Protein AF-A0A8J5LEZ7-F1 (afdb_monomer)

pLDDT: mean 74.83, std 26.8, range [28.66, 98.94]

InterPro domains:
  IPR000668 Peptidase C1A, papain C-terminal [PF00112] (141-366)
  IPR000668 Peptidase C1A, papain C-terminal [PR00705] (170-185)
  IPR000668 Peptidase C1A, papain C-terminal [PR00705] (311-321)
  IPR000668 Peptidase C1A, papain C-terminal [PR00705] (326-332)
  IPR000668 Peptidase C1A, papain C-terminal [SM00645] (141-366)
  IPR013128 Peptidase C1A [PTHR12411] (45-360)
  IPR013201 Cathepsin propeptide inhibitor domain (I29) [PF08246] (51-110)
  IPR013201 Cathepsin propeptide inhibitor domain (I29) [SM00848] (50-110)
  IPR025660 Cysteine peptidase, histidine active site [PS00639] (309-319)
  IPR025661 Cysteine peptidase, asparagine active site [PS00640] (326-345)
  IPR038765 Papain-like cysteine peptidase superfamily [SSF54001] (43-366)
  IPR039417 Papain-like cysteine endopeptidase [cd02248] (142-365)

Organism: Zingiber officinale (NCBI:txid94328)

Solvent-accessible surface area (backbone atoms only — not comparable to full-atom values): 29372 Å² total; per-residue (Å²): 138,91,80,87,88,88,87,85,91,85,88,89,80,88,83,90,84,89,83,88,81,88,77,82,84,76,87,79,84,79,79,80,83,68,89,82,71,74,86,72,80,51,72,69,59,51,49,52,53,48,54,56,49,40,66,74,67,43,84,80,68,87,62,85,72,73,58,61,67,40,49,53,35,27,54,53,45,50,52,53,31,51,55,52,38,55,40,23,76,74,64,76,39,65,36,40,51,41,86,35,83,55,32,54,45,49,60,68,55,45,40,52,33,58,33,46,65,46,88,78,53,82,83,88,72,82,87,53,61,47,75,86,42,53,72,54,92,88,70,84,72,76,82,54,46,54,33,62,84,70,56,28,48,76,83,61,46,60,47,70,67,6,30,72,92,52,81,90,62,89,60,30,16,25,41,35,23,34,50,12,32,45,52,17,48,31,11,44,41,15,73,64,59,73,50,69,57,63,56,29,42,31,54,46,35,30,55,33,80,94,32,55,23,20,76,30,56,52,37,68,59,50,50,50,41,30,44,75,66,65,16,39,40,33,27,86,76,36,58,7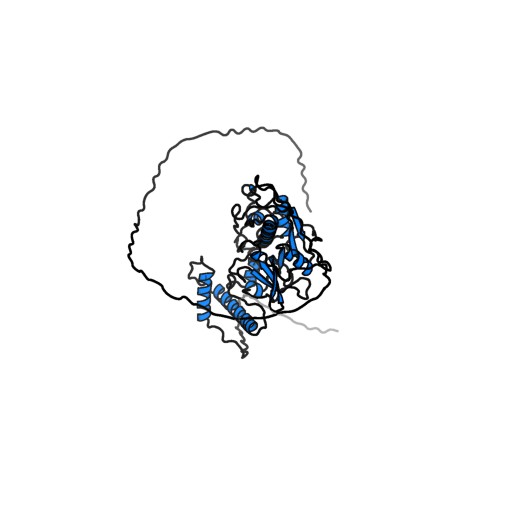4,77,44,54,70,57,75,57,55,74,85,61,56,76,66,34,74,47,65,46,78,50,66,37,26,46,56,61,39,31,59,59,27,43,48,50,39,42,75,74,36,34,28,21,25,25,26,27,60,72,35,61,61,59,67,26,33,29,44,53,45,43,77,68,78,57,59,59,66,39,24,41,38,27,23,38,38,26,35,35,69,57,96,93,40,40,28,35,34,29,44,44,48,70,19,49,69,33,31,58,63,13,27,47,34,36,41,42,90,52,94,53,48,35,34,57,25,16,39,22,47,51,29,34,34,66,37,67,91,64,64,78,80,86,81,60,101,78,74,79,84,79,77,83,79,80,84,81,77,86,82,82,88,77,85,80,86,87,84,88,84,87,78,88,87,82,90,87,84,90,81,84,89,83,89,87,80,88,84,88,84,89,88,88,85,90,87,89,87,84,90,85,88,87,81,91,84,89,85,83,87,85,91,82,92,87,83,83,91,88,86,88,82,87,87,82,87,81,89,81,88,78,91,86,85,89,81,87,79,88,83,89,132

Foldseek 3Di:
DDDDDDDDDDDDDDDDDDDDDDDDPDDDPPPPPDPDDDPDDDLVVLVVVVVVLCVVQVVPPPDPPPPVLLSVQLSVLVVVQVVVVVCVVVVNDQFGFACFNCSSPDLVRCCLQEWAQCVPQDDPDDAQADPPLDDDPPDDFDQKDFLVVVVLFDAAAALGRFEDPDPPDSRGATLLLLVLLQRQQQNQCCVFPVDRFAFDSLLLLAPLPSAPRRNGDHSQSSLVCCAVLVATHGCVLPPRPRYHDHNDPVSSPCRVGGFNHKHWYPALALSSVSSVLSRTKKKWFFFQSDSCSVRTAEGADPDDADQRTIGIWIFRMWHDDPNWTWTWIAGNRALRHYPGRIHTYTADDPGSCTGRSRRGTMMHTHHDHDDPPDDPPDDDDDDDDDDDDDDDDDDDDDDDDDDDDDDDDDDDDDDDDDDDDDDDDDDDDDDDDDDDDDDDDDDDDDDDDDDDDDDDDDDDDDDDDDDDDDDD

Sequence (472 aa):
MASAVAISILLLSSSALAAVSAVPYLNVLTLSRQSGAVPGRSDEEVRILYLEWRAKHRHSQKSLDLDEYRFEVFKENLRFVDEHNTAANRGEHTFRLGMNQFADLTNEEYRARFLRDFSRIRRSTPQNISSRYRLREGDDLPDSIDWRQKGAVAVVKNQGNCGMLIMPLMVSIGSCWAFSAIAAVEGINQIVTGNLISLSEEELVDCTIDNHGCSGGWMNVAFQFIINNGGINSEENYPYTGQNGICNTTKENAHVVSIDSYQNVPSNDEKSLQKTVANQPVSVTVDAVGRDFQLYDSGIFTGSCNISSNHAMTIVGYGTENGKDYWIVKNSWGVTWGESGYIRMERNIANSTGKCGIARFASYPVKIGASLHNNPAAVPLLPLPLRLPSSSLLPLAITTAPAPAAPHAAASTSRTIAASFGSSVRSRVPPAATTTSAAVPKTTHKNSPLRVKALTHCCHSQLGFNWLRWSQ

Mean predicted aligned error: 16.57 Å

Radius of gyration: 35.8 Å; Cα contacts (8 Å, |Δi|>4): 736; chains: 1; bounding box: 143×114×84 Å

Nearest PDB structures (foldseek):
  8r76-assembly1_A  TM=9.717E-01  e=5.753E-31  Ficus carica
  4yys-assembly1_A  TM=9.742E-01  e=5.950E-30  Ficus carica
  4yyr-assembly1_A  TM=9.605E-01  e=1.465E-30  Ficus carica
  8r78-assembly1_A  TM=9.710E-01  e=1.348E-29  Ficus carica
  4yyq-assembly2_B  TM=9.709E-01  e=1.131E-29  Ficus carica

Secondary structure (DSSP, 8-state):
---------------------PPP----------TT---PPPHHHHHHHHHHHHHHH-TT-------HHHHHHHHHHHHHHHHHHHHHHTTS-SEEE---TTTTS-HHHHHHHH---GGGS---S---B-STT---TT----S-EETTTTT--PPP-B--S-S---TTS------HHHHHHHHHHHHHHHHHHS----B-HHHHHHH-TTS-GGG---HHHHHHHHHHTT-B-BTTTS---SS-----TTTGGG--B--SEEEEPPTT-HHHHHHHHHHS-EEEEE---SHHHHTEEEEEE-----S---EEEEEEEEEEETTEEEEEEE-SB-TTSTTTSEEEEE-S-SSTT-GGGTTTSEEEEE--S--GGG-TT-PPPPPPPPPPPPPPPP------------------------------------------------------------------------------

Structure (mmCIF, N/CA/C/O backbone):
data_AF-A0A8J5LEZ7-F1
#
_entry.id   AF-A0A8J5LEZ7-F1
#
loop_
_atom_site.group_PDB
_atom_site.id
_atom_site.type_symbol
_atom_site.label_atom_id
_atom_site.label_alt_id
_atom_site.label_comp_id
_atom_site.label_asym_id
_atom_site.label_entity_id
_atom_site.label_seq_id
_atom_site.pdbx_PDB_ins_code
_atom_site.Cartn_x
_atom_site.Cartn_y
_atom_site.Cartn_z
_atom_site.occupancy
_atom_site.B_iso_or_equiv
_atom_site.auth_seq_id
_atom_site.auth_comp_id
_atom_site.auth_asym_id
_atom_site.auth_atom_id
_atom_site.pdbx_PDB_model_num
ATOM 1 N N . MET A 1 1 ? 95.442 8.016 16.929 1.00 38.50 1 MET A N 1
ATOM 2 C CA . MET A 1 1 ? 95.860 7.827 15.523 1.00 38.50 1 MET A CA 1
ATOM 3 C C . MET A 1 1 ? 94.579 7.844 14.688 1.00 38.50 1 MET A C 1
ATOM 5 O O . MET A 1 1 ? 93.865 6.861 14.716 1.00 38.50 1 MET A O 1
ATOM 9 N N . ALA A 1 2 ? 94.012 8.991 14.308 1.00 34.16 2 ALA A N 1
ATOM 10 C CA . ALA A 1 2 ? 94.458 10.024 13.359 1.00 34.16 2 ALA A CA 1
ATOM 11 C C . ALA A 1 2 ? 94.387 9.580 11.882 1.00 34.16 2 ALA A C 1
ATOM 13 O O . ALA A 1 2 ? 95.265 8.848 11.434 1.00 34.16 2 ALA A O 1
ATOM 14 N N . SER A 1 3 ? 93.340 10.053 11.182 1.00 39.81 3 SER A N 1
ATOM 15 C CA . SER A 1 3 ? 93.251 10.549 9.778 1.00 39.81 3 SER A CA 1
ATOM 16 C C . SER A 1 3 ? 91.761 10.474 9.367 1.00 39.81 3 SER A C 1
ATOM 18 O O . SER A 1 3 ? 91.252 9.371 9.228 1.00 39.81 3 SER A O 1
ATOM 20 N N . ALA A 1 4 ? 90.907 11.515 9.369 1.00 38.91 4 ALA A N 1
ATOM 21 C CA . ALA A 1 4 ? 90.928 12.822 8.675 1.00 38.91 4 ALA A CA 1
ATOM 22 C C . ALA A 1 4 ? 91.278 12.651 7.182 1.00 38.91 4 ALA A C 1
ATOM 24 O O . ALA A 1 4 ? 92.327 12.102 6.882 1.00 38.91 4 ALA A O 1
ATOM 25 N N . VAL A 1 5 ? 90.433 13.015 6.207 1.00 41.44 5 VAL A N 1
ATOM 26 C CA . VAL A 1 5 ? 90.036 14.393 5.862 1.00 41.44 5 VAL A CA 1
ATOM 27 C C . VAL A 1 5 ? 88.670 14.425 5.146 1.00 41.44 5 VAL A C 1
ATOM 29 O O . VAL A 1 5 ? 88.400 13.628 4.253 1.00 41.44 5 VAL A O 1
ATOM 32 N N . ALA A 1 6 ? 87.848 15.404 5.527 1.00 38.78 6 ALA A N 1
ATOM 33 C CA . ALA A 1 6 ? 86.681 15.921 4.809 1.00 38.78 6 ALA A CA 1
ATOM 34 C C . ALA A 1 6 ? 87.041 17.259 4.133 1.00 38.78 6 ALA A C 1
ATOM 36 O O . ALA A 1 6 ? 87.940 17.920 4.636 1.00 38.78 6 ALA A O 1
ATOM 37 N N . ILE A 1 7 ? 86.323 17.663 3.073 1.00 37.12 7 ILE A N 1
ATOM 38 C CA . ILE A 1 7 ? 85.973 19.045 2.635 1.00 37.12 7 ILE A CA 1
ATOM 39 C C . ILE A 1 7 ? 85.020 18.849 1.423 1.00 37.12 7 ILE A C 1
ATOM 41 O O . ILE A 1 7 ? 85.394 18.132 0.504 1.00 37.12 7 ILE A O 1
ATOM 45 N N . SER A 1 8 ? 83.743 19.246 1.344 1.00 36.06 8 SER A N 1
ATOM 46 C CA . SER A 1 8 ? 82.961 20.435 1.740 1.00 36.06 8 SER A CA 1
ATOM 47 C C . SER A 1 8 ? 82.824 21.521 0.651 1.00 36.06 8 SER A C 1
ATOM 49 O O . SER A 1 8 ? 83.771 22.245 0.384 1.00 36.06 8 SER A O 1
ATOM 51 N N . ILE A 1 9 ? 81.565 21.694 0.198 1.00 36.69 9 ILE A N 1
ATOM 52 C CA . ILE A 1 9 ? 80.818 22.968 0.011 1.00 36.69 9 ILE A CA 1
ATOM 53 C C . ILE A 1 9 ? 80.943 23.738 -1.329 1.00 36.69 9 ILE A C 1
ATOM 55 O O . ILE A 1 9 ? 82.004 24.254 -1.648 1.00 36.69 9 ILE A O 1
ATOM 59 N N . LEU A 1 10 ? 79.805 23.909 -2.036 1.00 35.22 10 LEU A N 1
ATOM 60 C CA . LEU A 1 10 ? 79.081 25.182 -2.336 1.00 35.22 10 LEU A CA 1
ATOM 61 C C . LEU A 1 10 ? 77.933 24.884 -3.346 1.00 35.22 10 LEU A C 1
ATOM 63 O O . LEU A 1 10 ? 78.212 24.363 -4.416 1.00 35.22 10 LEU A O 1
ATOM 67 N N . LEU A 1 11 ? 76.627 24.930 -3.036 1.00 33.06 11 LEU A N 1
ATOM 68 C CA . LEU A 1 11 ? 75.690 26.008 -2.634 1.00 33.06 11 LEU A CA 1
ATOM 69 C C . LEU A 1 11 ? 75.227 26.970 -3.756 1.00 33.06 11 LEU A C 1
ATOM 71 O O . LEU A 1 11 ? 76.056 27.562 -4.436 1.00 33.06 11 LEU A O 1
ATOM 75 N N . LEU A 1 12 ? 73.892 27.200 -3.753 1.00 35.19 12 LEU A N 1
ATOM 76 C CA . LEU A 1 12 ? 73.060 28.282 -4.346 1.00 35.19 12 LEU A CA 1
ATOM 77 C C . LEU A 1 12 ? 72.409 27.976 -5.718 1.00 35.19 12 LEU A C 1
ATOM 79 O O . LEU A 1 12 ? 73.087 27.528 -6.628 1.00 35.19 12 LEU A O 1
ATOM 83 N N . SER A 1 13 ? 71.119 28.224 -5.995 1.00 36.31 13 SER A N 1
ATOM 84 C CA . SER A 1 13 ? 69.977 28.755 -5.221 1.00 36.31 13 SER A CA 1
ATOM 85 C C . SER A 1 13 ? 68.709 28.792 -6.112 1.00 36.31 13 SER A C 1
ATOM 87 O O . SER A 1 13 ? 68.830 29.147 -7.279 1.00 36.31 13 SER A O 1
ATOM 89 N N . SER A 1 14 ? 67.528 28.514 -5.522 1.00 36.59 14 SER A N 1
ATOM 90 C CA . SER A 1 14 ? 66.173 29.091 -5.784 1.00 36.59 14 SER A CA 1
ATOM 91 C C . SER A 1 14 ? 65.631 29.167 -7.233 1.00 36.59 14 SER A C 1
ATOM 93 O O . SER A 1 14 ? 66.212 29.815 -8.090 1.00 36.59 14 SER A O 1
ATOM 95 N N . SER A 1 15 ? 64.424 28.687 -7.565 1.00 37.19 15 SER A N 1
ATOM 96 C CA . SER A 1 15 ? 63.126 29.243 -7.123 1.00 37.19 15 SER A CA 1
ATOM 97 C C . SER A 1 15 ? 61.956 28.357 -7.593 1.00 37.19 15 SER A C 1
ATOM 99 O O . SER A 1 15 ? 62.027 27.746 -8.654 1.00 37.19 15 SER A O 1
ATOM 101 N N . ALA A 1 16 ? 60.869 28.329 -6.822 1.00 41.47 16 ALA A N 1
ATOM 102 C CA . ALA A 1 16 ? 59.611 27.638 -7.108 1.00 41.47 16 ALA A CA 1
ATOM 103 C C . ALA A 1 16 ? 58.777 28.287 -8.236 1.00 41.47 16 ALA A C 1
ATOM 105 O O . ALA A 1 16 ? 58.802 29.508 -8.355 1.00 41.47 16 ALA A O 1
ATOM 106 N N . LEU A 1 17 ? 57.959 27.499 -8.956 1.00 38.72 17 LEU A N 1
ATOM 107 C CA . LEU A 1 17 ? 56.532 27.787 -9.213 1.00 38.72 17 LEU A CA 1
ATOM 108 C C . LEU A 1 17 ? 55.806 26.587 -9.861 1.00 38.72 17 LEU A C 1
ATOM 110 O O . LEU A 1 17 ? 56.371 25.851 -10.663 1.00 38.72 17 LEU A O 1
ATOM 114 N N . ALA A 1 18 ? 54.545 26.404 -9.474 1.00 41.53 18 ALA A N 1
ATOM 115 C CA . ALA A 1 18 ? 53.644 25.311 -9.829 1.00 41.53 18 ALA A CA 1
ATOM 116 C C . ALA A 1 18 ? 53.048 25.410 -11.248 1.00 41.53 18 ALA A C 1
ATOM 118 O O . ALA A 1 18 ? 52.765 26.514 -11.704 1.00 41.53 18 ALA A O 1
ATOM 119 N N . ALA A 1 19 ? 52.728 24.266 -11.874 1.00 37.69 19 ALA A N 1
ATOM 120 C CA . ALA A 1 19 ? 51.614 24.146 -12.824 1.00 37.69 19 ALA A CA 1
ATOM 121 C C . ALA A 1 19 ? 51.187 22.679 -13.050 1.00 37.69 19 ALA A C 1
ATOM 123 O O . ALA A 1 19 ? 51.994 21.794 -13.316 1.00 37.69 19 ALA A O 1
ATOM 124 N N . VAL A 1 20 ? 49.878 22.488 -12.924 1.00 39.81 20 VAL A N 1
ATOM 125 C CA . VAL A 1 20 ? 49.007 21.320 -13.118 1.00 39.81 20 VAL A CA 1
ATOM 126 C C . VAL A 1 20 ? 49.318 20.500 -14.382 1.00 39.81 20 VAL A C 1
ATOM 128 O O . VAL A 1 20 ? 49.307 21.048 -15.481 1.00 39.81 20 VAL A O 1
ATOM 131 N N . SER A 1 21 ? 49.478 19.175 -14.259 1.00 38.91 21 SER A N 1
ATOM 132 C CA . SER A 1 21 ? 49.361 18.250 -15.396 1.00 38.91 21 SER A CA 1
ATOM 133 C C . SER A 1 21 ? 47.970 17.608 -15.412 1.00 38.91 21 SER A C 1
ATOM 135 O O . SER A 1 21 ? 47.568 16.884 -14.503 1.00 38.91 21 SER A O 1
ATOM 137 N N . ALA A 1 22 ? 47.208 17.915 -16.459 1.00 39.00 22 ALA A N 1
ATOM 138 C CA . ALA A 1 22 ? 45.959 17.245 -16.782 1.00 39.00 22 ALA A CA 1
ATOM 139 C C . ALA A 1 22 ? 46.255 15.809 -17.245 1.00 39.00 22 ALA A C 1
ATOM 141 O O . ALA A 1 22 ? 46.974 15.611 -18.224 1.00 39.00 22 ALA A O 1
ATOM 142 N N . VAL A 1 23 ? 45.689 14.813 -16.563 1.00 39.56 23 VAL A N 1
ATOM 143 C CA . VAL A 1 23 ? 45.650 13.427 -17.047 1.00 39.56 23 VAL A CA 1
ATOM 144 C C . VAL A 1 23 ? 44.247 13.180 -17.607 1.00 39.56 23 VAL A C 1
ATOM 146 O O . VAL A 1 23 ? 43.277 13.326 -16.860 1.00 39.56 23 VAL A O 1
ATOM 149 N N . PRO A 1 24 ? 44.091 12.844 -18.899 1.00 37.66 24 PRO A N 1
ATOM 150 C CA . PRO A 1 24 ? 42.787 12.515 -19.448 1.00 37.66 24 PRO A CA 1
ATOM 151 C C . PRO A 1 24 ? 42.367 11.128 -18.948 1.00 37.66 24 PRO A C 1
ATOM 153 O O . PRO A 1 24 ? 43.106 10.152 -19.086 1.00 37.66 24 PRO A O 1
ATOM 156 N N . TYR A 1 25 ? 41.167 11.042 -18.373 1.00 34.91 25 TYR A N 1
ATOM 157 C CA . TYR A 1 25 ? 40.481 9.779 -18.120 1.00 34.91 25 TYR A CA 1
ATOM 158 C C . TYR A 1 25 ? 40.235 9.081 -19.464 1.00 34.91 25 TYR A C 1
ATOM 160 O O . TYR A 1 25 ? 39.391 9.507 -20.251 1.00 34.91 25 TYR A O 1
ATOM 168 N N . LEU A 1 26 ? 40.991 8.018 -19.743 1.00 41.69 26 LEU A N 1
ATOM 169 C CA . LEU A 1 26 ? 40.690 7.114 -20.845 1.00 41.69 26 LEU A CA 1
ATOM 170 C C . LEU A 1 26 ? 39.491 6.240 -20.462 1.00 41.69 26 LEU A C 1
ATOM 172 O O . LEU A 1 26 ? 39.542 5.466 -19.508 1.00 41.69 26 LEU A O 1
ATOM 176 N N . ASN A 1 27 ? 38.426 6.370 -21.252 1.00 48.25 27 ASN A N 1
ATOM 177 C CA . ASN A 1 27 ? 37.297 5.452 -21.313 1.00 48.25 27 ASN A CA 1
ATOM 178 C C . ASN A 1 27 ? 37.776 4.011 -21.526 1.00 48.25 27 ASN A C 1
ATOM 180 O O . ASN A 1 27 ? 38.381 3.702 -22.552 1.00 48.25 27 ASN A O 1
ATOM 184 N N . VAL A 1 28 ? 37.406 3.117 -20.612 1.00 39.12 28 VAL A N 1
ATOM 185 C CA . VAL A 1 28 ? 37.432 1.670 -20.842 1.00 39.12 28 VAL A CA 1
ATOM 186 C C . VAL A 1 28 ? 36.035 1.124 -20.557 1.00 39.12 28 VAL A C 1
ATOM 188 O O . VAL A 1 28 ? 35.762 0.555 -19.505 1.00 39.12 28 VAL A O 1
ATOM 191 N N . LEU A 1 29 ? 35.130 1.308 -21.520 1.00 38.75 29 LEU A N 1
ATOM 192 C CA . LEU A 1 29 ? 33.963 0.442 -21.670 1.00 38.75 29 LEU A CA 1
ATOM 193 C C . LEU A 1 29 ? 34.438 -0.828 -22.377 1.00 38.75 29 LEU A C 1
ATOM 195 O O . LEU A 1 29 ? 34.504 -0.892 -23.602 1.00 38.75 29 LEU A O 1
ATOM 199 N N . THR A 1 30 ? 34.800 -1.844 -21.602 1.00 38.22 30 THR A N 1
ATOM 200 C CA . THR A 1 30 ? 34.937 -3.203 -22.128 1.00 38.22 30 THR A CA 1
ATOM 201 C C . THR A 1 30 ? 33.550 -3.841 -22.159 1.00 38.22 30 THR A C 1
ATOM 203 O O . THR A 1 30 ? 33.089 -4.425 -21.183 1.00 38.22 30 THR A O 1
ATOM 206 N N . LEU A 1 31 ? 32.854 -3.717 -23.297 1.00 41.56 31 LEU A N 1
ATOM 207 C CA . LEU A 1 31 ? 31.703 -4.570 -23.596 1.00 41.56 31 LEU A CA 1
ATOM 208 C C . LEU A 1 31 ? 32.210 -6.003 -23.801 1.00 41.56 31 LEU A C 1
ATOM 210 O O . LEU A 1 31 ? 32.747 -6.343 -24.857 1.00 41.56 31 LEU A O 1
ATOM 214 N N . SER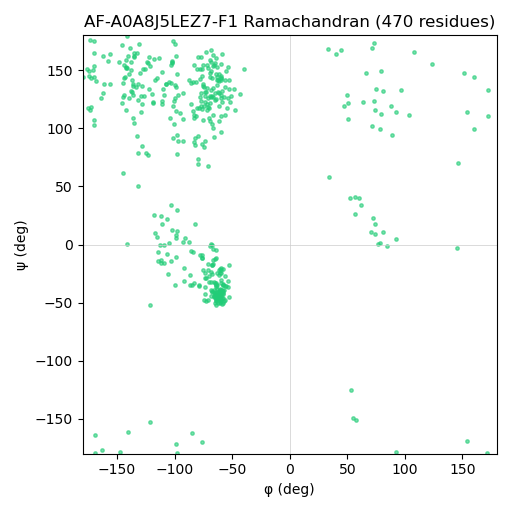 A 1 32 ? 32.009 -6.859 -22.802 1.00 41.22 32 SER A N 1
ATOM 215 C CA . SER A 1 32 ? 32.004 -8.301 -23.027 1.00 41.22 32 SER A CA 1
ATOM 216 C C . SER A 1 32 ? 30.748 -8.647 -23.826 1.00 41.22 32 SER A C 1
ATOM 218 O O . SER A 1 32 ? 29.625 -8.587 -23.328 1.00 41.22 32 SER A O 1
ATOM 220 N N . ARG A 1 33 ? 30.940 -8.960 -25.107 1.00 43.28 33 ARG A N 1
ATOM 221 C CA . ARG A 1 33 ? 29.901 -9.456 -26.006 1.00 43.28 33 ARG A CA 1
ATOM 222 C C . ARG A 1 33 ? 29.651 -10.929 -25.677 1.00 43.28 33 ARG A C 1
ATOM 224 O O . ARG A 1 33 ? 30.250 -11.805 -26.292 1.00 43.28 33 ARG A O 1
ATOM 231 N N . GLN A 1 34 ? 28.779 -11.205 -24.709 1.00 37.03 34 GLN A N 1
ATOM 232 C CA . GLN A 1 34 ? 28.213 -12.543 -24.546 1.00 37.03 34 GLN A CA 1
ATOM 233 C C . GLN A 1 34 ? 27.026 -12.716 -25.501 1.00 37.03 34 GLN A C 1
ATOM 235 O O . GLN A 1 34 ? 25.970 -12.101 -25.380 1.00 37.03 34 GLN A O 1
ATOM 240 N N . SER A 1 35 ? 27.267 -13.548 -26.507 1.00 41.78 35 SER A N 1
ATOM 241 C CA . SER A 1 35 ? 26.303 -14.138 -27.428 1.00 41.78 35 SER A CA 1
ATOM 242 C C . SER A 1 35 ? 25.195 -14.868 -26.662 1.00 41.78 35 SER A C 1
ATOM 244 O O . SER A 1 35 ? 25.469 -15.830 -25.948 1.00 41.78 35 SER A O 1
ATOM 246 N N . GLY A 1 36 ? 23.961 -14.383 -26.826 1.00 36.47 36 GLY A N 1
ATOM 247 C CA . GLY A 1 36 ? 22.750 -14.852 -26.140 1.00 36.47 36 GLY A CA 1
ATOM 248 C C . GLY A 1 36 ? 21.726 -13.747 -25.828 1.00 36.47 36 GLY A C 1
ATOM 249 O O . GLY A 1 36 ? 20.658 -14.047 -25.307 1.00 36.47 36 GLY A O 1
ATOM 250 N N . ALA A 1 37 ? 22.032 -12.479 -26.133 1.00 39.28 37 ALA A N 1
ATOM 251 C CA . ALA A 1 37 ? 21.150 -11.346 -25.859 1.00 39.28 37 ALA A CA 1
ATOM 252 C C . ALA A 1 37 ? 19.856 -11.393 -26.693 1.00 39.28 37 ALA A C 1
ATOM 254 O O . ALA A 1 37 ? 19.897 -11.476 -27.922 1.00 39.28 37 ALA A O 1
ATOM 255 N N . VAL A 1 38 ? 18.714 -11.293 -26.009 1.00 49.91 38 VAL A N 1
ATOM 256 C CA . VAL A 1 38 ? 17.421 -10.925 -26.604 1.00 49.91 38 VAL A CA 1
ATOM 257 C C . VAL A 1 38 ? 17.637 -9.667 -27.464 1.00 49.91 38 VAL A C 1
ATOM 259 O O . VAL A 1 38 ? 18.315 -8.752 -26.989 1.00 49.91 38 VAL A O 1
ATOM 262 N N . PRO A 1 39 ? 17.122 -9.585 -28.707 1.00 58.09 39 PRO A N 1
ATOM 263 C CA . PRO A 1 39 ? 17.225 -8.361 -29.496 1.00 58.09 39 PRO A CA 1
ATOM 264 C C . PRO A 1 39 ? 16.601 -7.203 -28.709 1.00 58.09 39 PRO A C 1
ATOM 266 O O . PRO A 1 39 ? 15.398 -7.199 -28.454 1.00 58.09 39 PRO A O 1
ATOM 269 N N . GLY A 1 40 ? 17.431 -6.263 -28.255 1.00 73.31 40 GLY A N 1
ATOM 270 C CA . GLY A 1 40 ? 16.964 -5.077 -27.543 1.00 73.31 40 GLY A CA 1
ATOM 271 C C . GLY A 1 40 ? 16.210 -4.144 -28.487 1.00 73.31 40 GLY A C 1
ATOM 272 O O . GLY A 1 40 ? 16.540 -4.069 -29.672 1.00 73.31 40 GLY A O 1
ATOM 273 N N . ARG A 1 41 ? 15.209 -3.428 -27.960 1.00 86.50 41 ARG A N 1
ATOM 274 C CA . ARG A 1 41 ? 14.523 -2.355 -28.697 1.00 86.50 41 ARG A CA 1
ATOM 275 C C . ARG A 1 41 ? 15.526 -1.271 -29.092 1.00 86.50 41 ARG A C 1
ATOM 277 O O . ARG A 1 41 ? 16.436 -0.958 -28.322 1.00 86.50 41 ARG A O 1
ATOM 284 N N . SER A 1 42 ? 15.348 -0.697 -30.274 1.00 91.44 42 SER A N 1
ATOM 285 C CA . SER A 1 42 ? 16.098 0.482 -30.706 1.00 91.44 42 SER A CA 1
ATOM 286 C C . SER A 1 42 ? 15.743 1.703 -29.852 1.00 91.44 42 SER A C 1
ATOM 288 O O . SER A 1 42 ? 14.644 1.798 -29.305 1.00 91.44 42 SER A O 1
ATOM 290 N N . ASP A 1 43 ? 16.658 2.668 -29.762 1.00 88.88 43 ASP A N 1
ATOM 291 C CA . ASP A 1 43 ? 16.430 3.914 -29.020 1.00 88.88 43 ASP A CA 1
ATOM 292 C C . ASP A 1 43 ? 15.183 4.669 -29.497 1.00 88.88 43 ASP A C 1
ATOM 294 O O . ASP A 1 43 ? 14.457 5.225 -28.675 1.00 88.88 43 ASP A O 1
ATOM 298 N N . GLU A 1 44 ? 14.891 4.630 -30.800 1.00 90.88 44 GLU A N 1
ATOM 299 C CA . GLU A 1 44 ? 13.698 5.254 -31.378 1.00 90.88 44 GLU A CA 1
ATOM 300 C C . GLU A 1 44 ? 12.408 4.591 -30.871 1.00 90.88 44 GLU A C 1
ATOM 302 O O . GLU A 1 44 ? 11.485 5.273 -30.427 1.00 90.88 44 GLU A O 1
ATOM 307 N N . GLU A 1 45 ? 12.361 3.255 -30.843 1.00 94.00 45 GLU A N 1
ATOM 308 C CA . GLU A 1 45 ? 11.217 2.517 -30.296 1.00 94.00 45 GLU A CA 1
ATOM 309 C C . GLU A 1 45 ? 11.024 2.807 -28.803 1.00 94.00 45 GLU A C 1
ATOM 311 O O . GLU A 1 45 ? 9.900 3.036 -28.352 1.00 94.00 45 GLU A O 1
ATOM 316 N N . VAL A 1 46 ? 12.111 2.843 -28.024 1.00 94.94 46 VAL A N 1
ATOM 317 C CA . VAL A 1 46 ? 12.038 3.177 -26.592 1.00 94.94 46 VAL A CA 1
ATOM 318 C C . VAL A 1 46 ? 11.562 4.615 -26.388 1.00 94.94 46 VAL A C 1
ATOM 320 O O . VAL A 1 46 ? 10.794 4.881 -25.462 1.00 94.94 46 VAL A O 1
ATOM 323 N N . ARG A 1 47 ? 11.963 5.545 -27.260 1.00 93.19 47 ARG A N 1
ATOM 324 C CA . ARG A 1 47 ? 11.539 6.946 -27.190 1.00 93.19 47 ARG A CA 1
ATOM 325 C C . ARG A 1 47 ? 10.054 7.116 -27.480 1.00 93.19 47 ARG A C 1
ATOM 327 O O . ARG A 1 47 ? 9.394 7.859 -26.756 1.00 93.19 47 ARG A O 1
ATOM 334 N N . ILE A 1 48 ? 9.504 6.381 -28.444 1.00 93.19 48 ILE A N 1
ATOM 335 C CA . ILE A 1 48 ? 8.054 6.349 -28.693 1.00 93.19 48 ILE A CA 1
ATOM 336 C C . ILE A 1 48 ? 7.311 5.840 -27.449 1.00 93.19 48 ILE A C 1
ATOM 338 O O . ILE A 1 48 ? 6.409 6.520 -26.955 1.00 93.19 48 ILE A O 1
ATOM 342 N N . LEU A 1 49 ? 7.746 4.710 -26.875 1.00 94.81 49 LEU A N 1
ATOM 343 C CA . LEU A 1 49 ? 7.151 4.155 -25.651 1.00 94.81 49 LEU A CA 1
ATOM 344 C C . LEU A 1 49 ? 7.213 5.140 -24.476 1.00 94.81 49 LEU A C 1
ATOM 346 O O . LEU A 1 49 ? 6.259 5.257 -23.706 1.00 94.81 49 LEU A O 1
ATOM 350 N N . TYR A 1 50 ? 8.319 5.873 -24.338 1.00 93.25 50 TYR A N 1
ATOM 351 C CA . TYR A 1 50 ? 8.470 6.884 -23.297 1.00 93.25 50 TYR A CA 1
ATOM 352 C C . TYR A 1 50 ? 7.493 8.050 -23.476 1.00 93.25 50 TYR A C 1
ATOM 354 O O . TYR A 1 50 ? 6.880 8.495 -22.504 1.00 93.25 50 TYR A O 1
ATOM 362 N N . LEU A 1 51 ? 7.303 8.537 -24.705 1.00 91.56 51 LEU A N 1
ATOM 363 C CA . LEU A 1 51 ? 6.357 9.615 -25.001 1.00 91.56 51 LEU A CA 1
ATOM 364 C C . LEU A 1 51 ? 4.907 9.199 -24.713 1.00 91.56 51 LEU A C 1
ATOM 366 O O . LEU A 1 51 ? 4.171 9.957 -24.076 1.00 91.56 51 LEU A O 1
ATOM 370 N N . GLU A 1 52 ? 4.515 7.984 -25.102 1.00 91.88 52 GLU A N 1
ATOM 371 C CA . GLU A 1 52 ? 3.202 7.412 -24.773 1.00 91.88 52 GLU A CA 1
ATOM 372 C C . GLU A 1 52 ? 3.014 7.274 -23.258 1.00 91.88 52 GLU A C 1
ATOM 374 O O . GLU A 1 52 ? 1.995 7.690 -22.692 1.00 91.88 52 GLU A O 1
ATOM 379 N N . TRP A 1 53 ? 4.030 6.748 -22.571 1.00 93.56 53 TRP A N 1
ATOM 380 C CA . TRP A 1 53 ? 4.023 6.613 -21.122 1.00 93.56 53 TRP A CA 1
ATOM 381 C C . TRP A 1 53 ? 3.900 7.971 -20.418 1.00 93.56 53 TRP A C 1
ATOM 383 O O . TRP A 1 53 ? 3.105 8.101 -19.481 1.00 93.56 53 TRP A O 1
ATOM 393 N N . ARG A 1 54 ? 4.620 9.005 -20.877 1.00 89.62 54 ARG A N 1
ATOM 394 C CA . ARG A 1 54 ? 4.532 10.369 -20.327 1.00 89.62 54 ARG A CA 1
ATOM 395 C C . ARG A 1 54 ? 3.142 10.957 -20.513 1.00 89.62 54 ARG A C 1
ATOM 397 O O . ARG A 1 54 ? 2.604 11.524 -19.564 1.00 89.62 54 ARG A O 1
ATOM 404 N N . ALA A 1 55 ? 2.543 10.796 -21.693 1.00 88.12 55 ALA A N 1
ATOM 405 C CA . ALA A 1 55 ? 1.192 11.285 -21.960 1.00 88.12 55 ALA A CA 1
ATOM 406 C C . ALA A 1 55 ? 0.162 10.691 -20.981 1.00 88.12 55 ALA A C 1
ATOM 408 O O . ALA A 1 55 ? -0.762 11.386 -20.553 1.00 88.12 55 ALA A O 1
ATOM 409 N N . LYS A 1 56 ? 0.365 9.430 -20.574 1.00 88.88 56 LYS A N 1
ATOM 410 C CA . LYS A 1 56 ? -0.476 8.729 -19.598 1.00 88.88 56 LYS A CA 1
ATOM 411 C C . LYS A 1 56 ? -0.193 9.101 -18.135 1.00 88.88 56 LYS A C 1
ATOM 413 O O . LYS A 1 56 ? -1.127 9.125 -17.347 1.00 88.88 56 LYS A O 1
ATOM 418 N N . HIS A 1 57 ? 1.057 9.368 -17.747 1.00 87.50 57 HIS A N 1
ATOM 419 C CA . HIS A 1 57 ? 1.441 9.491 -16.325 1.00 87.50 57 HIS A CA 1
ATOM 420 C C . HIS A 1 57 ? 1.912 10.888 -15.890 1.00 87.50 57 HIS A C 1
ATOM 422 O O . HIS A 1 57 ? 2.168 11.110 -14.703 1.00 87.50 57 HIS A O 1
ATOM 428 N N . ARG A 1 58 ? 2.075 11.838 -16.819 1.00 82.38 58 ARG A N 1
ATOM 429 C CA . ARG A 1 58 ? 2.610 13.190 -16.570 1.00 82.38 58 ARG A CA 1
ATOM 430 C C . ARG A 1 58 ? 1.721 14.266 -17.211 1.00 82.38 58 ARG A C 1
ATOM 432 O O . ARG A 1 58 ? 2.213 15.165 -17.885 1.00 82.38 58 ARG A O 1
ATOM 439 N N . HIS A 1 59 ? 0.410 14.200 -16.957 1.00 64.31 59 HIS A N 1
ATOM 440 C CA . HIS A 1 59 ? -0.625 15.073 -17.543 1.00 64.31 59 HIS A CA 1
ATOM 441 C C . HIS A 1 59 ? -0.383 16.596 -17.418 1.00 64.31 59 HIS A C 1
ATOM 443 O O . HIS A 1 59 ? -1.010 17.372 -18.136 1.00 64.31 59 HIS A O 1
ATOM 449 N N . SER A 1 60 ? 0.504 17.046 -16.521 1.00 56.00 60 SER A N 1
ATOM 450 C CA . SER A 1 60 ? 0.769 18.463 -16.235 1.00 56.00 60 SER A CA 1
ATOM 451 C C . SER A 1 60 ? 2.096 19.009 -16.783 1.00 56.00 60 SER A C 1
ATOM 453 O O . SER A 1 60 ? 2.300 20.224 -16.749 1.00 56.00 60 SER A O 1
ATOM 455 N N . GLN A 1 61 ? 2.992 18.173 -17.325 1.00 57.50 61 GLN A N 1
ATOM 456 C CA . GLN A 1 61 ? 4.235 18.662 -17.931 1.00 57.50 61 GLN A CA 1
ATOM 457 C C . GLN A 1 61 ? 3.980 19.110 -19.374 1.00 57.50 61 GLN A C 1
ATOM 459 O O . GLN A 1 61 ? 4.132 18.351 -20.323 1.00 57.50 61 GLN A O 1
ATOM 464 N N . LYS A 1 62 ? 3.604 20.383 -19.536 1.00 50.59 62 LYS A N 1
ATOM 465 C CA . LYS A 1 62 ? 3.485 21.058 -20.841 1.00 50.59 62 LYS A CA 1
ATOM 466 C C . LYS A 1 62 ? 4.830 21.276 -21.559 1.00 50.59 62 LYS A C 1
ATOM 468 O O . LYS A 1 62 ? 4.831 21.857 -22.641 1.00 50.59 62 LYS A O 1
ATOM 473 N N . SER A 1 63 ? 5.968 20.872 -20.986 1.00 52.53 63 SER A N 1
ATOM 474 C CA . SER A 1 63 ? 7.267 21.074 -21.628 1.00 52.53 63 SER A CA 1
ATOM 475 C C . SER A 1 63 ? 7.592 19.936 -22.600 1.00 52.53 63 SER A C 1
ATOM 477 O O . SER A 1 63 ? 7.729 18.771 -22.222 1.00 52.53 63 SER A O 1
ATOM 479 N N . LEU A 1 64 ? 7.787 20.323 -23.864 1.00 54.53 64 LEU A N 1
ATOM 480 C CA . LEU A 1 64 ? 8.513 19.550 -24.880 1.00 54.53 64 LEU A CA 1
ATOM 481 C C . LEU A 1 64 ? 9.997 19.367 -24.528 1.00 54.53 64 LEU A C 1
ATOM 483 O O . LEU A 1 64 ? 10.706 18.675 -25.251 1.00 54.53 64 LEU A O 1
ATOM 487 N N . ASP A 1 65 ? 10.456 19.982 -23.436 1.00 59.94 65 ASP A N 1
ATOM 488 C CA . ASP A 1 65 ? 11.780 19.743 -22.888 1.00 59.94 65 ASP A CA 1
ATOM 489 C C . ASP A 1 65 ? 11.820 18.301 -22.376 1.00 59.94 65 ASP A C 1
ATOM 491 O O . ASP A 1 65 ? 11.204 17.946 -21.362 1.00 59.94 65 ASP A O 1
ATOM 495 N N . LEU A 1 66 ? 12.421 17.439 -23.192 1.00 65.69 66 LEU A N 1
ATOM 496 C CA . LEU A 1 66 ? 12.701 16.063 -22.843 1.00 65.69 66 LEU A CA 1
ATOM 497 C C . LEU A 1 66 ? 13.806 16.103 -21.798 1.00 65.69 66 LEU A C 1
ATOM 499 O O . LEU A 1 66 ? 14.950 16.432 -22.097 1.00 65.69 66 LEU A O 1
ATOM 503 N N . ASP A 1 67 ? 13.439 15.776 -20.565 1.00 80.69 67 ASP A N 1
ATOM 504 C CA . ASP A 1 67 ? 14.409 15.457 -19.532 1.00 80.69 67 ASP A CA 1
ATOM 505 C C . ASP A 1 67 ? 15.120 14.160 -19.957 1.00 80.69 67 ASP A C 1
ATOM 507 O O . ASP A 1 67 ? 14.622 13.054 -19.740 1.00 80.69 67 ASP A O 1
ATOM 511 N N . GLU A 1 68 ? 16.251 14.309 -20.653 1.00 89.38 68 GLU A N 1
ATOM 512 C CA . GLU A 1 68 ? 17.025 13.191 -21.203 1.00 89.38 68 GLU A CA 1
ATOM 513 C C . GLU A 1 68 ? 17.484 12.234 -20.096 1.00 89.38 68 GLU A C 1
ATOM 515 O O . GLU A 1 68 ? 17.537 11.024 -20.295 1.00 89.38 68 GLU A O 1
ATOM 520 N N . TYR A 1 69 ? 17.713 12.752 -18.884 1.00 91.69 69 TYR A N 1
ATOM 521 C CA . TYR A 1 69 ? 17.997 11.917 -17.724 1.00 91.69 69 TYR A CA 1
ATOM 522 C C . TYR A 1 69 ? 16.805 11.010 -17.384 1.00 91.69 69 TYR A C 1
ATOM 524 O O . TYR A 1 69 ? 16.982 9.807 -17.195 1.00 91.69 69 TYR A O 1
ATOM 532 N N . ARG A 1 70 ? 15.574 11.538 -17.370 1.00 92.69 70 ARG A N 1
ATOM 533 C CA . ARG A 1 70 ? 14.364 10.722 -17.141 1.00 92.69 70 ARG A CA 1
ATOM 534 C C . ARG A 1 70 ? 14.134 9.695 -18.241 1.00 92.69 70 ARG A C 1
ATOM 536 O O . ARG A 1 70 ? 13.656 8.602 -17.941 1.00 92.69 70 ARG A O 1
ATOM 543 N N . PHE A 1 71 ? 14.468 10.031 -19.485 1.00 93.81 71 PHE A N 1
ATOM 544 C CA . PHE A 1 71 ? 14.412 9.084 -20.594 1.00 93.81 71 PHE A CA 1
ATOM 545 C C . PHE A 1 71 ? 15.395 7.920 -20.401 1.00 93.81 71 PHE A C 1
ATOM 547 O O . PHE A 1 71 ? 14.986 6.765 -20.512 1.00 93.81 71 PHE A O 1
ATOM 554 N N . GLU A 1 72 ? 16.649 8.194 -20.034 1.00 95.50 72 GLU A N 1
ATOM 555 C CA . GLU A 1 72 ? 17.646 7.146 -19.775 1.00 95.50 72 GLU A CA 1
ATOM 556 C C . GLU A 1 72 ? 17.251 6.244 -18.596 1.00 95.50 72 GLU A C 1
ATOM 558 O O . GLU A 1 72 ? 17.337 5.017 -18.684 1.00 95.50 72 GLU A O 1
ATOM 563 N N . VAL A 1 73 ? 16.713 6.820 -17.517 1.00 96.62 73 VAL A N 1
ATOM 564 C CA . VAL A 1 73 ? 16.179 6.042 -16.386 1.00 96.62 73 VAL A CA 1
ATOM 565 C C . VAL A 1 73 ? 14.998 5.165 -16.818 1.00 96.62 73 VAL A C 1
ATOM 567 O O . VAL A 1 73 ? 14.930 3.987 -16.458 1.00 96.62 73 VAL A O 1
ATOM 570 N N . PHE A 1 74 ? 14.082 5.710 -17.624 1.00 97.00 74 PHE A N 1
ATOM 571 C CA . PHE A 1 74 ? 12.966 4.950 -18.186 1.00 97.00 74 PHE A CA 1
ATOM 572 C C . PHE A 1 74 ? 13.444 3.791 -19.060 1.00 97.00 74 PHE A C 1
ATOM 574 O O . PHE A 1 74 ? 12.955 2.672 -18.913 1.00 97.00 74 PHE A O 1
ATOM 581 N N . LYS A 1 75 ? 14.424 4.033 -19.932 1.00 96.50 75 LYS A N 1
ATOM 582 C CA . LYS A 1 75 ? 15.043 3.020 -20.793 1.00 96.50 75 LYS A CA 1
ATOM 583 C C . LYS A 1 75 ? 15.675 1.898 -19.973 1.00 96.50 75 LYS A C 1
ATOM 585 O O . LYS A 1 75 ? 15.496 0.723 -20.297 1.00 96.50 75 LYS A O 1
ATOM 590 N N . GLU A 1 76 ? 16.363 2.235 -18.886 1.00 97.19 76 GLU A N 1
ATOM 591 C CA . GLU A 1 76 ? 16.953 1.239 -17.996 1.00 97.19 76 GLU A CA 1
ATOM 592 C C . GLU A 1 76 ? 15.886 0.399 -17.274 1.00 97.19 76 GLU A C 1
ATOM 594 O O . GLU A 1 76 ? 15.996 -0.828 -17.218 1.00 97.19 76 GLU A O 1
ATOM 599 N N . ASN A 1 77 ? 14.831 1.040 -16.759 1.00 98.31 77 ASN A N 1
ATOM 600 C CA . ASN A 1 77 ? 13.697 0.344 -16.147 1.00 98.31 77 ASN A CA 1
ATOM 601 C C . ASN A 1 77 ? 12.963 -0.542 -17.158 1.00 98.31 77 ASN A C 1
ATOM 603 O O . ASN A 1 77 ? 12.595 -1.661 -16.812 1.00 98.31 77 ASN A O 1
ATOM 607 N N . LEU A 1 78 ? 12.811 -0.097 -18.408 1.00 98.00 78 LEU A N 1
ATOM 608 C CA . LEU A 1 78 ? 12.196 -0.891 -19.468 1.00 98.00 78 LEU A CA 1
ATOM 609 C C . LEU A 1 78 ? 12.981 -2.176 -19.722 1.00 98.00 78 LEU A C 1
ATOM 611 O O . LEU A 1 78 ? 12.391 -3.254 -19.732 1.00 98.00 78 LEU A O 1
ATOM 615 N N . ARG A 1 79 ? 14.311 -2.071 -19.844 1.00 97.31 79 ARG A N 1
ATOM 616 C CA . ARG A 1 79 ? 15.184 -3.239 -20.005 1.00 97.31 79 ARG A CA 1
ATOM 617 C C . ARG A 1 79 ? 15.024 -4.216 -18.838 1.00 97.31 79 ARG A C 1
ATOM 619 O O . ARG A 1 79 ? 14.862 -5.409 -19.066 1.00 97.31 79 ARG A O 1
ATOM 626 N N . PHE A 1 80 ? 15.015 -3.709 -17.605 1.00 97.75 80 PHE A N 1
ATOM 627 C CA . PHE A 1 80 ? 14.805 -4.530 -16.411 1.00 97.75 80 PHE A CA 1
ATOM 628 C C . PHE A 1 80 ? 13.448 -5.256 -16.433 1.00 97.75 80 PHE A C 1
ATOM 630 O O . PHE A 1 80 ? 13.375 -6.455 -16.161 1.00 97.75 80 PHE A O 1
ATOM 637 N N . VAL A 1 81 ? 12.377 -4.549 -16.809 1.00 98.38 81 VAL A N 1
ATOM 638 C CA . VAL A 1 81 ? 11.036 -5.130 -16.958 1.00 98.38 81 VAL A CA 1
ATOM 639 C C . VAL A 1 81 ? 11.007 -6.209 -18.041 1.00 98.38 81 VAL A C 1
ATOM 641 O O . VAL A 1 81 ? 10.427 -7.270 -17.812 1.00 98.38 81 VAL A O 1
ATOM 644 N N . ASP A 1 82 ? 11.626 -5.983 -19.202 1.00 97.12 82 ASP A N 1
ATOM 645 C CA . ASP A 1 82 ? 11.663 -6.975 -20.282 1.00 97.12 82 ASP A CA 1
ATOM 646 C C . ASP A 1 82 ? 12.431 -8.235 -19.880 1.00 97.12 82 ASP A C 1
ATOM 648 O O . ASP A 1 82 ? 11.960 -9.345 -20.137 1.00 97.12 82 ASP A O 1
ATOM 652 N N . GLU A 1 83 ? 13.595 -8.083 -19.244 1.00 97.00 83 GLU A N 1
ATOM 653 C CA . GLU A 1 83 ? 14.421 -9.199 -18.775 1.00 97.00 83 GLU A CA 1
ATOM 654 C C . GLU A 1 83 ? 13.648 -10.058 -17.765 1.00 97.00 83 GLU A C 1
ATOM 656 O O . GLU A 1 83 ? 13.506 -11.271 -17.965 1.00 97.00 83 GLU A O 1
ATOM 661 N N . HIS A 1 84 ? 13.054 -9.424 -16.748 1.00 97.94 84 HIS A N 1
ATOM 662 C CA . HIS A 1 84 ? 12.216 -10.100 -15.759 1.00 97.94 84 HIS A CA 1
ATOM 663 C C . HIS A 1 84 ? 11.014 -10.793 -16.412 1.00 97.94 84 HIS A C 1
ATOM 665 O O . HIS A 1 84 ? 10.734 -11.962 -16.155 1.00 97.94 84 HIS A O 1
ATOM 671 N N . ASN A 1 85 ? 10.290 -10.101 -17.292 1.00 98.25 85 ASN A N 1
ATOM 672 C CA . ASN A 1 85 ? 9.094 -10.653 -17.922 1.00 98.25 85 ASN A CA 1
ATOM 673 C C . ASN A 1 85 ? 9.416 -11.769 -18.928 1.00 98.25 85 ASN A C 1
ATOM 675 O O . ASN A 1 85 ? 8.601 -12.671 -19.119 1.00 98.25 85 ASN A O 1
ATOM 679 N N . THR A 1 86 ? 10.607 -11.759 -19.532 1.00 97.75 86 THR A N 1
ATOM 680 C CA . THR A 1 86 ? 11.111 -12.870 -20.353 1.00 97.75 86 THR A CA 1
ATOM 681 C C . THR A 1 86 ? 11.383 -14.099 -19.481 1.00 97.75 86 THR A C 1
ATOM 683 O O . THR A 1 86 ? 11.021 -15.208 -19.874 1.00 97.75 86 THR A O 1
ATOM 686 N N . ALA A 1 87 ? 11.951 -13.925 -18.284 1.00 97.56 87 ALA A N 1
ATOM 687 C CA . ALA A 1 87 ? 12.100 -15.001 -17.300 1.00 97.56 87 ALA A CA 1
ATOM 688 C C . ALA A 1 87 ? 10.744 -15.503 -16.770 1.00 97.56 87 ALA A C 1
ATOM 690 O O . ALA A 1 87 ? 10.510 -16.711 -16.704 1.00 97.56 87 ALA A O 1
ATOM 691 N N . ALA A 1 88 ? 9.795 -14.600 -16.511 1.00 97.50 88 ALA A N 1
ATOM 692 C CA . ALA A 1 88 ? 8.428 -14.954 -16.129 1.00 97.50 88 ALA A CA 1
ATOM 693 C C . ALA A 1 88 ? 7.724 -15.799 -17.208 1.00 97.50 88 ALA A C 1
ATOM 695 O O . ALA A 1 88 ? 7.059 -16.780 -16.885 1.00 97.50 88 ALA A O 1
ATOM 696 N N . ASN A 1 89 ? 7.926 -15.493 -18.496 1.00 97.38 89 ASN A N 1
ATOM 697 C CA . ASN A 1 89 ? 7.388 -16.298 -19.602 1.00 97.38 89 ASN A CA 1
ATOM 698 C C . ASN A 1 89 ? 7.956 -17.731 -19.635 1.00 97.38 89 ASN A C 1
ATOM 700 O O . ASN A 1 89 ? 7.309 -18.628 -20.169 1.00 97.38 89 ASN A O 1
ATOM 704 N N . ARG A 1 90 ? 9.148 -17.954 -19.063 1.00 97.25 90 ARG A N 1
ATOM 705 C CA . ARG A 1 90 ? 9.753 -19.286 -18.885 1.00 97.25 90 ARG A CA 1
ATOM 706 C C . ARG A 1 90 ? 9.330 -19.970 -17.578 1.00 97.25 90 ARG A C 1
ATOM 708 O O . ARG A 1 90 ? 9.792 -21.070 -17.297 1.00 97.25 90 ARG A O 1
ATOM 715 N N . GLY A 1 91 ? 8.456 -19.342 -16.788 1.00 95.81 91 GLY A N 1
ATOM 716 C CA . GLY A 1 91 ? 7.974 -19.861 -15.507 1.00 95.81 91 GLY A CA 1
ATOM 717 C C . GLY A 1 91 ? 8.922 -19.633 -14.327 1.00 95.81 91 GLY A C 1
ATOM 718 O O . GLY A 1 91 ? 8.694 -20.191 -13.258 1.00 95.81 91 GLY A O 1
ATOM 719 N N . GLU A 1 92 ? 9.971 -18.819 -14.484 1.00 96.56 92 GLU A N 1
ATOM 720 C CA . GLU A 1 92 ? 10.946 -18.544 -13.412 1.00 96.56 92 GLU A CA 1
ATOM 721 C C . GLU A 1 92 ? 10.389 -17.586 -12.343 1.00 96.56 92 GLU A C 1
ATOM 723 O O . GLU A 1 92 ? 10.831 -17.594 -11.193 1.00 96.56 92 GLU A O 1
ATOM 728 N N . HIS A 1 93 ? 9.375 -16.794 -12.703 1.00 96.69 93 HIS A N 1
ATOM 729 C CA . HIS A 1 93 ? 8.677 -15.873 -11.809 1.00 96.69 93 HIS A CA 1
ATOM 730 C C . HIS A 1 93 ? 7.164 -16.058 -11.903 1.00 96.69 93 HIS A C 1
ATOM 732 O O . HIS A 1 93 ? 6.615 -16.337 -12.967 1.00 96.69 93 HIS A O 1
ATOM 738 N N . THR A 1 94 ? 6.479 -15.842 -10.781 1.00 97.12 94 THR A N 1
ATOM 739 C CA . THR A 1 94 ? 5.011 -15.920 -10.670 1.00 97.12 94 THR A CA 1
ATOM 740 C C . THR A 1 94 ? 4.320 -14.564 -10.738 1.00 97.12 94 THR A C 1
ATOM 742 O O . THR A 1 94 ? 3.122 -14.457 -10.479 1.00 97.12 94 THR A O 1
ATOM 745 N N . PHE A 1 95 ? 5.078 -13.522 -11.059 1.00 98.44 95 PHE A N 1
ATOM 746 C CA . PHE A 1 95 ? 4.603 -12.155 -11.178 1.00 98.44 95 PHE A CA 1
ATOM 747 C C . PHE A 1 95 ? 5.236 -11.481 -12.389 1.00 98.44 95 PHE A C 1
ATOM 749 O O . PHE A 1 95 ? 6.154 -12.017 -13.013 1.00 98.44 95 PHE A O 1
ATOM 756 N N . ARG A 1 96 ? 4.707 -10.312 -12.735 1.00 98.62 96 ARG A N 1
ATOM 757 C CA . ARG A 1 96 ? 5.164 -9.475 -13.836 1.00 98.62 96 ARG A CA 1
ATOM 758 C C . ARG A 1 96 ? 5.470 -8.077 -13.330 1.00 98.62 96 ARG A C 1
ATOM 760 O O . ARG A 1 96 ? 4.866 -7.596 -12.367 1.00 98.62 96 ARG A O 1
ATOM 767 N N . LEU A 1 97 ? 6.407 -7.441 -14.017 1.00 98.69 97 LEU A N 1
ATOM 768 C CA . LEU A 1 97 ? 6.722 -6.032 -13.844 1.00 98.69 97 LEU A CA 1
ATOM 769 C C . LEU A 1 97 ? 6.100 -5.215 -14.973 1.00 98.69 97 LEU A C 1
ATOM 771 O O . LEU A 1 97 ? 5.840 -5.737 -16.062 1.00 98.69 97 LEU A O 1
ATOM 775 N N . GLY A 1 98 ? 5.906 -3.926 -14.723 1.00 98.06 98 GLY A N 1
ATOM 776 C CA . GLY A 1 98 ? 5.300 -3.004 -15.669 1.00 98.06 98 GLY A CA 1
ATOM 777 C C . GLY A 1 98 ? 5.842 -1.587 -15.537 1.00 98.06 98 GLY A C 1
ATOM 778 O O . GLY A 1 98 ? 6.341 -1.164 -14.493 1.00 98.06 98 GLY A O 1
ATOM 779 N N . MET A 1 99 ? 5.712 -0.830 -16.625 1.00 97.69 99 MET A N 1
ATOM 780 C CA . MET A 1 99 ? 6.109 0.577 -16.695 1.00 97.69 99 MET A CA 1
ATOM 781 C C . MET A 1 99 ? 5.030 1.464 -16.057 1.00 97.69 99 MET A C 1
ATOM 783 O O . MET A 1 99 ? 4.302 2.181 -16.744 1.00 97.69 99 MET A O 1
ATOM 787 N N . ASN A 1 100 ? 4.891 1.369 -14.732 1.00 97.06 100 ASN A N 1
ATOM 788 C CA . ASN A 1 100 ? 3.931 2.137 -13.931 1.00 97.06 100 ASN A CA 1
ATOM 789 C C . ASN A 1 100 ? 4.383 3.603 -13.727 1.00 97.06 100 ASN A C 1
ATOM 791 O O . ASN A 1 100 ? 5.332 4.066 -14.364 1.00 97.06 100 ASN A O 1
ATOM 795 N N . GLN A 1 101 ? 3.727 4.372 -12.846 1.00 94.88 101 GLN A N 1
ATOM 796 C CA . GLN A 1 101 ? 4.046 5.798 -12.666 1.00 94.88 101 GLN A CA 1
ATOM 797 C C . GLN A 1 101 ? 5.459 6.105 -12.128 1.00 94.88 101 GLN A C 1
ATOM 799 O O . GLN A 1 101 ? 5.851 7.275 -12.138 1.00 94.88 101 GLN A O 1
ATOM 804 N N . PHE A 1 102 ? 6.198 5.102 -11.643 1.00 96.00 102 PHE A N 1
ATOM 805 C CA . PHE A 1 102 ? 7.562 5.233 -11.120 1.00 96.00 102 PHE A CA 1
ATOM 806 C C . PHE A 1 102 ? 8.636 4.838 -12.134 1.00 96.00 102 PHE A C 1
ATOM 808 O O . PHE A 1 102 ? 9.813 4.780 -11.783 1.00 96.00 102 PHE A O 1
ATOM 815 N N . ALA A 1 103 ? 8.246 4.548 -13.376 1.00 96.94 103 ALA A N 1
ATOM 816 C CA . ALA A 1 103 ? 9.150 4.013 -14.380 1.00 96.94 103 ALA A CA 1
ATOM 817 C C . ALA A 1 103 ? 10.244 4.991 -14.842 1.00 96.94 103 ALA A C 1
ATOM 819 O O . ALA A 1 103 ? 11.244 4.544 -15.385 1.00 96.94 103 ALA A O 1
ATOM 820 N N . ASP A 1 104 ? 10.106 6.296 -14.601 1.00 95.06 104 ASP A N 1
ATOM 821 C CA . ASP A 1 104 ? 11.143 7.310 -14.855 1.00 95.06 104 ASP A CA 1
ATOM 822 C C . ASP A 1 104 ? 11.960 7.679 -13.599 1.00 95.06 104 ASP A C 1
ATOM 824 O O . ASP A 1 104 ? 12.682 8.678 -13.606 1.00 95.06 104 ASP A O 1
ATOM 828 N N . LEU A 1 105 ? 11.836 6.910 -12.509 1.00 94.81 105 LEU A N 1
ATOM 829 C CA . LEU A 1 105 ? 12.607 7.088 -11.276 1.00 94.81 105 LEU A CA 1
ATOM 830 C C . LEU A 1 105 ? 13.649 5.979 -11.129 1.00 94.81 105 LEU A C 1
ATOM 832 O O . LEU A 1 105 ? 13.342 4.798 -11.337 1.00 94.81 105 LEU A O 1
ATOM 836 N N . THR A 1 106 ? 14.862 6.336 -10.701 1.00 96.62 106 THR A N 1
ATOM 837 C CA . THR A 1 106 ? 15.817 5.310 -10.257 1.00 96.62 106 THR A CA 1
ATOM 838 C C . THR A 1 106 ? 15.307 4.655 -8.976 1.00 96.62 106 THR A C 1
ATOM 840 O O . THR A 1 106 ? 14.433 5.197 -8.286 1.00 96.62 106 THR A O 1
ATOM 843 N N . ASN A 1 107 ? 15.851 3.490 -8.618 1.00 95.50 107 ASN A N 1
ATOM 844 C CA . ASN A 1 107 ? 15.460 2.847 -7.368 1.00 95.50 107 ASN A CA 1
ATOM 845 C C . ASN A 1 107 ? 15.832 3.713 -6.152 1.00 95.50 107 ASN A C 1
ATOM 847 O O . ASN A 1 107 ? 15.068 3.795 -5.196 1.00 95.50 107 ASN A O 1
ATOM 851 N N . GLU A 1 108 ? 16.954 4.428 -6.205 1.00 93.00 108 GLU A N 1
ATOM 852 C CA . GLU A 1 108 ? 17.399 5.358 -5.165 1.00 93.00 108 GLU A CA 1
ATOM 853 C C . GLU A 1 108 ? 16.435 6.535 -5.016 1.00 93.00 108 GLU A C 1
ATOM 855 O O . GLU A 1 108 ? 16.054 6.872 -3.895 1.00 93.00 108 GLU A O 1
ATOM 860 N N . GLU A 1 109 ? 15.994 7.134 -6.126 1.00 92.06 109 GLU A N 1
ATOM 861 C CA . GLU A 1 109 ? 15.009 8.215 -6.099 1.00 92.06 109 GLU A CA 1
ATOM 862 C C . GLU A 1 109 ? 13.657 7.739 -5.571 1.00 92.06 109 GLU A C 1
ATOM 864 O O . GLU A 1 109 ? 13.053 8.416 -4.740 1.00 92.06 109 GLU A O 1
ATOM 869 N N . TYR A 1 110 ? 13.189 6.569 -6.014 1.00 92.94 110 TYR A N 1
ATOM 870 C CA . TYR A 1 110 ? 11.964 5.953 -5.509 1.00 92.94 110 TYR A CA 1
ATOM 871 C C . TYR A 1 110 ? 12.045 5.731 -3.993 1.00 92.94 110 TYR A C 1
ATOM 873 O O . TYR A 1 110 ? 11.174 6.180 -3.245 1.00 92.94 110 TYR A O 1
ATOM 881 N N . ARG A 1 111 ? 13.130 5.117 -3.514 1.00 90.94 111 ARG A N 1
ATOM 882 C CA . ARG A 1 111 ? 13.343 4.866 -2.084 1.00 90.94 111 ARG A CA 1
ATOM 883 C C . ARG A 1 111 ? 13.388 6.161 -1.283 1.00 90.94 111 ARG A C 1
ATOM 885 O O . ARG A 1 111 ? 12.801 6.223 -0.210 1.00 90.94 111 ARG A O 1
ATOM 892 N N . ALA A 1 112 ? 14.074 7.180 -1.796 1.00 86.94 112 ALA A N 1
ATOM 893 C CA . ALA A 1 112 ? 14.226 8.462 -1.120 1.00 86.94 112 ALA A CA 1
ATOM 894 C C . ALA A 1 112 ? 12.938 9.295 -1.081 1.00 86.94 112 ALA A C 1
ATOM 896 O O . ALA A 1 112 ? 12.844 10.189 -0.247 1.00 86.94 112 ALA A O 1
ATOM 897 N N . ARG A 1 113 ? 11.981 9.039 -1.982 1.00 85.94 113 ARG A N 1
ATOM 898 C CA . ARG A 1 113 ? 10.720 9.792 -2.077 1.00 85.94 113 ARG A CA 1
ATOM 899 C C . ARG A 1 113 ? 9.537 9.090 -1.414 1.00 85.94 113 ARG A C 1
ATOM 901 O O . ARG A 1 113 ? 8.668 9.750 -0.857 1.00 85.94 113 ARG A O 1
ATOM 908 N N . PHE A 1 114 ? 9.486 7.759 -1.471 1.00 89.38 114 PHE A N 1
ATOM 909 C CA . PHE A 1 114 ? 8.284 7.004 -1.096 1.00 89.38 114 PHE A CA 1
ATOM 910 C C . PHE A 1 114 ? 8.453 6.112 0.132 1.00 89.38 114 PHE A C 1
ATOM 912 O O . PHE A 1 114 ? 7.444 5.673 0.685 1.00 89.38 114 PHE A O 1
ATOM 919 N N . LEU A 1 115 ? 9.686 5.860 0.585 1.00 90.25 115 LEU A N 1
ATOM 920 C CA . LEU A 1 115 ? 9.971 4.902 1.653 1.00 90.25 115 LEU A CA 1
ATOM 921 C C . LEU A 1 115 ? 10.683 5.552 2.838 1.00 90.25 115 LEU A C 1
ATOM 923 O O . LEU A 1 115 ? 11.427 6.524 2.708 1.00 90.25 115 LEU A O 1
ATOM 927 N N . ARG A 1 116 ? 10.510 4.959 4.020 1.00 85.56 116 ARG A N 1
ATOM 928 C CA . ARG A 1 116 ? 11.229 5.367 5.229 1.00 85.56 116 ARG A CA 1
ATOM 929 C C . ARG A 1 116 ? 11.543 4.188 6.092 1.00 85.56 116 ARG A C 1
ATOM 931 O O . ARG A 1 116 ? 10.639 3.503 6.511 1.00 85.56 116 ARG A O 1
ATOM 938 N N . ASP A 1 117 ? 12.802 4.022 6.454 1.00 83.12 117 ASP A N 1
ATOM 939 C CA . ASP A 1 117 ? 13.207 3.027 7.440 1.00 83.12 117 ASP A CA 1
ATOM 940 C C . ASP A 1 117 ? 12.531 3.272 8.806 1.00 83.12 117 ASP A C 1
ATOM 942 O O . ASP A 1 117 ? 12.838 4.247 9.502 1.00 83.12 117 ASP A O 1
ATOM 946 N N . PHE A 1 118 ? 11.613 2.378 9.190 1.00 80.62 118 PHE A N 1
ATOM 947 C CA . PHE A 1 118 ? 10.844 2.483 10.433 1.00 80.62 118 PHE A CA 1
ATOM 948 C C . PHE A 1 118 ? 11.704 2.229 11.673 1.00 80.62 118 PHE A C 1
ATOM 950 O O . PHE A 1 118 ? 11.321 2.645 12.765 1.00 80.62 118 PHE A O 1
ATOM 957 N N . SER A 1 119 ? 12.894 1.626 11.541 1.00 73.94 119 SER A N 1
ATOM 958 C CA . SER A 1 119 ? 13.823 1.476 12.673 1.00 73.94 119 SER A CA 1
ATOM 959 C C . SER A 1 119 ? 14.281 2.824 13.244 1.00 73.94 119 SER A C 1
ATOM 961 O O . SER A 1 119 ? 14.653 2.917 14.413 1.00 73.94 119 SER A O 1
ATOM 963 N N . ARG A 1 120 ? 14.196 3.890 12.438 1.00 68.75 120 ARG A N 1
ATOM 964 C CA . ARG A 1 120 ? 14.539 5.264 12.825 1.00 68.75 120 ARG A CA 1
ATOM 965 C C . ARG A 1 120 ? 13.384 6.009 13.495 1.00 68.75 120 ARG A C 1
ATOM 967 O O . ARG A 1 120 ? 13.579 7.138 13.937 1.00 68.75 120 ARG A O 1
ATOM 974 N N . ILE A 1 121 ? 12.193 5.412 13.557 1.00 72.94 121 ILE A N 1
ATOM 975 C CA . ILE A 1 121 ? 10.997 6.005 14.159 1.00 72.94 121 ILE A CA 1
ATOM 976 C C . ILE A 1 121 ? 10.778 5.345 15.518 1.00 72.94 121 ILE A C 1
ATOM 978 O O . ILE A 1 121 ? 10.399 4.175 15.610 1.00 72.94 121 ILE A O 1
ATOM 982 N N . ARG A 1 122 ? 11.017 6.098 16.594 1.00 68.31 122 ARG A N 1
ATOM 983 C CA . ARG A 1 122 ? 10.870 5.597 17.964 1.00 68.31 122 ARG A CA 1
ATOM 984 C C . ARG A 1 122 ? 9.430 5.134 18.207 1.00 68.31 122 ARG A C 1
ATOM 986 O O . ARG A 1 122 ? 8.483 5.877 17.976 1.00 68.31 122 ARG A O 1
ATOM 993 N N . ARG A 1 123 ? 9.269 3.910 18.713 1.00 67.56 123 ARG A N 1
ATOM 994 C CA . ARG A 1 123 ? 7.963 3.379 19.126 1.00 67.56 123 ARG A CA 1
ATOM 995 C C . ARG A 1 123 ? 7.610 3.967 20.491 1.00 67.56 123 ARG A C 1
ATOM 997 O O . ARG A 1 123 ? 8.343 3.745 21.453 1.00 67.56 123 ARG A O 1
ATOM 1004 N N . SER A 1 124 ? 6.527 4.732 20.568 1.00 58.16 124 SER A N 1
ATOM 1005 C CA . SER A 1 124 ? 6.058 5.358 21.813 1.00 58.16 124 SER A CA 1
ATOM 1006 C C . SER A 1 124 ? 5.050 4.497 22.583 1.00 58.16 124 SER A C 1
ATOM 1008 O O . SER A 1 124 ? 4.894 4.681 23.786 1.00 58.16 124 SER A O 1
ATOM 1010 N N . THR A 1 125 ? 4.396 3.530 21.930 1.00 61.03 125 THR A N 1
ATOM 1011 C CA . THR A 1 125 ? 3.258 2.791 22.501 1.00 61.03 125 THR A CA 1
ATOM 1012 C C . THR A 1 125 ? 3.603 1.361 22.958 1.00 61.03 125 THR A C 1
ATOM 1014 O O . THR A 1 125 ? 4.325 0.636 22.257 1.00 61.03 125 THR A O 1
ATOM 1017 N N . PRO A 1 126 ? 3.069 0.910 24.116 1.00 61.75 126 PRO A N 1
ATOM 1018 C CA . PRO A 1 126 ? 3.225 -0.463 24.594 1.00 61.75 126 PRO A CA 1
ATOM 1019 C C . PRO A 1 126 ? 2.741 -1.498 23.571 1.00 61.75 126 PRO A C 1
ATOM 1021 O O . PRO A 1 126 ? 1.719 -1.320 22.906 1.00 61.75 126 PRO A O 1
ATOM 1024 N N . GLN A 1 127 ? 3.454 -2.622 23.465 1.00 67.94 127 GLN A N 1
ATOM 1025 C CA . GLN A 1 127 ? 3.032 -3.752 22.637 1.00 67.94 127 GLN A CA 1
ATOM 1026 C C . GLN A 1 127 ? 1.887 -4.503 23.324 1.00 67.94 127 GLN A C 1
ATOM 1028 O O . GLN A 1 127 ? 2.111 -5.503 24.001 1.00 67.94 127 GLN A O 1
ATOM 1033 N N . ASN A 1 128 ? 0.648 -4.034 23.161 1.00 80.88 128 ASN A N 1
ATOM 1034 C CA . ASN A 1 128 ? -0.520 -4.823 23.545 1.00 80.88 128 ASN A CA 1
ATOM 1035 C C . ASN A 1 128 ? -0.714 -5.946 22.515 1.00 80.88 128 ASN A C 1
ATOM 1037 O O . ASN A 1 128 ? -1.325 -5.739 21.462 1.00 80.88 128 ASN A O 1
ATOM 1041 N N . ILE A 1 129 ? -0.072 -7.092 22.756 1.00 86.00 129 ILE A N 1
ATOM 1042 C CA . ILE A 1 129 ? -0.139 -8.262 21.877 1.00 86.00 129 ILE A CA 1
ATOM 1043 C C . ILE A 1 129 ? -1.472 -8.964 22.113 1.00 86.00 129 ILE A C 1
ATOM 1045 O O . ILE A 1 129 ? -1.776 -9.397 23.224 1.00 86.00 129 ILE A O 1
ATOM 1049 N N . SER A 1 130 ? -2.237 -9.130 21.041 1.00 81.50 130 SER A N 1
ATOM 1050 C CA . SER A 1 130 ? -3.536 -9.777 21.083 1.00 81.50 130 SER A CA 1
ATOM 1051 C C . SER A 1 130 ? -3.449 -11.239 21.516 1.00 81.50 130 SER A C 1
ATOM 1053 O O . SER A 1 130 ? -2.630 -12.013 21.015 1.00 81.50 130 SER A O 1
ATOM 1055 N N . SER A 1 131 ? -4.383 -11.644 22.377 1.00 86.06 131 SER A N 1
ATOM 1056 C CA . SER A 1 131 ? -4.778 -13.044 22.565 1.00 86.06 131 SER A CA 1
ATOM 1057 C C . SER A 1 131 ? -6.064 -13.414 21.807 1.00 86.06 131 SER A C 1
ATOM 1059 O O . SER A 1 131 ? -6.379 -14.602 21.711 1.00 86.06 131 SER A O 1
ATOM 1061 N N . ARG A 1 132 ? -6.791 -12.425 21.255 1.00 88.12 132 ARG A N 1
ATOM 1062 C CA . ARG A 1 132 ? -8.110 -12.571 20.607 1.00 88.12 132 ARG A CA 1
ATOM 1063 C C . ARG A 1 132 ? -8.037 -13.440 19.354 1.00 88.12 132 ARG A C 1
ATOM 1065 O O . ARG A 1 132 ? -8.832 -14.361 19.210 1.00 88.12 132 ARG A O 1
ATOM 1072 N N . TYR A 1 133 ? -7.076 -13.160 18.475 1.00 88.69 133 TYR A N 1
ATOM 1073 C CA . TYR A 1 133 ? -6.918 -13.858 17.193 1.00 88.69 133 TYR A CA 1
ATOM 1074 C C . TYR A 1 133 ? -5.661 -14.726 17.131 1.00 88.69 133 TYR A C 1
ATOM 1076 O O . TYR A 1 133 ? -5.174 -15.037 16.049 1.00 88.69 133 TYR A O 1
ATOM 1084 N N . ARG A 1 134 ? -5.145 -15.164 18.287 1.00 88.50 134 ARG A N 1
ATOM 1085 C CA . ARG A 1 134 ? -4.146 -16.238 18.288 1.00 88.50 134 ARG A CA 1
ATOM 1086 C C . ARG A 1 134 ? -4.770 -17.500 17.709 1.00 88.50 134 ARG A C 1
ATOM 1088 O O . ARG A 1 134 ? -5.878 -17.872 18.120 1.00 88.50 134 ARG A O 1
ATOM 1095 N N . LEU A 1 135 ? -4.071 -18.124 16.762 1.00 87.25 135 LEU A N 1
ATOM 1096 C CA . LEU A 1 135 ? -4.490 -19.415 16.230 1.00 87.25 135 LEU A CA 1
ATOM 1097 C C . LEU A 1 135 ? -4.369 -20.477 17.334 1.00 87.25 135 LEU A C 1
ATOM 1099 O O . LEU A 1 135 ? -3.384 -20.515 18.073 1.00 87.25 135 LEU A O 1
ATOM 1103 N N . ARG A 1 136 ? -5.392 -21.311 17.460 1.00 89.38 136 ARG A N 1
ATOM 1104 C CA . ARG A 1 136 ? -5.503 -22.432 18.389 1.00 89.38 136 ARG A CA 1
ATOM 1105 C C . ARG A 1 136 ? -5.754 -23.705 17.594 1.00 89.38 136 ARG A C 1
ATOM 1107 O O . ARG A 1 136 ? -6.257 -23.670 16.474 1.00 89.38 136 ARG A O 1
ATOM 1114 N N . GLU A 1 137 ? -5.394 -24.832 18.189 1.00 87.12 137 GLU A N 1
ATOM 1115 C CA . GLU A 1 137 ? -5.714 -26.137 17.623 1.00 87.12 137 GLU A CA 1
ATOM 1116 C C . GLU A 1 137 ? -7.235 -26.284 17.460 1.00 87.12 137 GLU A C 1
ATOM 1118 O O . GLU A 1 137 ? -7.996 -25.945 18.368 1.00 87.12 137 GLU A O 1
ATOM 1123 N N . GLY A 1 138 ? -7.666 -26.739 16.282 1.00 86.44 138 GLY A N 1
ATOM 1124 C CA . GLY A 1 138 ? -9.081 -26.865 15.926 1.00 86.44 138 GLY A CA 1
ATOM 1125 C C . GLY A 1 138 ? -9.746 -25.591 15.393 1.00 86.44 138 GLY A C 1
ATOM 1126 O O . GLY A 1 138 ? -10.922 -25.651 15.046 1.00 86.44 138 GLY A O 1
ATOM 1127 N N . ASP A 1 139 ? -9.038 -24.458 15.298 1.00 89.38 139 ASP A N 1
ATOM 1128 C CA . ASP A 1 139 ? -9.553 -23.303 14.556 1.00 89.38 139 ASP A CA 1
ATOM 1129 C C . ASP A 1 139 ? -9.697 -23.655 13.068 1.00 89.38 139 ASP A C 1
ATOM 1131 O O . ASP A 1 139 ? -8.722 -24.041 12.421 1.00 89.38 139 ASP A O 1
ATOM 1135 N N . ASP A 1 140 ? -10.897 -23.454 12.528 1.00 91.94 140 ASP A N 1
ATOM 1136 C CA . ASP A 1 140 ? -11.181 -23.558 11.099 1.00 91.94 140 ASP A CA 1
ATOM 1137 C C . ASP A 1 140 ? -11.239 -22.151 10.489 1.00 91.94 140 ASP A C 1
ATOM 1139 O O . ASP A 1 140 ? -11.974 -21.278 10.967 1.00 91.94 140 ASP A O 1
ATOM 1143 N N . LEU A 1 141 ? -10.411 -21.901 9.475 1.00 94.94 141 LEU A N 1
ATOM 1144 C CA . LEU A 1 141 ? -10.322 -20.613 8.788 1.00 94.94 141 LEU A CA 1
ATOM 1145 C C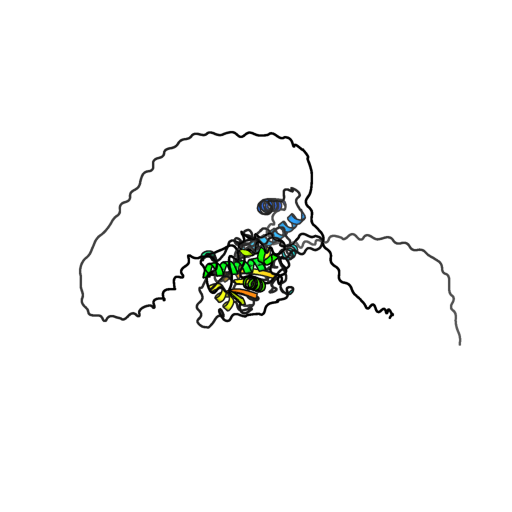 . LEU A 1 141 ? -10.772 -20.793 7.340 1.00 94.94 141 LEU A C 1
ATOM 1147 O O . LEU A 1 141 ? -10.417 -21.794 6.726 1.00 94.94 141 LEU A O 1
ATOM 1151 N N . PRO A 1 142 ? -11.475 -19.811 6.749 1.00 96.81 142 PRO A N 1
ATOM 1152 C CA . PRO A 1 142 ? -11.842 -19.908 5.345 1.00 96.81 142 PRO A CA 1
ATOM 1153 C C . PRO A 1 142 ? -10.581 -19.973 4.476 1.00 96.81 142 PRO A C 1
ATOM 1155 O O . PRO A 1 142 ? -9.626 -19.238 4.743 1.00 96.81 142 PRO A O 1
ATOM 1158 N N . ASP A 1 143 ? -10.605 -20.794 3.422 1.00 96.62 143 ASP A N 1
ATOM 1159 C CA . ASP A 1 143 ? -9.484 -20.967 2.481 1.00 96.62 143 ASP A CA 1
ATOM 1160 C C . ASP A 1 143 ? -9.070 -19.651 1.813 1.00 96.62 143 ASP A C 1
ATOM 1162 O O . ASP A 1 143 ? -7.893 -19.390 1.560 1.00 96.62 143 ASP A O 1
ATOM 1166 N N . SER A 1 144 ? -10.050 -18.785 1.552 1.00 98.31 144 SER A N 1
ATOM 1167 C CA . SER A 1 144 ? -9.830 -17.447 1.020 1.00 98.31 144 SER A CA 1
ATOM 1168 C C . SER A 1 144 ? -10.794 -16.439 1.629 1.00 98.31 144 SER A C 1
ATOM 1170 O O . SER A 1 144 ? -11.913 -16.760 2.038 1.00 98.31 144 SER A O 1
ATOM 1172 N N . ILE A 1 145 ? -10.351 -15.190 1.682 1.00 98.56 145 ILE A N 1
ATOM 1173 C CA . ILE A 1 145 ? -11.191 -14.055 2.039 1.00 98.56 145 ILE A CA 1
ATOM 1174 C C . ILE A 1 145 ? -10.758 -12.838 1.236 1.00 98.56 145 ILE A C 1
ATOM 1176 O O . ILE A 1 145 ? -9.568 -12.579 1.072 1.00 98.56 145 ILE A O 1
ATOM 1180 N N . ASP A 1 146 ? -11.733 -12.070 0.762 1.00 98.75 146 ASP A N 1
ATOM 1181 C CA . ASP A 1 146 ? -11.505 -10.793 0.101 1.00 98.75 146 ASP A CA 1
ATOM 1182 C C . ASP A 1 146 ? -12.497 -9.761 0.645 1.00 98.75 146 ASP A C 1
ATOM 1184 O O . ASP A 1 146 ? -13.690 -9.779 0.329 1.00 98.75 146 ASP A O 1
ATOM 1188 N N . TRP A 1 147 ? -12.014 -8.853 1.495 1.00 98.81 147 TRP A N 1
ATOM 1189 C CA . TRP A 1 147 ? -12.851 -7.819 2.100 1.00 98.81 147 TRP A CA 1
ATOM 1190 C C . TRP A 1 147 ? -13.373 -6.802 1.083 1.00 98.81 147 TRP A C 1
ATOM 1192 O O . TRP A 1 147 ? -14.370 -6.137 1.367 1.00 98.81 147 TRP A O 1
ATOM 1202 N N . ARG A 1 148 ? -12.780 -6.721 -0.119 1.00 98.62 148 ARG A N 1
ATOM 1203 C CA . ARG A 1 148 ? -13.305 -5.894 -1.217 1.00 98.62 148 ARG A CA 1
ATOM 1204 C C . ARG A 1 148 ? -14.672 -6.408 -1.657 1.00 98.62 148 ARG A C 1
ATOM 1206 O O . ARG A 1 148 ? -15.607 -5.628 -1.800 1.00 98.62 148 ARG A O 1
ATOM 1213 N N . GLN A 1 149 ? -14.816 -7.729 -1.779 1.00 98.25 149 GLN A N 1
ATOM 1214 C CA . GLN A 1 149 ? -16.080 -8.379 -2.149 1.00 98.25 149 GLN A CA 1
ATOM 1215 C C . GLN A 1 149 ? -17.146 -8.254 -1.052 1.00 98.25 149 GLN A C 1
ATOM 1217 O O . GLN A 1 149 ? -18.339 -8.308 -1.336 1.00 98.25 149 GLN A O 1
ATOM 1222 N N . LYS A 1 150 ? -16.722 -8.047 0.200 1.00 98.06 150 LYS A N 1
ATOM 1223 C CA . LYS A 1 150 ? -17.600 -7.804 1.355 1.00 98.06 150 LYS A CA 1
ATOM 1224 C C . LYS A 1 150 ? -17.893 -6.316 1.598 1.00 98.06 150 LYS A C 1
ATOM 1226 O O . LYS A 1 150 ? -18.501 -5.978 2.609 1.00 98.06 150 LYS A O 1
ATOM 1231 N N . GLY A 1 151 ? -17.436 -5.428 0.712 1.00 97.88 151 GLY A N 1
ATOM 1232 C CA . GLY A 1 151 ? -17.640 -3.982 0.821 1.00 97.88 151 GLY A CA 1
ATOM 1233 C C . GLY A 1 151 ? -16.859 -3.302 1.949 1.00 97.88 151 GLY A C 1
ATOM 1234 O O . GLY A 1 151 ? -17.122 -2.144 2.234 1.00 97.88 151 GLY A O 1
ATOM 1235 N N . ALA A 1 152 ? -15.902 -3.979 2.594 1.00 98.38 152 ALA A N 1
ATOM 1236 C CA . ALA A 1 152 ? -15.151 -3.465 3.748 1.00 98.38 152 ALA A CA 1
ATOM 1237 C C . ALA A 1 152 ? -13.780 -2.885 3.368 1.00 98.38 152 ALA A C 1
ATOM 1239 O O . ALA A 1 152 ? -12.827 -2.950 4.143 1.00 98.38 152 ALA A O 1
ATOM 1240 N N . VAL A 1 153 ? -13.659 -2.353 2.150 1.00 98.50 153 VAL A N 1
ATOM 1241 C CA . VAL A 1 153 ? -12.437 -1.723 1.644 1.00 98.50 153 VAL A CA 1
ATOM 1242 C C . VAL A 1 153 ? -12.829 -0.516 0.801 1.00 98.50 153 VAL A C 1
ATOM 1244 O O . VAL A 1 153 ? -13.449 -0.674 -0.249 1.00 98.50 153 VAL A O 1
ATOM 1247 N N . ALA A 1 154 ? -12.456 0.689 1.239 1.00 97.69 154 ALA A N 1
ATOM 1248 C CA . ALA A 1 154 ? -12.646 1.899 0.442 1.00 97.69 154 ALA A CA 1
ATOM 1249 C C . ALA A 1 154 ? -11.742 1.902 -0.799 1.00 97.69 154 ALA A C 1
ATOM 1251 O O . ALA A 1 154 ? -10.788 1.119 -0.902 1.00 97.69 154 ALA A O 1
ATOM 1252 N N . VAL A 1 155 ? -12.004 2.823 -1.726 1.00 97.62 155 VAL A N 1
ATOM 1253 C CA . VAL A 1 155 ? -11.206 2.999 -2.947 1.00 97.62 155 VAL A CA 1
ATOM 1254 C C . VAL A 1 155 ? -9.711 3.179 -2.641 1.00 97.62 155 VAL A C 1
ATOM 1256 O O . VAL A 1 155 ? -9.314 3.614 -1.555 1.00 97.62 155 VAL A O 1
ATOM 1259 N N . VAL A 1 156 ? -8.853 2.798 -3.590 1.00 98.06 156 VAL A N 1
ATOM 1260 C CA . VAL A 1 156 ? -7.410 3.043 -3.471 1.00 98.06 156 VAL A CA 1
ATOM 1261 C C . VAL A 1 156 ? -7.148 4.536 -3.634 1.00 98.06 156 VAL A C 1
ATOM 1263 O O . VAL A 1 156 ? -7.535 5.133 -4.637 1.00 98.06 156 VAL A O 1
ATOM 1266 N N . LYS A 1 157 ? -6.459 5.116 -2.653 1.00 97.00 157 LYS A N 1
ATOM 1267 C CA . LYS A 1 157 ? -6.016 6.511 -2.654 1.00 97.00 157 LYS A CA 1
ATOM 1268 C C . LYS A 1 157 ? -4.531 6.614 -3.028 1.00 97.00 157 LYS A C 1
ATOM 1270 O O . LYS A 1 157 ? -3.849 5.603 -3.217 1.00 97.00 157 LYS A O 1
ATOM 1275 N N . ASN A 1 158 ? -4.030 7.839 -3.156 1.00 94.50 158 ASN A N 1
ATOM 1276 C CA . ASN A 1 158 ? -2.638 8.109 -3.501 1.00 94.50 158 ASN A CA 1
ATOM 1277 C C . ASN A 1 158 ? -2.019 9.099 -2.509 1.00 94.50 158 ASN A C 1
ATOM 1279 O O . ASN A 1 158 ? -2.399 10.265 -2.488 1.00 94.50 158 ASN A O 1
ATOM 1283 N N . GLN A 1 159 ? -1.040 8.638 -1.732 1.00 90.25 159 GLN A N 1
ATOM 1284 C CA . GLN A 1 159 ? -0.290 9.466 -0.785 1.00 90.25 159 GLN A CA 1
ATOM 1285 C C . GLN A 1 159 ? 0.603 10.506 -1.481 1.00 90.25 159 GLN A C 1
ATOM 1287 O O . GLN A 1 159 ? 1.086 11.440 -0.848 1.00 90.25 159 GLN A O 1
ATOM 1292 N N . GLY A 1 160 ? 0.885 10.315 -2.773 1.00 87.00 160 GLY A N 1
ATOM 1293 C CA . GLY A 1 160 ? 1.785 11.166 -3.533 1.00 87.00 160 GLY A CA 1
ATOM 1294 C C . GLY A 1 160 ? 3.169 11.289 -2.892 1.00 87.00 160 GLY A C 1
ATOM 1295 O O . GLY A 1 160 ? 3.678 10.374 -2.243 1.00 87.00 160 GLY A O 1
ATOM 1296 N N . ASN A 1 161 ? 3.790 12.442 -3.100 1.00 79.94 161 ASN A N 1
ATOM 1297 C CA . ASN A 1 161 ? 5.074 12.782 -2.508 1.00 79.94 161 ASN A CA 1
ATOM 1298 C C . ASN A 1 161 ? 4.827 13.637 -1.259 1.00 79.94 161 ASN A C 1
ATOM 1300 O O . ASN A 1 161 ? 4.930 14.860 -1.330 1.00 79.94 161 ASN A O 1
ATOM 1304 N N . CYS A 1 162 ? 4.441 12.993 -0.153 1.00 78.81 162 CYS A N 1
ATOM 1305 C CA . CYS A 1 162 ? 4.162 13.684 1.106 1.00 78.81 162 CYS A CA 1
ATOM 1306 C C . CYS A 1 162 ? 5.419 14.440 1.581 1.00 78.81 162 CYS A C 1
ATOM 1308 O O . CYS A 1 162 ? 6.511 13.868 1.682 1.00 78.81 162 CYS A O 1
ATOM 1310 N N . GLY A 1 163 ? 5.274 15.739 1.845 1.00 61.59 163 GLY A N 1
ATOM 1311 C CA . GLY A 1 163 ? 6.331 16.601 2.383 1.00 61.59 163 GLY A CA 1
ATOM 1312 C C . GLY A 1 163 ? 6.615 17.821 1.510 1.00 61.59 163 GLY A C 1
ATOM 1313 O O . GLY A 1 163 ? 6.360 17.830 0.307 1.00 61.59 163 GLY A O 1
ATOM 1314 N N . MET A 1 164 ? 7.142 18.884 2.121 1.00 52.16 164 MET A N 1
ATOM 1315 C CA . MET A 1 164 ? 7.462 20.103 1.382 1.00 52.16 164 MET A CA 1
ATOM 1316 C C . MET A 1 164 ? 8.690 19.901 0.484 1.00 52.16 164 MET A C 1
ATOM 1318 O O . MET A 1 164 ? 9.734 19.419 0.923 1.00 52.16 164 MET A O 1
ATOM 1322 N N . LEU A 1 165 ? 8.591 20.367 -0.762 1.00 51.09 165 LEU A N 1
ATOM 1323 C CA . LEU A 1 165 ? 9.719 20.577 -1.671 1.00 51.09 165 LEU A CA 1
ATOM 1324 C C . LEU A 1 165 ? 10.565 21.773 -1.194 1.00 51.09 165 LEU A C 1
ATOM 1326 O O . LEU A 1 165 ? 10.592 22.814 -1.843 1.00 51.09 165 LEU A O 1
ATOM 1330 N N . ILE A 1 166 ? 11.249 21.660 -0.053 1.00 45.78 166 ILE A N 1
ATOM 1331 C CA . ILE A 1 166 ? 12.270 22.644 0.336 1.00 45.78 166 ILE A CA 1
ATOM 1332 C C . ILE A 1 166 ? 13.647 22.048 0.032 1.00 45.78 166 ILE A C 1
ATOM 1334 O O . ILE A 1 166 ? 14.251 21.347 0.839 1.00 45.78 166 ILE A O 1
ATOM 1338 N N . MET A 1 167 ? 14.144 22.331 -1.174 1.00 42.03 167 MET A N 1
ATOM 1339 C CA . MET A 1 167 ? 15.573 22.225 -1.501 1.00 42.03 167 MET A CA 1
ATOM 1340 C C . MET A 1 167 ? 16.396 23.030 -0.473 1.00 42.03 167 MET A C 1
ATOM 1342 O O . MET A 1 167 ? 15.951 24.114 -0.091 1.00 42.03 167 MET A O 1
ATOM 1346 N N . PRO A 1 168 ? 17.581 22.572 -0.015 1.00 50.84 168 PRO A N 1
ATOM 1347 C CA . PRO A 1 168 ? 18.446 21.545 -0.609 1.00 50.84 168 PRO A CA 1
ATOM 1348 C C . PRO A 1 168 ? 18.414 20.182 0.108 1.00 50.84 168 PRO A C 1
ATOM 1350 O O . PRO A 1 168 ? 19.130 19.264 -0.284 1.00 50.84 168 PRO A O 1
ATOM 1353 N N . LEU A 1 169 ? 17.612 20.031 1.164 1.00 47.56 169 LEU A N 1
ATOM 1354 C CA . LEU A 1 169 ? 17.521 18.792 1.935 1.00 47.56 169 LEU A CA 1
ATOM 1355 C C . LEU A 1 169 ? 16.304 18.012 1.457 1.00 47.56 169 LEU A C 1
ATOM 1357 O O . LEU A 1 169 ? 15.184 18.245 1.897 1.00 47.56 169 LEU A O 1
ATOM 1361 N N . MET A 1 170 ? 16.529 17.090 0.525 1.00 44.84 170 MET A N 1
ATOM 1362 C CA . MET A 1 170 ? 15.507 16.144 0.093 1.00 44.84 170 MET A CA 1
ATOM 1363 C C . MET A 1 170 ? 15.055 15.303 1.300 1.00 44.84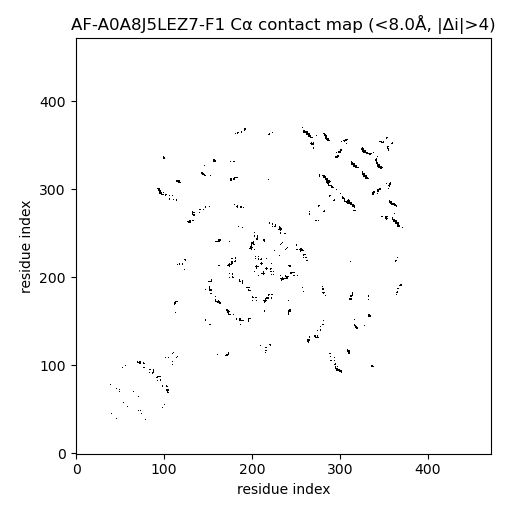 170 MET A C 1
ATOM 1365 O O . MET A 1 170 ? 15.707 14.333 1.674 1.00 44.84 170 MET A O 1
ATOM 1369 N N . VAL A 1 171 ? 13.953 15.705 1.934 1.00 51.53 171 VAL A N 1
ATOM 1370 C CA . VAL A 1 171 ? 13.233 14.924 2.945 1.00 51.53 171 VAL A CA 1
ATOM 1371 C C . VAL A 1 171 ? 11.801 14.779 2.445 1.00 51.53 171 VAL A C 1
ATOM 1373 O O . VAL A 1 171 ? 10.909 15.500 2.880 1.00 51.53 171 VAL A O 1
ATOM 1376 N N . SER A 1 172 ? 11.576 13.880 1.486 1.00 50.62 172 SER A N 1
ATOM 1377 C CA . SER A 1 172 ? 10.224 13.369 1.266 1.00 50.62 172 SER A CA 1
ATOM 1378 C C . SER A 1 172 ? 10.123 12.020 1.939 1.00 50.62 172 SER A C 1
ATOM 1380 O O . SER A 1 172 ? 10.977 11.155 1.763 1.00 50.62 172 SER A O 1
ATOM 1382 N N . ILE A 1 173 ? 9.117 11.884 2.788 1.00 70.50 173 ILE A N 1
ATOM 1383 C CA . ILE A 1 173 ? 8.791 10.635 3.445 1.00 70.50 173 ILE A CA 1
ATOM 1384 C C . ILE A 1 173 ? 7.258 10.546 3.448 1.00 70.50 173 ILE A C 1
ATOM 1386 O O . ILE A 1 173 ? 6.557 11.554 3.437 1.00 70.50 173 ILE A O 1
ATOM 1390 N N . GLY A 1 174 ? 6.723 9.334 3.351 1.00 79.50 174 GLY A N 1
ATOM 1391 C CA . GLY A 1 174 ? 5.305 9.099 3.125 1.00 79.50 174 GLY A CA 1
ATOM 1392 C C . GLY A 1 174 ? 4.428 9.151 4.375 1.00 79.50 174 GLY A C 1
ATOM 1393 O O . GLY A 1 174 ? 4.820 8.777 5.478 1.00 79.50 174 GLY A O 1
ATOM 1394 N N . SER A 1 175 ? 3.163 9.470 4.144 1.00 92.75 175 SER A N 1
ATOM 1395 C CA . SER A 1 175 ? 2.031 9.277 5.057 1.00 92.75 175 SER A CA 1
ATOM 1396 C C . SER A 1 175 ? 1.464 7.847 5.003 1.00 92.75 175 SER A C 1
ATOM 1398 O O . SER A 1 175 ? 0.345 7.614 5.450 1.00 92.75 175 SER A O 1
ATOM 1400 N N . CYS A 1 176 ? 2.201 6.860 4.469 1.00 95.69 176 CYS A N 1
ATOM 1401 C CA . CYS A 1 176 ? 1.714 5.481 4.285 1.00 95.69 176 CYS A CA 1
ATOM 1402 C C . CYS A 1 176 ? 1.167 4.851 5.575 1.00 95.69 176 CYS A C 1
ATOM 1404 O O . CYS A 1 176 ? 0.215 4.075 5.543 1.00 95.69 176 CYS A O 1
ATOM 1406 N N . TRP A 1 177 ? 1.723 5.235 6.725 1.00 96.00 177 TRP A N 1
ATOM 1407 C CA . TRP A 1 177 ? 1.240 4.844 8.046 1.00 96.00 177 TRP A CA 1
ATOM 1408 C C . TRP A 1 177 ? -0.199 5.310 8.319 1.00 96.00 177 TRP A C 1
ATOM 1410 O O . TRP A 1 177 ? -0.977 4.553 8.899 1.00 96.00 177 TRP A O 1
ATOM 1420 N N . ALA A 1 178 ? -0.564 6.517 7.875 1.00 97.38 178 ALA A N 1
ATOM 1421 C CA . ALA A 1 178 ? -1.904 7.075 8.013 1.00 97.38 178 ALA A CA 1
ATOM 1422 C C . ALA A 1 178 ? -2.878 6.338 7.089 1.00 97.38 178 ALA A C 1
ATOM 1424 O O . ALA A 1 178 ? -3.891 5.834 7.561 1.00 97.38 178 ALA A O 1
ATOM 1425 N N . PHE A 1 179 ? -2.516 6.151 5.813 1.00 98.50 179 PHE A N 1
ATOM 1426 C CA . PHE A 1 179 ? -3.316 5.373 4.854 1.00 98.50 179 PHE A CA 1
ATOM 1427 C C . PHE A 1 179 ? -3.548 3.930 5.315 1.00 98.50 179 PHE A C 1
ATOM 1429 O O . PHE A 1 179 ? -4.658 3.408 5.216 1.00 98.50 179 PHE A O 1
ATOM 1436 N N . SER A 1 180 ? -2.510 3.279 5.848 1.00 98.62 180 SER A N 1
ATOM 1437 C CA . SER A 1 180 ? -2.610 1.919 6.375 1.00 98.62 180 SER A CA 1
ATOM 1438 C C . SER A 1 180 ? -3.565 1.844 7.571 1.00 98.62 180 SER A C 1
ATOM 1440 O O . SER A 1 180 ? -4.407 0.942 7.628 1.00 98.62 180 SER A O 1
ATOM 1442 N N . ALA A 1 181 ? -3.466 2.794 8.508 1.00 98.56 181 ALA A N 1
ATOM 1443 C CA . ALA A 1 181 ? -4.350 2.872 9.667 1.00 98.56 181 ALA A CA 1
ATOM 1444 C C . ALA A 1 181 ? -5.803 3.157 9.256 1.00 98.56 181 ALA A C 1
ATOM 1446 O O . ALA A 1 181 ? -6.704 2.414 9.643 1.00 98.56 181 ALA A O 1
ATOM 1447 N N . ILE A 1 182 ? -6.029 4.181 8.428 1.00 98.69 182 ILE A N 1
ATOM 1448 C CA . ILE A 1 182 ? -7.361 4.560 7.949 1.00 98.69 182 ILE A CA 1
ATOM 1449 C C . ILE A 1 182 ? -8.039 3.397 7.233 1.00 98.69 182 ILE A C 1
ATOM 1451 O O . ILE A 1 182 ? -9.147 3.035 7.616 1.00 98.69 182 ILE A O 1
ATOM 1455 N N . ALA A 1 183 ? -7.361 2.717 6.306 1.00 98.81 183 ALA A N 1
ATOM 1456 C CA . ALA A 1 183 ? -7.949 1.578 5.603 1.00 98.81 183 ALA A CA 1
ATOM 1457 C C . ALA A 1 183 ? -8.409 0.449 6.552 1.00 98.81 183 ALA A C 1
ATOM 1459 O O . ALA A 1 183 ? -9.414 -0.213 6.287 1.00 98.81 183 ALA A O 1
ATOM 1460 N N . ALA A 1 184 ? -7.705 0.224 7.668 1.00 98.81 184 ALA A N 1
ATOM 1461 C CA . ALA A 1 184 ? -8.129 -0.746 8.678 1.00 98.81 184 ALA A CA 1
ATOM 1462 C C . ALA A 1 184 ? -9.331 -0.248 9.507 1.00 98.81 184 ALA A C 1
ATOM 1464 O O . ALA A 1 184 ? -10.213 -1.043 9.838 1.00 98.81 184 ALA A O 1
ATOM 1465 N N . VAL A 1 185 ? -9.391 1.054 9.819 1.00 98.81 185 VAL A N 1
ATOM 1466 C CA . VAL A 1 185 ? -10.513 1.686 10.543 1.00 98.81 185 VAL A CA 1
ATOM 1467 C C . VAL A 1 185 ? -11.784 1.714 9.691 1.00 98.81 185 VAL A C 1
ATOM 1469 O O . VAL A 1 185 ? -12.852 1.344 10.175 1.00 98.81 185 VAL A O 1
ATOM 1472 N N . GLU A 1 186 ? -11.672 2.078 8.414 1.00 98.81 186 GLU A N 1
ATOM 1473 C CA . GLU A 1 186 ? -12.764 2.021 7.436 1.00 98.81 186 GLU A CA 1
ATOM 1474 C C . GLU A 1 186 ? -13.346 0.607 7.353 1.00 98.81 186 GLU A C 1
ATOM 1476 O O . GLU A 1 186 ? -14.561 0.415 7.448 1.00 98.81 186 GLU A O 1
ATOM 1481 N N . GLY A 1 187 ? -12.467 -0.396 7.243 1.00 98.62 187 GLY A N 1
ATOM 1482 C CA . GLY A 1 187 ? -12.859 -1.796 7.153 1.00 98.62 187 GLY A CA 1
ATOM 1483 C C . GLY A 1 187 ? -13.604 -2.289 8.388 1.00 98.62 187 GLY A C 1
ATOM 1484 O O . GLY A 1 187 ? -14.697 -2.842 8.262 1.00 98.62 187 GLY A O 1
ATOM 1485 N N . ILE A 1 188 ? -13.068 -2.058 9.593 1.00 98.56 188 ILE A N 1
ATOM 1486 C CA . ILE A 1 188 ? -13.765 -2.478 10.818 1.00 98.56 188 ILE A CA 1
ATOM 1487 C C . ILE A 1 188 ? -15.074 -1.704 11.025 1.00 98.56 188 ILE A C 1
ATOM 1489 O O . ILE A 1 188 ? -16.042 -2.270 11.535 1.00 98.56 188 ILE A O 1
ATOM 1493 N N . ASN A 1 189 ? -15.149 -0.439 10.596 1.00 98.44 189 ASN A N 1
ATOM 1494 C CA . ASN A 1 189 ? -16.384 0.332 10.674 1.00 98.44 189 ASN A CA 1
ATOM 1495 C C . ASN A 1 189 ? -17.471 -0.251 9.768 1.00 98.44 189 ASN A C 1
ATOM 1497 O O . ASN A 1 189 ? -18.595 -0.438 10.239 1.00 98.44 189 ASN A O 1
ATOM 1501 N N . GLN A 1 190 ? -17.141 -0.608 8.522 1.00 98.38 190 GLN A N 1
ATOM 1502 C CA . GLN A 1 190 ? -18.076 -1.310 7.641 1.00 98.38 190 GLN A CA 1
ATOM 1503 C C . GLN A 1 190 ? -18.532 -2.631 8.264 1.00 98.38 190 GLN A C 1
ATOM 1505 O O . GLN A 1 190 ? -19.722 -2.928 8.261 1.00 98.38 190 GLN A O 1
ATOM 1510 N N . ILE A 1 191 ? -17.605 -3.421 8.810 1.00 98.12 191 ILE A N 1
ATOM 1511 C CA . ILE A 1 191 ? -17.914 -4.742 9.377 1.00 98.12 191 ILE A CA 1
ATOM 1512 C C . ILE A 1 191 ? -18.890 -4.634 10.556 1.00 98.12 191 ILE A C 1
ATOM 1514 O O . ILE A 1 191 ? -19.804 -5.445 10.669 1.00 98.12 191 ILE A O 1
ATOM 1518 N N . VAL A 1 192 ? -18.711 -3.639 11.428 1.00 97.38 192 VAL A N 1
ATOM 1519 C CA . VAL A 1 192 ? -19.522 -3.493 12.648 1.00 97.38 192 VAL A CA 1
ATOM 1520 C C . VAL A 1 192 ? -20.820 -2.720 12.408 1.00 97.38 192 VAL A C 1
ATOM 1522 O O . VAL A 1 192 ? -21.825 -3.005 13.054 1.00 97.38 192 VAL A O 1
ATOM 1525 N N . THR A 1 193 ? -20.812 -1.726 11.518 1.00 96.38 193 THR A N 1
ATOM 1526 C CA . THR A 1 193 ? -21.940 -0.786 11.355 1.00 96.38 193 THR A CA 1
ATOM 1527 C C . THR A 1 193 ? -22.687 -0.930 10.034 1.00 96.38 193 THR A C 1
ATOM 1529 O O . THR A 1 193 ? -23.784 -0.397 9.903 1.00 96.38 193 THR A O 1
ATOM 1532 N N . GLY A 1 194 ? -22.098 -1.611 9.050 1.00 96.81 194 GLY A N 1
ATOM 1533 C CA . GLY A 1 194 ? -22.600 -1.661 7.678 1.00 96.81 194 GLY A CA 1
ATOM 1534 C C . GLY A 1 194 ? -22.297 -0.415 6.838 1.00 96.81 194 GLY A C 1
ATOM 1535 O O . GLY A 1 194 ? -22.707 -0.387 5.679 1.00 96.81 194 GLY A O 1
ATOM 1536 N N . ASN A 1 195 ? -21.589 0.585 7.388 1.00 95.56 195 ASN A N 1
ATOM 1537 C CA . ASN A 1 195 ? -21.289 1.847 6.707 1.00 95.56 195 ASN A CA 1
ATOM 1538 C C . ASN A 1 195 ? -19.798 2.000 6.367 1.00 95.56 195 ASN A C 1
ATOM 1540 O O . ASN A 1 195 ? -18.943 2.052 7.257 1.00 95.56 195 ASN A O 1
ATOM 1544 N N . LEU A 1 196 ? -19.497 2.155 5.077 1.00 97.62 196 LEU A N 1
ATOM 1545 C CA . LEU A 1 196 ? -18.150 2.375 4.568 1.00 97.62 196 LEU A CA 1
ATOM 1546 C C . LEU A 1 196 ? -18.020 3.865 4.295 1.00 97.62 196 LEU A C 1
ATOM 1548 O O . LEU A 1 196 ? -18.566 4.382 3.322 1.00 97.62 196 LEU A O 1
ATOM 1552 N N . ILE A 1 197 ? -17.315 4.553 5.182 1.00 96.62 197 ILE A N 1
ATOM 1553 C CA . ILE A 1 197 ? -17.089 5.993 5.100 1.00 96.62 197 ILE A CA 1
ATOM 1554 C C . ILE A 1 197 ? -15.623 6.186 4.744 1.00 96.62 197 ILE A C 1
ATOM 1556 O O . ILE A 1 197 ? -14.775 5.616 5.416 1.00 96.62 197 ILE A O 1
ATOM 1560 N N . SER A 1 198 ? -15.328 6.973 3.708 1.00 97.88 198 SER A N 1
ATOM 1561 C CA . SER A 1 198 ? -13.948 7.361 3.395 1.00 97.88 198 SER A CA 1
ATOM 1562 C C . SER A 1 198 ? -13.450 8.323 4.472 1.00 97.88 198 SER A C 1
ATOM 1564 O O . SER A 1 198 ? -14.022 9.405 4.616 1.00 97.88 198 SER A O 1
ATOM 1566 N N . LEU A 1 199 ? -12.416 7.948 5.222 1.00 98.19 199 LEU A N 1
ATOM 1567 C CA . LEU A 1 199 ? -11.903 8.728 6.360 1.00 98.19 199 LEU A CA 1
ATOM 1568 C C . LEU A 1 199 ? -10.678 9.558 5.972 1.00 98.19 199 LEU A C 1
ATOM 1570 O O . LEU A 1 199 ? -10.067 9.300 4.938 1.00 98.19 199 LEU A O 1
ATOM 1574 N N . SER A 1 200 ? -10.355 10.566 6.780 1.00 97.38 200 SER A N 1
ATOM 1575 C CA . SER A 1 200 ? -9.264 11.507 6.517 1.00 97.38 200 SER A CA 1
ATOM 1576 C C . SER A 1 200 ? -7.911 10.969 6.979 1.00 97.38 200 SER A C 1
ATOM 1578 O O . SER A 1 200 ? -7.658 10.825 8.177 1.00 97.38 200 SER A O 1
ATOM 1580 N N . GLU A 1 201 ? -6.995 10.732 6.040 1.00 97.56 201 GLU A N 1
ATOM 1581 C CA . GLU A 1 201 ? -5.582 10.545 6.376 1.00 97.56 201 GLU A CA 1
ATOM 1582 C C . GLU A 1 201 ? -4.906 11.856 6.788 1.00 97.56 201 GLU A C 1
ATOM 1584 O O . GLU A 1 201 ? -3.961 11.822 7.574 1.00 97.56 201 GLU A O 1
ATOM 1589 N N . GLU A 1 202 ? -5.371 12.999 6.279 1.00 95.75 202 GLU A N 1
ATOM 1590 C CA . GLU A 1 202 ? -4.767 14.305 6.568 1.00 95.75 202 GLU A CA 1
ATOM 1591 C C . GLU A 1 202 ? -4.921 14.697 8.035 1.00 95.75 202 GLU A C 1
ATOM 1593 O O . GLU A 1 202 ? -3.974 15.194 8.632 1.00 95.75 202 GLU A O 1
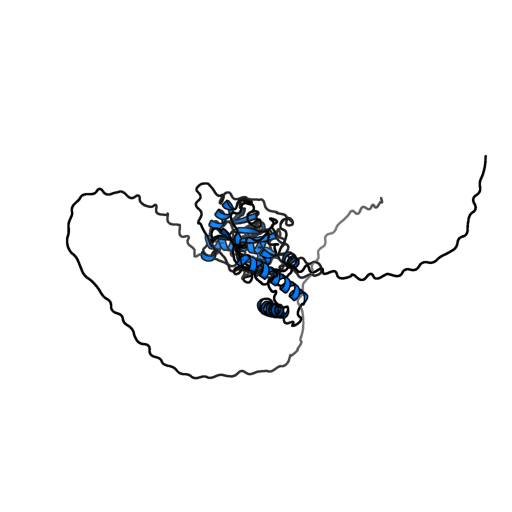ATOM 1598 N N . GLU A 1 203 ? -6.072 14.411 8.652 1.00 96.00 203 GLU A N 1
ATOM 1599 C CA . GLU A 1 203 ? -6.261 14.657 10.085 1.00 96.00 203 GLU A CA 1
ATOM 1600 C C . GLU A 1 203 ? -5.224 13.877 10.905 1.00 96.00 203 GLU A C 1
ATOM 1602 O O . GLU A 1 203 ? -4.627 14.420 11.831 1.00 96.00 203 GLU A O 1
ATOM 1607 N N . LEU A 1 204 ? -4.908 12.632 10.524 1.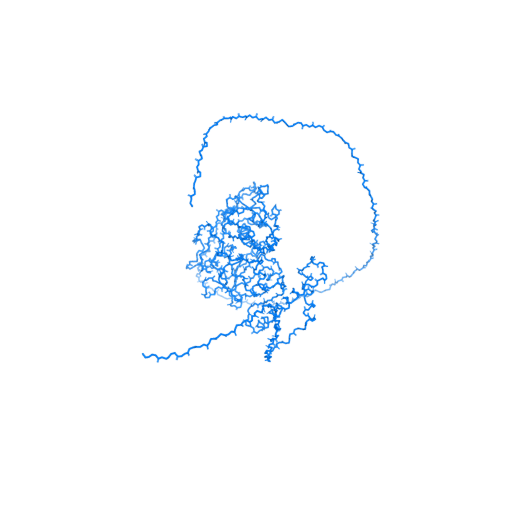00 96.31 204 LEU A N 1
ATOM 1608 C CA . LEU A 1 204 ? -3.817 11.906 11.172 1.00 96.31 204 LEU A CA 1
ATOM 1609 C C . LEU A 1 204 ? -2.468 12.596 10.948 1.00 96.31 204 LEU A C 1
ATOM 1611 O O . LEU A 1 204 ? -1.715 12.754 11.912 1.00 96.31 204 LEU A O 1
ATOM 1615 N N . VAL A 1 205 ? -2.163 12.985 9.705 1.00 94.81 205 VAL A N 1
ATOM 1616 C CA . VAL A 1 205 ? -0.902 13.650 9.330 1.00 94.81 205 VAL A CA 1
ATOM 1617 C C . VAL A 1 205 ? -0.690 14.945 10.118 1.00 94.81 205 VAL A C 1
ATOM 1619 O O . VAL A 1 205 ? 0.421 15.169 10.598 1.00 94.81 205 VAL A O 1
ATOM 1622 N N . ASP A 1 206 ? -1.740 15.743 10.293 1.00 93.75 206 ASP A N 1
ATOM 1623 C CA . ASP A 1 206 ? -1.677 17.066 10.914 1.00 93.75 206 ASP A CA 1
ATOM 1624 C C . ASP A 1 206 ? -1.766 17.025 12.447 1.00 93.75 206 ASP A C 1
ATOM 1626 O O . ASP A 1 206 ? -1.151 17.853 13.124 1.00 93.75 206 ASP A O 1
ATOM 1630 N N . CYS A 1 207 ? -2.540 16.089 13.008 1.00 93.56 207 CYS A N 1
ATOM 1631 C CA . CYS A 1 207 ? -2.945 16.122 14.418 1.00 93.56 207 CYS A CA 1
ATOM 1632 C C . CYS A 1 207 ? -2.276 15.060 15.299 1.00 93.56 207 CYS A C 1
ATOM 1634 O O . CYS A 1 207 ? -2.254 15.192 16.526 1.00 93.56 207 CYS A O 1
ATOM 1636 N N . THR A 1 208 ? -1.673 14.018 14.719 1.00 90.69 208 THR A N 1
ATOM 1637 C CA . THR A 1 208 ? -1.010 12.976 15.518 1.00 90.69 208 THR A CA 1
ATOM 1638 C C . THR A 1 208 ? 0.399 13.411 15.923 1.00 90.69 208 THR A C 1
ATOM 1640 O O . THR A 1 208 ? 1.359 13.040 15.264 1.00 90.69 208 THR A O 1
ATOM 1643 N N . ILE A 1 209 ? 0.540 14.143 17.034 1.00 82.94 209 ILE A N 1
ATOM 1644 C CA . ILE A 1 209 ? 1.824 14.714 17.509 1.00 82.94 209 ILE A CA 1
ATOM 1645 C C . ILE A 1 209 ? 2.935 13.659 17.689 1.00 82.94 209 ILE A C 1
ATOM 1647 O O . ILE A 1 209 ? 4.105 13.932 17.428 1.00 82.94 209 ILE A O 1
ATOM 1651 N N . ASP A 1 210 ? 2.582 12.446 18.126 1.00 84.81 210 ASP A N 1
ATOM 1652 C CA . ASP A 1 210 ? 3.539 11.344 18.322 1.00 84.81 210 ASP A CA 1
ATOM 1653 C C . ASP A 1 210 ? 3.991 10.684 17.000 1.00 84.81 210 ASP A C 1
ATOM 1655 O O . ASP A 1 210 ? 4.941 9.895 16.984 1.00 84.81 210 ASP A O 1
ATOM 1659 N N . ASN A 1 211 ? 3.317 10.998 15.890 1.00 85.69 211 ASN A N 1
ATOM 1660 C CA . ASN A 1 211 ? 3.760 10.701 14.533 1.00 85.69 211 ASN A CA 1
ATOM 1661 C C . ASN A 1 211 ? 4.303 11.982 13.887 1.00 85.69 211 ASN A C 1
ATOM 1663 O O . ASN A 1 211 ? 3.953 13.097 14.247 1.00 85.69 211 ASN A O 1
ATOM 1667 N N . HIS A 1 212 ? 5.191 11.846 12.909 1.00 86.94 212 HIS A N 1
ATOM 1668 C CA . HIS A 1 212 ? 5.942 12.991 12.389 1.00 86.94 212 HIS A CA 1
ATOM 1669 C C . HIS A 1 212 ? 5.382 13.470 11.041 1.00 86.94 212 HIS A C 1
ATOM 1671 O O . HIS A 1 212 ? 6.147 13.870 10.159 1.00 86.94 212 HIS A O 1
ATOM 1677 N N . GLY A 1 213 ? 4.059 13.376 10.859 1.00 89.25 213 GLY A N 1
ATOM 1678 C CA . GLY A 1 213 ? 3.362 13.680 9.608 1.00 89.25 213 GLY A CA 1
ATOM 1679 C C . GLY A 1 213 ? 3.960 12.918 8.422 1.00 89.25 213 GLY A C 1
ATOM 1680 O O . GLY A 1 213 ? 4.143 11.694 8.463 1.00 89.25 213 GLY A O 1
ATOM 1681 N N . CYS A 1 214 ? 4.352 13.654 7.385 1.00 89.69 214 CYS A N 1
ATOM 1682 C CA . CYS A 1 214 ? 5.091 13.121 6.250 1.00 89.69 214 CYS A CA 1
ATOM 1683 C C . CYS A 1 214 ? 6.449 12.527 6.653 1.00 89.69 214 CYS A C 1
ATOM 1685 O O . CYS A 1 214 ? 6.906 11.623 5.999 1.00 89.69 214 CYS A O 1
ATOM 1687 N N . SER A 1 215 ? 7.107 12.891 7.756 1.00 85.81 215 SER A N 1
ATOM 1688 C CA . SER A 1 215 ? 8.393 12.253 8.136 1.00 85.81 215 SER A CA 1
ATOM 1689 C C . SER A 1 215 ? 8.269 10.787 8.592 1.00 85.81 215 SER A C 1
ATOM 1691 O O . SER A 1 215 ? 9.280 10.136 8.888 1.00 85.81 215 SER A O 1
ATOM 1693 N N . GLY A 1 216 ? 7.044 10.260 8.622 1.00 88.06 216 GLY A N 1
ATOM 1694 C CA . GLY A 1 216 ? 6.720 8.882 8.946 1.00 88.06 216 GLY A CA 1
ATOM 1695 C C . GLY A 1 216 ? 6.066 8.740 10.317 1.00 88.06 216 GLY A C 1
ATOM 1696 O O . GLY A 1 216 ? 6.096 9.634 11.167 1.00 88.06 216 GLY A O 1
ATOM 1697 N N . GLY A 1 217 ? 5.484 7.570 10.538 1.00 90.62 217 GLY A N 1
ATOM 1698 C CA . GLY A 1 217 ? 4.732 7.265 11.741 1.00 90.62 217 GLY A CA 1
ATOM 1699 C C . GLY A 1 217 ? 4.399 5.786 11.839 1.00 90.62 217 GLY A C 1
ATOM 1700 O O . GLY A 1 217 ? 4.757 4.990 10.971 1.00 90.62 217 GLY A O 1
ATOM 1701 N N . TRP A 1 218 ? 3.706 5.426 12.913 1.00 92.94 218 TRP A N 1
ATOM 1702 C CA . TRP A 1 218 ? 3.236 4.072 13.167 1.00 92.94 218 TRP A CA 1
ATOM 1703 C C . TRP A 1 218 ? 1.708 4.016 13.217 1.00 92.94 218 TRP A C 1
ATOM 1705 O O . TRP A 1 218 ? 1.048 4.883 13.795 1.00 92.94 218 TRP A O 1
ATOM 1715 N N . MET A 1 219 ? 1.143 2.940 12.666 1.00 95.56 219 MET A N 1
ATOM 1716 C CA . MET A 1 219 ? -0.309 2.742 12.576 1.00 95.56 219 MET A CA 1
ATOM 1717 C C . MET A 1 219 ? -0.963 2.596 13.955 1.00 95.56 219 MET A C 1
ATOM 1719 O O . MET A 1 219 ? -2.071 3.063 14.175 1.00 95.56 219 MET A O 1
ATOM 1723 N N . ASN A 1 220 ? -0.267 1.999 14.927 1.00 93.38 220 ASN A N 1
ATOM 1724 C CA . ASN A 1 220 ? -0.775 1.877 16.295 1.00 93.38 220 ASN A CA 1
ATOM 1725 C C . ASN A 1 220 ? -0.829 3.223 17.044 1.00 93.38 220 ASN A C 1
ATOM 1727 O O . ASN A 1 220 ? -1.731 3.431 17.850 1.00 93.38 220 ASN A O 1
ATOM 1731 N N . VAL A 1 221 ? 0.093 4.145 16.756 1.00 93.69 221 VAL A N 1
ATOM 1732 C CA . VAL A 1 221 ? 0.043 5.526 17.264 1.00 93.69 221 VAL A CA 1
ATOM 1733 C C . VAL A 1 221 ? -1.135 6.274 16.636 1.00 93.69 221 VAL A C 1
ATOM 1735 O O . VAL A 1 221 ? -1.859 6.965 17.344 1.00 93.69 221 VAL A O 1
ATOM 1738 N N . ALA A 1 222 ? -1.402 6.050 15.345 1.00 96.19 222 ALA A N 1
ATOM 1739 C CA . ALA A 1 222 ? -2.587 6.590 14.680 1.00 96.19 222 ALA A CA 1
ATOM 1740 C C . ALA A 1 222 ? -3.891 6.075 15.311 1.00 96.19 222 ALA A C 1
ATOM 1742 O O . ALA A 1 222 ? -4.786 6.858 15.612 1.00 96.19 222 ALA A O 1
ATOM 1743 N N . PHE A 1 223 ? -3.991 4.771 15.592 1.00 97.19 223 PHE A N 1
ATOM 1744 C CA . PHE A 1 223 ? -5.149 4.225 16.307 1.00 97.19 223 PHE A CA 1
ATOM 1745 C C . PHE A 1 223 ? -5.308 4.846 17.697 1.00 97.19 223 PHE A C 1
ATOM 1747 O O . PHE A 1 223 ? -6.424 5.172 18.091 1.00 97.19 223 PHE A O 1
ATOM 1754 N N . GLN A 1 224 ? -4.208 5.041 18.432 1.00 95.50 224 GLN A N 1
ATOM 1755 C CA . GLN A 1 224 ? -4.251 5.696 19.738 1.00 95.50 224 GLN A CA 1
ATOM 1756 C C . GLN A 1 224 ? -4.767 7.136 19.644 1.00 95.50 224 GLN A C 1
ATOM 1758 O O . GLN A 1 224 ? -5.559 7.541 20.493 1.00 95.50 224 GLN A O 1
ATOM 1763 N N . PHE A 1 225 ? -4.357 7.884 18.615 1.00 95.12 225 PHE A N 1
ATOM 1764 C CA . PHE A 1 225 ? -4.892 9.216 18.348 1.00 95.12 225 PHE A CA 1
ATOM 1765 C C . PHE A 1 225 ? -6.407 9.169 18.133 1.00 95.12 225 PHE A C 1
ATOM 1767 O O . PHE A 1 225 ? -7.118 9.862 18.846 1.00 95.12 225 PHE A O 1
ATOM 1774 N N . ILE A 1 226 ? -6.913 8.297 17.251 1.00 96.44 226 ILE A N 1
ATOM 1775 C CA . ILE A 1 226 ? -8.359 8.194 16.966 1.00 96.44 226 ILE A CA 1
ATOM 1776 C C . ILE A 1 226 ? -9.162 7.894 18.241 1.00 96.44 226 ILE A C 1
ATOM 1778 O O . ILE A 1 226 ? -10.241 8.450 18.434 1.00 96.44 226 ILE A O 1
ATOM 1782 N N . ILE A 1 227 ? -8.637 7.043 19.129 1.00 95.12 227 ILE A N 1
ATOM 1783 C CA . ILE A 1 227 ? -9.266 6.744 20.426 1.00 95.12 227 ILE A CA 1
ATOM 1784 C C . ILE A 1 227 ? -9.314 7.999 21.302 1.00 95.12 227 ILE A C 1
ATOM 1786 O O . ILE A 1 227 ? -10.372 8.359 21.812 1.00 95.12 227 ILE A O 1
ATOM 1790 N N . ASN A 1 228 ? -8.172 8.669 21.475 1.00 93.94 228 ASN A N 1
ATOM 1791 C CA . ASN A 1 228 ? -8.052 9.829 22.361 1.00 93.94 228 ASN A CA 1
ATOM 1792 C C . ASN A 1 228 ? -8.829 11.045 21.842 1.00 93.94 228 ASN A C 1
ATOM 1794 O O . ASN A 1 228 ? -9.348 11.823 22.636 1.00 93.94 228 ASN A O 1
ATOM 1798 N N . ASN A 1 229 ? -8.914 11.186 20.520 1.00 93.56 229 ASN A N 1
ATOM 1799 C CA . ASN A 1 229 ? -9.639 12.247 19.832 1.00 93.56 229 ASN A CA 1
ATOM 1800 C C . ASN A 1 229 ? -11.162 12.021 19.841 1.00 93.56 229 ASN A C 1
ATOM 1802 O O . ASN A 1 229 ? -11.918 12.885 19.424 1.00 93.56 229 ASN A O 1
ATOM 1806 N N . GLY A 1 230 ? -11.641 10.848 20.279 1.00 92.88 230 GLY A N 1
ATOM 1807 C CA . GLY A 1 230 ? -13.064 10.491 20.240 1.00 92.88 230 GLY A CA 1
ATOM 1808 C C . GLY A 1 230 ? -13.578 10.090 18.851 1.00 92.88 230 GLY A C 1
ATOM 1809 O O . GLY A 1 230 ? -14.743 9.719 18.710 1.00 92.88 230 GLY A O 1
ATOM 1810 N N . GLY A 1 231 ? -12.712 10.099 17.837 1.00 94.75 231 GLY A N 1
ATOM 1811 C CA . GLY A 1 231 ? -12.995 9.677 16.472 1.00 94.75 231 GLY A CA 1
ATOM 1812 C C . GLY A 1 231 ? -12.094 10.363 15.448 1.00 94.75 231 GLY A C 1
ATOM 1813 O O . GLY A 1 231 ? -11.106 11.003 15.798 1.00 94.75 231 GLY A O 1
ATOM 1814 N N . ILE A 1 232 ? -12.441 10.212 14.174 1.00 96.38 232 ILE A N 1
ATOM 1815 C CA . ILE A 1 232 ? -11.728 10.771 13.016 1.00 96.38 232 ILE A CA 1
ATOM 1816 C C . ILE A 1 232 ? -12.738 11.329 12.001 1.00 96.38 232 ILE A C 1
ATOM 1818 O O . ILE A 1 232 ? -13.864 10.824 11.922 1.00 96.38 232 ILE A O 1
ATOM 1822 N N . ASN A 1 233 ? -12.372 12.355 11.227 1.00 95.75 233 ASN A N 1
ATOM 1823 C CA . ASN A 1 233 ? -13.201 12.888 10.142 1.00 95.75 233 ASN A CA 1
ATOM 1824 C C . ASN A 1 233 ? -13.282 11.992 8.908 1.00 95.75 233 ASN A C 1
ATOM 1826 O O . ASN A 1 233 ? -12.476 11.089 8.680 1.00 95.75 233 ASN A O 1
ATOM 1830 N N . SER A 1 234 ? -14.261 12.331 8.066 1.00 96.06 234 SER A N 1
ATOM 1831 C CA . SER A 1 234 ? -14.310 11.913 6.673 1.00 96.06 234 SER A CA 1
ATOM 1832 C C . SER A 1 234 ? -13.257 12.638 5.828 1.00 96.06 234 SER A C 1
ATOM 1834 O O . SER A 1 234 ? -12.878 13.776 6.109 1.00 96.06 234 SER A O 1
ATOM 1836 N N . GLU A 1 235 ? -12.855 11.997 4.732 1.00 96.00 235 GLU A N 1
ATOM 1837 C CA . GLU A 1 235 ? -12.058 12.607 3.660 1.00 96.00 235 GLU A CA 1
ATOM 1838 C C . GLU A 1 235 ? -12.709 13.897 3.134 1.00 96.00 235 GLU A C 1
ATOM 1840 O O . GLU A 1 235 ? -12.025 14.861 2.823 1.00 96.00 235 GLU A O 1
ATOM 1845 N N . GLU A 1 236 ? -14.040 13.940 3.057 1.00 94.06 236 GLU A N 1
ATOM 1846 C CA . GLU A 1 236 ? -14.777 15.111 2.567 1.00 94.06 236 GLU A CA 1
ATOM 1847 C C . GLU A 1 236 ? -14.592 16.341 3.470 1.00 94.06 236 GLU A C 1
ATOM 1849 O O . GLU A 1 236 ? -14.383 17.452 2.980 1.00 94.06 236 GLU A O 1
ATOM 1854 N N . ASN A 1 237 ? -14.625 16.148 4.792 1.00 93.00 237 ASN A N 1
ATOM 1855 C CA . ASN A 1 237 ? -14.510 17.243 5.756 1.00 93.00 237 ASN A CA 1
ATOM 1856 C C . ASN A 1 237 ? -13.057 17.698 5.945 1.00 93.00 237 ASN A C 1
ATOM 1858 O O . ASN A 1 237 ? -12.789 18.890 6.139 1.00 93.00 237 ASN A O 1
ATOM 1862 N N . TYR A 1 238 ? -12.111 16.760 5.870 1.00 94.75 238 TYR A N 1
ATOM 1863 C CA . TYR A 1 238 ? -10.684 17.027 6.020 1.00 94.75 238 TYR A CA 1
ATOM 1864 C C . TYR A 1 238 ? -9.892 16.350 4.882 1.00 94.75 238 TYR A C 1
ATOM 1866 O O . TYR A 1 238 ? -9.302 15.291 5.090 1.00 94.75 238 TYR A O 1
ATOM 1874 N N . PRO A 1 239 ? -9.871 16.952 3.676 1.00 94.81 239 PRO A N 1
ATOM 1875 C CA . PRO A 1 239 ? -9.259 16.331 2.501 1.00 94.81 239 PRO A CA 1
ATOM 1876 C C . PRO A 1 239 ? -7.740 16.207 2.585 1.00 94.81 239 PRO A C 1
ATOM 1878 O O . PRO A 1 239 ? -7.076 17.082 3.145 1.00 94.81 239 PRO A O 1
ATOM 1881 N N . TYR A 1 240 ? -7.201 15.171 1.943 1.00 94.81 240 TYR A N 1
ATOM 1882 C CA . TYR A 1 240 ? -5.765 14.937 1.816 1.00 94.81 240 TYR A CA 1
ATOM 1883 C C . TYR A 1 240 ? -5.065 16.019 0.989 1.00 94.81 240 TYR A C 1
ATOM 1885 O O . TYR A 1 240 ? -5.420 16.262 -0.168 1.00 94.81 240 TYR A O 1
ATOM 1893 N N . THR A 1 241 ? -4.037 16.656 1.560 1.00 92.44 241 THR A N 1
ATOM 1894 C CA . THR A 1 241 ? -3.237 17.690 0.874 1.00 92.44 241 THR A CA 1
ATOM 1895 C C . THR A 1 241 ? -1.810 17.244 0.582 1.00 92.44 241 THR A C 1
ATOM 1897 O O . THR A 1 241 ? -1.122 17.858 -0.240 1.00 92.44 241 THR A O 1
ATOM 1900 N N . GLY A 1 242 ? -1.369 16.143 1.198 1.00 88.81 242 GLY A N 1
ATOM 1901 C CA . GLY A 1 242 ? -0.044 15.581 0.949 1.00 88.81 242 GLY A CA 1
ATOM 1902 C C . GLY A 1 242 ? 1.093 16.404 1.538 1.00 88.81 242 GLY A C 1
ATOM 1903 O O . GLY A 1 242 ? 2.224 16.329 1.058 1.00 88.81 242 GLY A O 1
ATOM 1904 N N . GLN A 1 243 ? 0.819 17.217 2.553 1.00 88.50 243 GLN A N 1
ATOM 1905 C CA . GLN A 1 243 ? 1.804 18.075 3.198 1.00 88.50 243 GLN A CA 1
ATOM 1906 C C . GLN A 1 243 ? 1.539 18.114 4.700 1.00 88.50 243 GLN A C 1
ATOM 1908 O O . GLN A 1 243 ? 0.442 17.823 5.145 1.00 88.50 243 GLN A O 1
ATOM 1913 N N . ASN A 1 244 ? 2.552 18.474 5.488 1.00 86.12 244 ASN A N 1
ATOM 1914 C CA . ASN A 1 244 ? 2.327 18.715 6.910 1.00 86.12 244 ASN A CA 1
ATOM 1915 C C . ASN A 1 244 ? 1.555 20.027 7.070 1.00 86.12 244 ASN A C 1
ATOM 1917 O O . ASN A 1 244 ? 2.083 21.093 6.735 1.00 86.12 244 ASN A O 1
ATOM 1921 N N . GLY A 1 245 ? 0.342 19.946 7.594 1.00 86.00 245 GLY A N 1
ATOM 1922 C CA . GLY A 1 245 ? -0.465 21.076 8.009 1.00 86.00 245 GLY A CA 1
ATOM 1923 C C . GLY A 1 245 ? -0.383 21.341 9.510 1.00 86.00 245 GLY A C 1
ATOM 1924 O O . GLY A 1 245 ? 0.328 20.684 10.272 1.00 86.00 245 GLY A O 1
ATOM 1925 N N . ILE A 1 246 ? -1.123 22.364 9.931 1.00 88.50 246 ILE A N 1
ATOM 1926 C CA . ILE A 1 246 ? -1.447 22.583 11.339 1.00 88.50 246 ILE A CA 1
ATOM 1927 C C . ILE A 1 246 ? -2.785 21.905 11.580 1.00 88.50 246 ILE A C 1
ATOM 1929 O O . ILE A 1 246 ? -3.740 22.181 10.851 1.00 88.50 246 ILE A O 1
ATOM 1933 N N . CYS A 1 247 ? -2.851 21.093 12.630 1.00 91.06 247 CYS A N 1
ATOM 1934 C CA . CYS A 1 247 ? -4.079 20.451 13.063 1.00 91.06 247 CYS A CA 1
ATOM 1935 C C . CYS A 1 247 ? -5.256 21.436 13.137 1.00 91.06 247 CYS A C 1
ATOM 1937 O O . CYS A 1 247 ? -5.240 22.404 13.907 1.00 91.06 247 CYS A O 1
ATOM 1939 N N . ASN A 1 248 ? -6.265 21.212 12.294 1.00 86.69 248 ASN A N 1
ATOM 1940 C CA . ASN A 1 248 ? -7.383 22.131 12.151 1.00 86.69 248 ASN A CA 1
ATOM 1941 C C . ASN A 1 248 ? -8.550 21.762 13.075 1.00 86.69 248 ASN A C 1
ATOM 1943 O O . ASN A 1 248 ? -9.512 21.112 12.663 1.00 86.69 248 ASN A O 1
ATOM 1947 N N . THR A 1 249 ? -8.517 22.305 14.289 1.00 80.19 249 THR A N 1
ATOM 1948 C CA . THR A 1 249 ? -9.534 22.085 15.332 1.00 80.19 249 THR A CA 1
ATOM 1949 C C . THR A 1 249 ? -10.954 22.506 14.941 1.00 80.19 249 THR A C 1
ATOM 1951 O O . THR A 1 249 ? -11.931 22.025 15.509 1.00 80.19 249 THR A O 1
ATOM 1954 N N . THR A 1 250 ? -11.122 23.381 13.941 1.00 78.69 250 THR A N 1
ATOM 1955 C CA . THR A 1 250 ? -12.467 23.735 13.449 1.00 78.69 250 THR A CA 1
ATOM 1956 C C . THR A 1 250 ? -13.092 22.616 12.618 1.00 78.69 250 THR A C 1
ATOM 1958 O O . THR A 1 250 ? -14.315 22.465 12.621 1.00 78.69 250 THR A O 1
ATOM 1961 N N . LYS A 1 251 ? -12.260 21.809 11.949 1.00 76.06 251 LYS A N 1
ATOM 1962 C CA . LYS A 1 251 ? -12.686 20.652 11.154 1.00 76.06 251 LYS A CA 1
ATOM 1963 C C . LYS A 1 251 ? -12.823 19.384 11.992 1.00 76.06 251 LYS A C 1
ATOM 1965 O O . LYS A 1 251 ? -13.638 18.539 11.645 1.00 76.06 251 LYS A O 1
ATOM 1970 N N . GLU A 1 252 ? -12.096 19.263 13.103 1.00 68.94 252 GLU A N 1
ATOM 1971 C CA . GLU A 1 252 ? -12.103 18.069 13.971 1.00 68.94 252 GLU A CA 1
ATOM 1972 C C . GLU A 1 252 ? -13.489 17.700 14.534 1.00 68.94 252 GLU A C 1
ATOM 1974 O O . GLU A 1 252 ? -13.742 16.542 14.824 1.00 68.94 252 GLU A O 1
ATOM 1979 N N . ASN A 1 253 ? -14.441 18.633 14.579 1.00 70.38 253 ASN A N 1
ATOM 1980 C CA . ASN A 1 253 ? -15.699 18.476 15.318 1.00 70.38 253 ASN A CA 1
ATOM 1981 C C . ASN A 1 253 ? -16.669 17.375 14.834 1.00 70.38 253 ASN A C 1
ATOM 1983 O O . ASN A 1 253 ? -17.644 17.100 15.533 1.00 70.38 253 ASN A O 1
ATOM 1987 N N . ALA A 1 254 ? -16.486 16.775 13.650 1.00 77.69 254 ALA A N 1
ATOM 1988 C CA . ALA A 1 254 ? -17.476 15.826 13.125 1.00 77.69 254 ALA A CA 1
ATOM 1989 C C . ALA A 1 254 ? -17.325 14.398 13.676 1.00 77.69 254 ALA A C 1
ATOM 1991 O O . ALA A 1 254 ? -18.335 13.705 13.789 1.00 77.69 254 ALA A O 1
ATOM 1992 N N . HIS A 1 255 ? -16.089 13.959 13.969 1.00 86.75 255 HIS A N 1
ATOM 1993 C CA . HIS A 1 255 ? -15.736 12.622 14.484 1.00 86.75 255 HIS A CA 1
ATOM 1994 C C . HIS A 1 255 ? -16.638 11.487 13.950 1.00 86.75 255 HIS A C 1
ATOM 1996 O O . HIS A 1 255 ? -17.315 10.783 14.703 1.00 86.75 255 HIS A O 1
ATOM 2002 N N . VAL A 1 256 ? -16.684 11.323 12.624 1.00 93.25 256 VAL A N 1
ATOM 2003 C CA . VAL A 1 256 ? -17.686 10.475 11.951 1.00 93.25 256 VAL A CA 1
ATOM 2004 C C . VAL A 1 256 ? -17.513 8.982 12.241 1.00 93.25 256 VAL A C 1
ATOM 2006 O O . VAL A 1 256 ? -18.482 8.226 12.170 1.00 93.25 256 VAL A O 1
ATOM 2009 N N . VAL A 1 257 ? -16.296 8.549 12.585 1.00 95.88 257 VAL A N 1
ATOM 2010 C CA . VAL A 1 257 ? -15.989 7.170 12.983 1.00 95.88 257 VAL A CA 1
ATOM 2011 C C . VAL A 1 257 ? -15.078 7.161 14.204 1.00 95.88 257 VAL A C 1
ATOM 2013 O O . VAL A 1 257 ? -14.087 7.878 14.258 1.00 95.88 257 VAL A O 1
ATOM 2016 N N . SER A 1 258 ? -15.387 6.288 15.161 1.00 96.00 258 SER A N 1
ATOM 2017 C CA . SER A 1 258 ? -14.574 6.020 16.350 1.00 96.00 258 SER A CA 1
ATOM 2018 C C . SER A 1 258 ? -14.216 4.537 16.471 1.00 96.00 258 SER A C 1
ATOM 2020 O O . SER A 1 258 ? -14.918 3.665 15.939 1.00 96.00 258 SER A O 1
ATOM 2022 N N . ILE A 1 259 ? -13.134 4.252 17.196 1.00 97.38 259 ILE A N 1
ATOM 2023 C CA . ILE A 1 259 ? -12.690 2.903 17.572 1.00 97.38 259 ILE A CA 1
ATOM 2024 C C . ILE A 1 259 ? -12.483 2.849 19.089 1.00 97.38 259 ILE A C 1
ATOM 2026 O O . ILE A 1 259 ? -12.162 3.860 19.704 1.00 97.38 259 ILE A O 1
ATOM 2030 N N . ASP A 1 260 ? -12.662 1.674 19.688 1.00 96.00 260 ASP A N 1
ATOM 2031 C CA . ASP A 1 260 ? -12.643 1.505 21.147 1.00 96.00 260 ASP A CA 1
ATOM 2032 C C . ASP A 1 260 ? -11.249 1.147 21.677 1.00 96.00 260 ASP A C 1
ATOM 2034 O O . ASP A 1 260 ? -10.888 1.450 22.810 1.00 96.00 260 ASP A O 1
ATOM 2038 N N . SER A 1 261 ? -10.460 0.434 20.871 1.00 95.88 261 SER A N 1
ATOM 2039 C CA . SER A 1 261 ? -9.076 0.067 21.185 1.00 95.88 261 SER A CA 1
ATOM 2040 C C . SER A 1 261 ? -8.333 -0.360 19.916 1.00 95.88 261 SER A C 1
ATOM 2042 O O . SER A 1 261 ? -8.880 -0.327 18.815 1.00 95.88 261 SER A O 1
ATOM 2044 N N . TYR A 1 262 ? -7.083 -0.792 20.052 1.00 96.19 262 TYR A N 1
ATOM 2045 C CA . TYR A 1 262 ? -6.351 -1.519 19.017 1.00 96.19 262 TYR A CA 1
ATOM 2046 C C . TYR A 1 262 ? -5.525 -2.632 19.654 1.00 96.19 262 TYR A C 1
ATOM 2048 O O . TYR A 1 262 ? -5.263 -2.626 20.860 1.00 96.19 262 TYR A O 1
ATOM 2056 N N . GLN A 1 263 ? -5.104 -3.597 18.842 1.00 95.50 263 GLN A N 1
ATOM 2057 C CA . GLN A 1 263 ? -4.222 -4.676 19.277 1.00 95.50 263 GLN A CA 1
ATOM 2058 C C . GLN A 1 263 ? -3.154 -4.958 18.220 1.00 95.50 263 GLN A C 1
ATOM 2060 O O . GLN A 1 263 ? -3.322 -4.650 17.039 1.00 95.50 263 GLN A O 1
ATOM 2065 N N . ASN A 1 264 ? -2.044 -5.551 18.655 1.00 95.25 264 ASN A N 1
ATOM 2066 C CA . ASN A 1 264 ? -0.986 -6.026 17.769 1.00 95.25 264 ASN A CA 1
ATOM 2067 C C . ASN A 1 264 ? -1.127 -7.535 17.569 1.00 95.25 264 ASN A C 1
ATOM 2069 O O . ASN A 1 264 ? -1.362 -8.276 18.527 1.00 95.25 264 ASN A O 1
ATOM 2073 N N . VAL A 1 265 ? -0.953 -8.000 16.339 1.00 95.56 265 VAL A N 1
ATOM 2074 C CA . VAL A 1 265 ? -0.801 -9.430 16.050 1.00 95.56 265 VAL A CA 1
ATOM 2075 C C . VAL A 1 265 ? 0.560 -9.885 16.603 1.00 95.56 265 VAL A C 1
ATOM 2077 O O . VAL A 1 265 ? 1.512 -9.100 16.565 1.00 95.56 265 VAL A O 1
ATOM 2080 N N . PRO A 1 266 ? 0.690 -11.114 17.143 1.00 94.06 266 PRO A N 1
ATOM 2081 C CA . PRO A 1 266 ? 1.996 -11.662 17.496 1.00 94.06 266 PRO A CA 1
ATOM 2082 C C . PRO A 1 266 ? 2.986 -11.550 16.328 1.00 94.06 266 PRO A C 1
ATOM 2084 O O . PRO A 1 266 ? 2.685 -11.957 15.208 1.00 94.06 266 PRO A O 1
ATOM 2087 N N . SER A 1 267 ? 4.160 -10.974 16.587 1.00 94.06 267 SER A N 1
ATOM 2088 C CA . SER A 1 267 ? 5.192 -10.822 15.562 1.00 94.06 267 SER A CA 1
ATOM 2089 C C . SER A 1 267 ? 5.674 -12.179 15.057 1.00 94.06 267 SER A C 1
ATOM 2091 O O . SER A 1 267 ? 5.911 -13.091 15.847 1.00 94.06 267 SER A O 1
ATOM 2093 N N . ASN A 1 268 ? 5.923 -12.252 13.751 1.00 95.69 268 ASN A N 1
ATOM 2094 C CA . ASN A 1 268 ? 6.436 -13.427 13.048 1.00 95.69 268 ASN A CA 1
ATOM 2095 C C . ASN A 1 268 ? 5.497 -14.646 13.122 1.00 95.69 268 ASN A C 1
ATOM 2097 O O . ASN A 1 268 ? 5.950 -15.788 13.200 1.00 95.69 268 ASN A O 1
ATOM 2101 N N . ASP A 1 269 ? 4.189 -14.394 13.136 1.00 95.31 269 ASP A N 1
ATOM 2102 C CA . ASP A 1 269 ? 3.156 -15.425 13.189 1.00 95.31 269 ASP A CA 1
ATOM 2103 C C . ASP A 1 269 ? 2.125 -15.197 12.071 1.00 95.31 269 ASP A C 1
ATOM 2105 O O . ASP A 1 269 ? 1.079 -14.570 12.267 1.00 95.31 269 ASP A O 1
ATOM 2109 N N . GLU A 1 270 ? 2.427 -15.707 10.869 1.00 96.44 270 GLU A N 1
ATOM 2110 C CA . GLU A 1 270 ? 1.524 -15.628 9.708 1.00 96.44 270 GLU A CA 1
ATOM 2111 C C . GLU A 1 270 ? 0.174 -16.318 9.958 1.00 96.44 270 GLU A C 1
ATOM 2113 O O . GLU A 1 270 ? -0.828 -15.934 9.359 1.00 96.44 270 GLU A O 1
ATOM 2118 N N . LYS A 1 271 ? 0.111 -17.290 10.874 1.00 95.12 271 LYS A N 1
ATOM 2119 C CA . LYS A 1 271 ? -1.124 -18.005 11.210 1.00 95.12 271 LYS A CA 1
ATOM 2120 C C . LYS A 1 271 ? -2.063 -17.139 12.047 1.00 95.12 271 LYS A C 1
ATOM 2122 O O . LYS A 1 271 ? -3.241 -17.003 11.717 1.00 95.12 271 LYS A O 1
ATOM 2127 N N . SER A 1 272 ? -1.544 -16.498 13.095 1.00 96.12 272 SER A N 1
ATOM 2128 C CA . SER A 1 272 ? -2.311 -15.504 13.861 1.00 96.12 272 SER A CA 1
ATOM 2129 C C . SER A 1 272 ? -2.670 -14.286 13.001 1.00 96.12 272 SER A C 1
ATOM 2131 O O . SER A 1 272 ? -3.766 -13.733 13.131 1.00 96.12 272 SER A O 1
ATOM 2133 N N . LEU A 1 273 ? -1.791 -13.890 12.072 1.00 98.00 273 LEU A N 1
ATOM 2134 C CA . LEU A 1 273 ? -2.100 -12.860 11.079 1.00 98.00 273 LEU A CA 1
ATOM 2135 C C . LEU A 1 273 ? -3.256 -13.291 10.169 1.00 98.00 273 LEU A C 1
ATOM 2137 O O . LEU A 1 273 ? -4.202 -12.527 10.008 1.00 98.00 273 LEU A O 1
ATOM 2141 N N . GLN A 1 274 ? -3.245 -14.525 9.655 1.00 98.06 274 GLN A N 1
ATOM 2142 C CA . GLN A 1 274 ? -4.315 -15.066 8.810 1.00 98.06 274 GLN A CA 1
ATOM 2143 C C . GLN A 1 274 ? -5.649 -15.074 9.546 1.00 98.06 274 GLN A C 1
ATOM 2145 O O . GLN A 1 274 ? -6.642 -14.586 9.009 1.00 98.06 274 GLN A O 1
ATOM 2150 N N . LYS A 1 275 ? -5.670 -15.547 10.797 1.00 97.56 275 LYS A N 1
ATOM 2151 C CA . LYS A 1 275 ? -6.877 -15.528 11.632 1.00 97.56 275 LYS A CA 1
ATOM 2152 C C . LYS A 1 275 ? -7.392 -14.107 11.861 1.00 97.56 275 LYS A C 1
ATOM 2154 O O . LYS A 1 275 ? -8.599 -13.881 11.829 1.00 97.56 275 LYS A O 1
ATOM 2159 N N . THR A 1 276 ? -6.498 -13.140 12.056 1.00 98.12 276 THR A N 1
ATOM 2160 C CA . THR A 1 276 ? -6.884 -11.727 12.181 1.00 98.12 276 THR A CA 1
ATOM 2161 C C . THR A 1 276 ? -7.499 -11.215 10.873 1.00 98.12 276 THR A C 1
ATOM 2163 O O . THR A 1 276 ? -8.590 -10.649 10.894 1.00 98.12 276 THR A O 1
ATOM 2166 N N . VAL A 1 277 ? -6.857 -11.487 9.730 1.00 98.69 277 VAL A N 1
ATOM 2167 C CA . VAL A 1 277 ? -7.331 -11.080 8.395 1.00 98.69 277 VAL A CA 1
ATOM 2168 C C . VAL A 1 277 ? -8.662 -11.740 8.034 1.00 98.69 277 VAL A C 1
ATOM 2170 O O . VAL A 1 277 ? -9.506 -11.108 7.407 1.00 98.69 277 VAL A O 1
ATOM 2173 N N . ALA A 1 278 ? -8.905 -12.974 8.479 1.00 98.31 278 ALA A N 1
ATOM 2174 C CA . ALA A 1 278 ? -10.191 -13.651 8.315 1.00 98.31 278 ALA A CA 1
ATOM 2175 C C . ALA A 1 278 ? -11.352 -12.909 9.006 1.00 98.31 278 ALA A C 1
ATOM 2177 O O . ALA A 1 278 ? -12.509 -13.102 8.635 1.00 98.31 278 ALA A O 1
ATOM 2178 N N . ASN A 1 279 ? -11.052 -12.047 9.986 1.00 97.81 279 ASN A N 1
ATOM 2179 C CA . ASN A 1 279 ? -12.038 -11.296 10.762 1.00 97.81 279 ASN A CA 1
ATOM 2180 C C . ASN A 1 279 ? -12.122 -9.806 10.391 1.00 97.81 279 ASN A C 1
ATOM 2182 O O . ASN A 1 279 ? -13.183 -9.220 10.582 1.00 97.81 279 ASN A O 1
ATOM 2186 N N . GLN A 1 280 ? -11.059 -9.192 9.856 1.00 98.50 280 GLN A N 1
ATOM 2187 C CA . GLN A 1 280 ? -11.051 -7.787 9.412 1.00 98.50 280 GLN A CA 1
ATOM 2188 C C . GLN A 1 280 ? -9.781 -7.429 8.616 1.00 98.50 280 GLN A C 1
ATOM 2190 O O . GLN A 1 280 ? -8.788 -8.145 8.720 1.00 98.50 280 GLN A O 1
ATOM 2195 N N . PRO A 1 281 ? -9.745 -6.297 7.884 1.00 98.81 281 PRO A N 1
ATOM 2196 C CA . PRO A 1 281 ? -8.498 -5.748 7.350 1.00 98.81 281 PRO A CA 1
ATOM 2197 C C . PRO A 1 281 ? -7.467 -5.411 8.441 1.00 98.81 281 PRO A C 1
ATOM 2199 O O . PRO A 1 281 ? -7.825 -4.959 9.533 1.00 98.81 281 PRO A O 1
ATOM 2202 N N . VAL A 1 282 ? -6.180 -5.611 8.138 1.00 98.88 282 VAL A N 1
ATOM 2203 C CA . VAL A 1 282 ? -5.068 -5.480 9.100 1.00 98.88 282 VAL A CA 1
ATOM 2204 C C . VAL A 1 282 ? -3.975 -4.580 8.541 1.00 98.88 282 VAL A C 1
ATOM 2206 O O . VAL A 1 282 ? -3.478 -4.816 7.440 1.00 98.88 282 VAL A O 1
ATOM 2209 N N . SER A 1 283 ? -3.566 -3.574 9.311 1.00 98.81 283 SER A N 1
ATOM 2210 C CA . SER A 1 283 ? -2.418 -2.728 8.985 1.00 98.81 283 SER A CA 1
ATOM 2211 C C . SER A 1 283 ? -1.122 -3.505 9.195 1.00 98.81 283 SER A C 1
ATOM 2213 O O . SER A 1 283 ? -0.921 -4.105 10.251 1.00 98.81 283 SER A O 1
ATOM 2215 N N . VAL A 1 284 ? -0.225 -3.473 8.214 1.00 98.50 284 VAL A N 1
ATOM 2216 C CA . VAL A 1 284 ? 1.064 -4.176 8.243 1.00 98.50 284 VAL A CA 1
ATOM 2217 C C . VAL A 1 284 ? 2.193 -3.283 7.753 1.00 98.50 284 VAL A C 1
ATOM 2219 O O . VAL A 1 284 ? 1.961 -2.296 7.057 1.00 98.50 284 VAL A O 1
ATOM 2222 N N . THR A 1 285 ? 3.427 -3.651 8.079 1.00 97.00 285 THR A N 1
ATOM 2223 C CA . THR A 1 285 ? 4.620 -3.065 7.458 1.00 97.00 285 THR A CA 1
ATOM 2224 C C . THR A 1 285 ? 5.326 -4.072 6.570 1.00 97.00 285 THR A C 1
ATOM 2226 O O . THR A 1 285 ? 5.385 -5.244 6.934 1.00 97.00 285 THR A O 1
ATOM 2229 N N . VAL A 1 286 ? 5.960 -3.607 5.500 1.00 97.38 286 VAL A N 1
ATOM 2230 C CA . VAL A 1 286 ? 6.775 -4.434 4.603 1.00 97.38 286 VAL A CA 1
ATOM 2231 C C . VAL A 1 286 ? 8.098 -3.746 4.265 1.00 97.38 286 VAL A C 1
ATOM 2233 O O . VAL A 1 286 ? 8.252 -2.533 4.439 1.00 97.38 286 VAL A O 1
ATOM 2236 N N . ASP A 1 287 ? 9.056 -4.528 3.776 1.00 96.50 287 ASP A N 1
ATOM 2237 C CA . ASP A 1 287 ? 10.180 -4.021 2.998 1.00 96.50 287 ASP A CA 1
ATOM 2238 C C . ASP A 1 287 ? 9.768 -3.861 1.526 1.00 96.50 287 ASP A C 1
ATOM 2240 O O . ASP A 1 287 ? 9.541 -4.851 0.831 1.00 96.50 287 ASP A O 1
ATOM 2244 N N . ALA A 1 288 ? 9.685 -2.618 1.054 1.00 96.31 288 ALA A N 1
ATOM 2245 C CA . ALA A 1 288 ? 9.293 -2.276 -0.310 1.00 96.31 288 ALA A CA 1
ATOM 2246 C C . ALA A 1 288 ? 10.454 -1.701 -1.142 1.00 96.31 288 ALA A C 1
ATOM 2248 O O . ALA A 1 288 ? 10.224 -1.053 -2.162 1.00 96.31 288 ALA A O 1
ATOM 2249 N N . VAL A 1 289 ? 11.714 -1.887 -0.725 1.00 94.56 289 VAL A N 1
ATOM 2250 C CA . VAL A 1 289 ? 12.847 -1.202 -1.374 1.00 94.56 289 VAL A CA 1
ATOM 2251 C C . VAL A 1 289 ? 13.231 -1.746 -2.744 1.00 94.56 289 VAL A C 1
ATOM 2253 O O . VAL A 1 289 ? 13.867 -1.032 -3.519 1.00 94.56 289 VAL A O 1
ATOM 2256 N N . GLY A 1 290 ? 12.910 -3.008 -3.025 1.00 95.06 290 GLY A N 1
ATOM 2257 C CA . GLY A 1 290 ? 13.341 -3.686 -4.243 1.00 95.06 290 GLY A CA 1
ATOM 2258 C C . GLY A 1 290 ? 12.781 -3.030 -5.505 1.00 95.06 290 GLY A C 1
ATOM 2259 O O . GLY A 1 290 ? 11.632 -2.586 -5.529 1.00 95.06 290 GLY A O 1
ATOM 2260 N N . ARG A 1 291 ? 13.578 -3.019 -6.580 1.00 96.50 291 ARG A N 1
ATOM 2261 C CA . ARG A 1 291 ? 13.140 -2.559 -7.910 1.00 96.50 291 ARG A CA 1
ATOM 2262 C C . ARG A 1 291 ? 11.952 -3.380 -8.431 1.00 96.50 291 ARG A C 1
ATOM 2264 O O . ARG A 1 291 ? 11.051 -2.815 -9.042 1.00 96.50 291 ARG A O 1
ATOM 2271 N N . ASP A 1 292 ? 11.895 -4.671 -8.090 1.00 97.94 292 ASP A N 1
ATOM 2272 C CA . ASP A 1 292 ? 10.737 -5.534 -8.361 1.00 97.94 292 ASP A CA 1
ATOM 2273 C C . ASP A 1 292 ? 9.451 -4.993 -7.718 1.00 97.94 292 ASP A C 1
ATOM 2275 O O . ASP A 1 292 ? 8.385 -5.042 -8.319 1.00 97.94 292 ASP A O 1
ATOM 2279 N N . PHE A 1 293 ? 9.538 -4.462 -6.493 1.00 98.12 293 PHE A N 1
ATOM 2280 C CA . PHE A 1 293 ? 8.390 -3.901 -5.777 1.00 98.12 293 PHE A CA 1
ATOM 2281 C C . PHE A 1 293 ? 7.984 -2.545 -6.369 1.00 98.12 293 PHE A C 1
ATOM 2283 O O . PHE A 1 293 ? 6.802 -2.286 -6.593 1.00 98.12 293 PHE A O 1
ATOM 2290 N N . GLN A 1 294 ? 8.969 -1.692 -6.679 1.00 97.88 294 GLN A N 1
ATOM 2291 C CA . GLN A 1 294 ? 8.756 -0.410 -7.359 1.00 97.88 294 GLN A CA 1
ATOM 2292 C C . GLN A 1 294 ? 7.957 -0.593 -8.658 1.00 97.88 294 GLN A C 1
ATOM 2294 O O . GLN A 1 294 ? 7.010 0.153 -8.912 1.00 97.88 294 GLN A O 1
ATOM 2299 N N . LEU A 1 295 ? 8.322 -1.595 -9.462 1.00 98.56 295 LEU A N 1
ATOM 2300 C CA . LEU A 1 295 ? 7.780 -1.834 -10.802 1.00 98.56 295 LEU A CA 1
ATOM 2301 C C . LEU A 1 295 ? 6.750 -2.970 -10.858 1.00 98.56 295 LEU A C 1
ATOM 2303 O O . LEU A 1 295 ? 6.404 -3.414 -11.951 1.00 98.56 295 LEU A O 1
ATOM 2307 N N . TYR A 1 296 ? 6.258 -3.448 -9.711 1.00 98.75 296 TYR A N 1
ATOM 2308 C CA . TYR A 1 296 ? 5.249 -4.504 -9.666 1.00 98.75 296 TYR A CA 1
ATOM 2309 C C . TYR A 1 296 ? 3.997 -4.107 -10.463 1.00 98.75 296 TYR A C 1
ATOM 2311 O O . TYR A 1 296 ? 3.501 -2.979 -10.351 1.00 98.75 296 TYR A O 1
ATOM 2319 N N . ASP A 1 297 ? 3.494 -5.054 -11.255 1.00 98.69 297 ASP A N 1
ATOM 2320 C CA . ASP A 1 297 ? 2.303 -4.892 -12.089 1.00 98.69 297 ASP A CA 1
ATOM 2321 C C . ASP A 1 297 ? 1.227 -5.926 -11.744 1.00 98.69 297 ASP A C 1
ATOM 2323 O O . ASP A 1 297 ? 0.088 -5.562 -11.466 1.00 98.69 297 ASP A O 1
ATOM 2327 N N . SER A 1 298 ? 1.577 -7.213 -11.715 1.00 98.69 298 SER A N 1
ATOM 2328 C CA . SER A 1 298 ? 0.585 -8.277 -11.519 1.00 98.69 298 SER A CA 1
ATOM 2329 C C . SER A 1 298 ? 1.194 -9.609 -11.084 1.00 98.69 298 SER A C 1
ATOM 2331 O O . SER A 1 298 ? 2.388 -9.845 -11.247 1.00 98.69 298 SER A O 1
ATOM 2333 N N . GLY A 1 299 ? 0.368 -10.509 -10.542 1.00 98.56 299 GLY A N 1
ATOM 2334 C CA . GLY A 1 299 ? 0.748 -11.868 -10.135 1.00 98.56 299 GLY A CA 1
ATOM 2335 C C . GLY A 1 299 ? 1.178 -11.987 -8.671 1.00 98.56 299 GLY A C 1
ATOM 2336 O O . GLY A 1 299 ? 1.161 -11.013 -7.921 1.00 98.56 299 GLY A O 1
ATOM 2337 N N . ILE A 1 300 ? 1.559 -13.194 -8.244 1.00 98.69 300 ILE A N 1
ATOM 2338 C CA . ILE A 1 300 ? 1.991 -13.443 -6.861 1.00 98.69 300 ILE A CA 1
ATOM 2339 C C . ILE A 1 300 ? 3.453 -13.032 -6.726 1.00 98.69 300 ILE A C 1
ATOM 2341 O O . ILE A 1 300 ? 4.348 -13.683 -7.271 1.00 98.69 300 ILE A O 1
ATOM 2345 N N . PHE A 1 301 ? 3.687 -11.952 -5.990 1.00 98.56 301 PHE A N 1
ATOM 2346 C CA . PHE A 1 301 ? 4.993 -11.365 -5.765 1.00 98.56 301 PHE A CA 1
ATOM 2347 C C . PHE A 1 301 ? 5.889 -12.295 -4.943 1.00 98.56 301 PHE A C 1
ATOM 2349 O O . PHE A 1 301 ? 5.699 -12.493 -3.739 1.00 98.56 301 PHE A O 1
ATOM 2356 N N . THR A 1 302 ? 6.916 -12.812 -5.614 1.00 96.50 302 THR A N 1
ATOM 2357 C CA . THR A 1 302 ? 7.976 -13.654 -5.048 1.00 96.50 302 THR A CA 1
ATOM 2358 C C . THR A 1 302 ? 9.354 -12.994 -5.145 1.00 96.50 302 THR A C 1
ATOM 2360 O O . THR A 1 302 ? 10.353 -13.626 -4.801 1.00 96.50 302 THR A O 1
ATOM 2363 N N . GLY A 1 303 ? 9.418 -11.711 -5.521 1.00 94.00 303 GLY A N 1
ATOM 2364 C CA . GLY A 1 303 ? 10.655 -10.936 -5.663 1.00 94.00 303 GLY A CA 1
ATOM 2365 C C . GLY A 1 303 ? 11.483 -10.840 -4.379 1.00 94.00 303 GLY A C 1
ATOM 2366 O O . GLY A 1 303 ? 11.014 -11.151 -3.279 1.00 94.00 303 GLY A O 1
ATOM 2367 N N . SER A 1 304 ? 12.744 -10.442 -4.505 1.00 90.56 304 SER A N 1
ATOM 2368 C CA . SER A 1 304 ? 13.649 -10.388 -3.353 1.00 90.56 304 SER A CA 1
ATOM 2369 C C . SER A 1 304 ? 13.327 -9.202 -2.443 1.00 90.56 304 SER A C 1
ATOM 2371 O O . SER A 1 304 ? 13.134 -8.080 -2.902 1.00 90.56 304 SER A O 1
ATOM 2373 N N . CYS A 1 305 ? 13.316 -9.452 -1.135 1.00 89.31 305 CYS A N 1
ATOM 2374 C CA . CYS A 1 305 ? 13.118 -8.447 -0.096 1.00 89.31 305 CYS A CA 1
ATOM 2375 C C . CYS A 1 305 ? 14.036 -8.747 1.084 1.00 89.31 305 CYS A C 1
ATOM 2377 O O . CYS A 1 305 ? 14.320 -9.913 1.367 1.00 89.31 305 CYS A O 1
ATOM 2379 N N . ASN A 1 306 ? 14.423 -7.713 1.825 1.00 89.50 306 ASN A N 1
ATOM 2380 C CA . ASN A 1 306 ? 14.926 -7.897 3.177 1.00 89.50 306 ASN A CA 1
ATOM 2381 C C . ASN A 1 306 ? 13.734 -7.963 4.141 1.00 89.50 306 ASN A C 1
ATOM 2383 O O . ASN A 1 306 ? 12.585 -8.200 3.763 1.00 89.50 306 ASN A O 1
ATOM 2387 N N . ILE A 1 307 ? 14.021 -7.755 5.420 1.00 87.62 307 ILE A N 1
ATOM 2388 C CA . ILE A 1 307 ? 13.006 -7.705 6.470 1.00 87.62 307 ILE A CA 1
ATOM 2389 C C . ILE A 1 307 ? 12.872 -6.311 7.085 1.00 87.62 307 ILE A C 1
ATOM 2391 O O . ILE A 1 307 ? 12.077 -6.148 8.002 1.00 87.62 307 ILE A O 1
ATOM 2395 N N . SER A 1 308 ? 13.647 -5.311 6.645 1.00 89.56 308 SER A N 1
ATOM 2396 C CA . SER A 1 308 ? 13.623 -3.973 7.251 1.00 89.56 308 SER A CA 1
ATOM 2397 C C . SER A 1 308 ? 12.369 -3.210 6.835 1.00 89.56 308 SER A C 1
ATOM 2399 O O . SER A 1 308 ? 12.270 -2.774 5.694 1.00 89.56 308 SER A O 1
ATOM 2401 N N . SER A 1 309 ? 11.419 -3.045 7.755 1.00 90.19 309 SER A N 1
ATOM 2402 C CA . SER A 1 309 ? 10.156 -2.350 7.504 1.00 90.19 309 SER A CA 1
ATOM 2403 C C . SER A 1 309 ? 10.386 -0.911 7.057 1.00 90.19 309 SER A C 1
ATOM 2405 O O . SER A 1 309 ? 11.018 -0.131 7.774 1.00 90.19 309 SER A O 1
ATOM 2407 N N . ASN A 1 310 ? 9.859 -0.558 5.886 1.00 92.56 310 ASN A N 1
ATOM 2408 C CA . ASN A 1 310 ? 9.984 0.797 5.354 1.00 92.56 310 ASN A CA 1
ATOM 2409 C C . ASN A 1 310 ? 8.754 1.357 4.635 1.00 92.56 310 ASN A C 1
ATOM 2411 O O . ASN A 1 310 ? 8.771 2.502 4.172 1.00 92.56 310 ASN A O 1
ATOM 2415 N N . HIS A 1 311 ? 7.689 0.562 4.579 1.00 96.19 311 HIS A N 1
ATOM 2416 C CA . HIS A 1 311 ? 6.402 0.951 4.031 1.00 96.19 311 HIS A CA 1
ATOM 2417 C C . HIS A 1 311 ? 5.274 0.333 4.851 1.00 96.19 311 HIS A C 1
ATOM 2419 O O . HIS A 1 311 ? 5.412 -0.795 5.329 1.00 96.19 311 HIS A O 1
ATOM 2425 N N . ALA A 1 312 ? 4.168 1.056 5.010 1.00 97.38 312 ALA A N 1
ATOM 2426 C CA . ALA A 1 312 ? 2.966 0.567 5.676 1.00 97.38 312 ALA A CA 1
ATOM 2427 C C . ALA A 1 312 ? 1.840 0.373 4.656 1.00 97.38 312 ALA A C 1
ATOM 2429 O O . ALA A 1 312 ? 1.599 1.229 3.809 1.00 97.38 312 ALA A O 1
ATOM 2430 N N . MET A 1 313 ? 1.158 -0.764 4.743 1.00 98.38 313 MET A N 1
ATOM 2431 C CA . MET A 1 313 ? 0.102 -1.193 3.822 1.00 98.3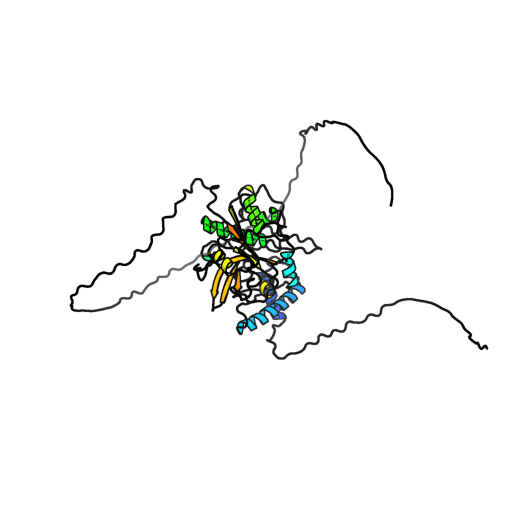8 313 MET A CA 1
ATOM 2432 C C . MET A 1 313 ? -1.016 -1.890 4.603 1.00 98.38 313 MET A C 1
ATOM 2434 O O . MET A 1 313 ? -0.922 -2.032 5.824 1.00 98.38 313 MET A O 1
ATOM 2438 N N . THR A 1 314 ? -2.071 -2.344 3.929 1.00 98.88 314 THR A N 1
ATOM 2439 C CA . THR A 1 314 ? -3.197 -3.015 4.602 1.00 98.88 314 THR A CA 1
ATOM 2440 C C . THR A 1 314 ? -3.500 -4.342 3.936 1.00 98.88 314 THR A C 1
ATOM 2442 O O . THR A 1 314 ? -3.837 -4.378 2.755 1.00 98.88 314 THR A O 1
ATOM 2445 N N . ILE A 1 315 ? -3.417 -5.442 4.682 1.00 98.94 315 ILE A N 1
ATOM 2446 C CA . ILE A 1 315 ? -3.910 -6.732 4.202 1.00 98.94 315 ILE A CA 1
ATOM 2447 C C . ILE A 1 315 ? -5.434 -6.689 4.239 1.00 98.94 315 ILE A C 1
ATOM 2449 O O . ILE A 1 315 ? -6.035 -6.466 5.289 1.00 98.94 315 ILE A O 1
ATOM 2453 N N . VAL A 1 316 ? -6.054 -6.912 3.085 1.00 98.88 316 VAL A N 1
ATOM 2454 C CA . VAL A 1 316 ? -7.513 -6.914 2.898 1.00 98.88 316 VAL A CA 1
ATOM 2455 C C . VAL A 1 316 ? -8.045 -8.286 2.493 1.00 98.88 316 VAL A C 1
ATOM 2457 O O . VAL A 1 316 ? -9.224 -8.436 2.182 1.00 98.88 316 VAL A O 1
ATOM 2460 N N . GLY A 1 317 ? -7.187 -9.298 2.483 1.00 98.88 317 GLY A N 1
ATOM 2461 C CA . GLY A 1 317 ? -7.586 -10.646 2.142 1.00 98.88 317 GLY A CA 1
ATOM 2462 C C . GLY A 1 317 ? -6.415 -11.595 1.983 1.00 98.88 317 GLY A C 1
ATOM 2463 O O . GLY A 1 317 ? -5.254 -11.211 2.132 1.00 98.88 317 GLY A O 1
ATOM 2464 N N . TYR A 1 318 ? -6.734 -12.838 1.660 1.00 98.88 318 TYR A N 1
ATOM 2465 C CA . TYR A 1 318 ? -5.778 -13.870 1.287 1.00 98.88 318 TYR A CA 1
ATOM 2466 C C . TYR A 1 318 ? -6.469 -14.936 0.437 1.00 98.88 318 TYR A C 1
ATOM 2468 O O . TYR A 1 318 ? -7.697 -15.040 0.420 1.00 98.88 318 TYR A O 1
ATOM 2476 N N . GLY A 1 319 ? -5.674 -15.747 -0.246 1.00 98.62 319 GLY A N 1
ATOM 2477 C CA . GLY A 1 319 ? -6.159 -16.902 -0.987 1.00 98.62 319 GLY A CA 1
ATOM 2478 C C . GLY A 1 319 ? -5.017 -17.786 -1.457 1.00 98.62 319 GLY A C 1
ATOM 2479 O O . GLY A 1 319 ? -3.883 -17.652 -0.984 1.00 98.62 319 GLY A O 1
ATOM 2480 N N . THR A 1 320 ? -5.340 -18.659 -2.403 1.00 98.25 320 THR A N 1
ATOM 2481 C CA . THR A 1 320 ? -4.409 -19.592 -3.033 1.00 98.25 320 THR A CA 1
ATOM 2482 C C . THR A 1 320 ? -4.699 -19.628 -4.526 1.00 98.25 320 THR A C 1
ATOM 2484 O O . THR A 1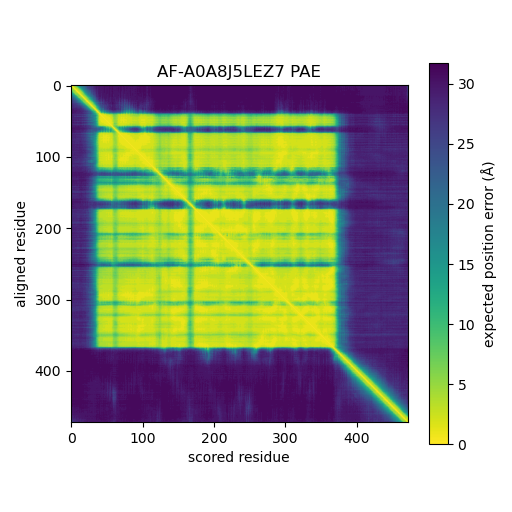 320 ? -5.850 -19.759 -4.937 1.00 98.25 320 THR A O 1
ATOM 2487 N N . GLU A 1 321 ? -3.665 -19.516 -5.352 1.00 97.12 321 GLU A N 1
ATOM 2488 C CA . GLU A 1 321 ? -3.766 -19.635 -6.807 1.00 97.12 321 GLU A CA 1
ATOM 2489 C C . GLU A 1 321 ? -2.612 -20.508 -7.298 1.00 97.12 321 GLU A C 1
ATOM 2491 O O . GLU A 1 321 ? -1.458 -20.290 -6.933 1.00 97.12 321 GLU A O 1
ATOM 2496 N N . ASN A 1 322 ? -2.923 -21.539 -8.090 1.00 93.94 322 ASN A N 1
ATOM 2497 C CA . ASN A 1 322 ? -1.937 -22.480 -8.637 1.00 93.94 322 ASN A CA 1
ATOM 2498 C C . ASN A 1 322 ? -1.003 -23.095 -7.572 1.00 93.94 322 ASN A C 1
ATOM 2500 O O . ASN A 1 322 ? 0.199 -23.237 -7.788 1.00 93.94 322 ASN A O 1
ATOM 2504 N N . GLY A 1 323 ? -1.556 -23.432 -6.401 1.00 94.00 323 GLY A N 1
ATOM 2505 C CA . GLY A 1 323 ? -0.801 -24.012 -5.284 1.00 94.00 323 GLY A CA 1
ATOM 2506 C C . GLY A 1 323 ? 0.097 -23.024 -4.532 1.00 94.00 323 GLY A C 1
ATOM 2507 O O . GLY A 1 323 ? 0.890 -23.453 -3.699 1.00 94.00 323 GLY A O 1
ATOM 2508 N N . LYS A 1 324 ? -0.009 -21.719 -4.811 1.00 95.88 324 LYS A N 1
ATOM 2509 C CA . LYS A 1 324 ? 0.705 -20.660 -4.094 1.00 95.88 324 LYS A CA 1
ATOM 2510 C C . LYS A 1 324 ? -0.251 -19.811 -3.279 1.00 95.88 324 LYS A C 1
ATOM 2512 O O . LYS A 1 324 ? -1.182 -19.208 -3.815 1.00 95.88 324 LYS A O 1
ATOM 2517 N N . ASP A 1 325 ? 0.026 -19.742 -1.987 1.00 98.31 325 ASP A N 1
ATOM 2518 C CA . ASP A 1 325 ? -0.710 -18.902 -1.058 1.00 98.31 325 ASP A CA 1
ATOM 2519 C C . ASP A 1 325 ? -0.270 -17.447 -1.195 1.00 98.31 325 ASP A C 1
ATOM 2521 O O . ASP A 1 325 ? 0.915 -17.146 -1.366 1.00 98.31 325 ASP A O 1
ATOM 2525 N N . TYR A 1 326 ? -1.223 -16.526 -1.081 1.00 98.81 326 TYR A N 1
ATOM 2526 C CA . TYR A 1 326 ? -0.939 -15.099 -1.137 1.00 98.81 326 TYR A CA 1
ATOM 2527 C C . TYR A 1 326 ? -1.791 -14.284 -0.165 1.00 98.81 326 TYR A C 1
ATOM 2529 O O . TYR A 1 326 ? -2.919 -14.643 0.174 1.00 98.81 326 TYR A O 1
ATOM 2537 N N . TRP A 1 327 ? -1.245 -13.144 0.245 1.00 98.94 327 TRP A N 1
ATOM 2538 C CA . TRP A 1 327 ? -1.954 -12.021 0.849 1.00 98.94 327 TRP A CA 1
ATOM 2539 C C . TRP A 1 327 ? -2.461 -11.083 -0.242 1.00 98.94 327 TRP A C 1
ATOM 2541 O O . TRP A 1 327 ? -1.733 -10.824 -1.192 1.00 98.94 327 TRP A O 1
ATOM 2551 N N . ILE A 1 328 ? -3.660 -10.522 -0.094 1.00 98.94 328 ILE A N 1
ATOM 2552 C CA . ILE A 1 328 ? -4.144 -9.396 -0.906 1.00 98.94 328 ILE A CA 1
ATOM 2553 C C . ILE A 1 328 ? -3.858 -8.124 -0.116 1.00 98.94 328 ILE A C 1
ATOM 2555 O O . ILE A 1 328 ? -4.447 -7.912 0.947 1.00 98.94 328 ILE A O 1
ATOM 2559 N N . VAL A 1 329 ? -2.961 -7.277 -0.615 1.00 98.94 329 VAL A N 1
ATOM 2560 C CA . VAL A 1 329 ? -2.479 -6.108 0.128 1.00 98.94 329 VAL A CA 1
ATOM 2561 C C . VAL A 1 329 ? -2.815 -4.826 -0.629 1.00 98.94 329 VAL A C 1
ATOM 2563 O O . VAL A 1 329 ? -2.428 -4.654 -1.782 1.00 98.94 329 VAL A O 1
ATOM 2566 N N . LYS A 1 330 ? -3.551 -3.923 0.024 1.00 98.88 330 LYS A N 1
ATOM 2567 C CA . LYS A 1 330 ? -3.886 -2.581 -0.465 1.00 98.88 330 LYS A CA 1
ATOM 2568 C C . LYS A 1 330 ? -2.689 -1.651 -0.276 1.00 98.88 330 LYS A C 1
ATOM 2570 O O . LYS A 1 330 ? -2.179 -1.534 0.840 1.00 98.88 330 LYS A O 1
ATOM 2575 N N . ASN A 1 331 ? -2.279 -0.978 -1.348 1.00 98.62 331 ASN A N 1
ATOM 2576 C CA . ASN A 1 331 ? -1.253 0.062 -1.327 1.00 98.62 331 ASN A CA 1
ATOM 2577 C C . ASN A 1 331 ? -1.876 1.473 -1.321 1.00 98.62 331 ASN A C 1
ATOM 2579 O O . ASN A 1 331 ? -3.085 1.644 -1.483 1.00 98.62 331 ASN A O 1
ATOM 2583 N N . SER A 1 332 ? -1.034 2.487 -1.145 1.00 97.38 332 SER A N 1
ATOM 2584 C CA . SER A 1 332 ? -1.372 3.913 -1.099 1.00 97.38 332 SER A CA 1
ATOM 2585 C C . SER A 1 332 ? -0.703 4.708 -2.227 1.00 97.38 332 SER A C 1
ATOM 2587 O O . SER A 1 332 ? -0.476 5.906 -2.094 1.00 97.38 332 SER A O 1
ATOM 2589 N N . TRP A 1 333 ? -0.370 4.064 -3.350 1.00 96.75 333 TRP A N 1
ATOM 2590 C CA . TRP A 1 333 ? 0.275 4.697 -4.513 1.00 96.75 333 TRP A CA 1
ATOM 2591 C C . TRP A 1 333 ? -0.674 4.893 -5.700 1.00 96.75 333 TRP A C 1
ATOM 2593 O O . TRP A 1 333 ? -0.236 5.040 -6.837 1.00 96.75 333 TRP A O 1
ATOM 2603 N N . GLY A 1 334 ? -1.984 4.915 -5.456 1.00 96.75 334 GLY A N 1
ATOM 2604 C CA . GLY A 1 334 ? -2.985 5.045 -6.509 1.00 96.75 334 GLY A CA 1
ATOM 2605 C C . GLY A 1 334 ? -3.158 3.783 -7.358 1.00 96.75 334 GLY A C 1
ATOM 2606 O O . GLY A 1 334 ? -2.436 2.796 -7.236 1.00 96.75 334 GLY A O 1
ATOM 2607 N N . VAL A 1 335 ? -4.160 3.830 -8.235 1.00 96.94 335 VAL A N 1
ATOM 2608 C CA . VAL A 1 335 ? -4.618 2.674 -9.026 1.00 96.94 335 VAL A CA 1
ATOM 2609 C C . VAL A 1 335 ? -3.706 2.310 -10.200 1.00 96.94 335 VAL A C 1
ATOM 2611 O O . VAL A 1 335 ? -3.892 1.266 -10.809 1.00 96.94 335 VAL A O 1
ATOM 2614 N N . THR A 1 336 ? -2.739 3.158 -10.553 1.00 95.25 336 THR A N 1
ATOM 2615 C CA . THR A 1 336 ? -1.822 2.920 -11.681 1.00 95.25 336 THR A CA 1
ATOM 2616 C C . THR A 1 336 ? -0.618 2.051 -11.316 1.00 95.25 336 THR A C 1
ATOM 2618 O O . THR A 1 336 ? 0.158 1.695 -12.200 1.00 95.25 336 THR A O 1
ATOM 2621 N N . TRP A 1 337 ? -0.454 1.719 -10.033 1.00 98.38 337 TRP A N 1
ATOM 2622 C CA . TRP A 1 337 ? 0.576 0.808 -9.541 1.00 98.38 337 TRP A CA 1
ATOM 2623 C C . TRP A 1 337 ? -0.025 -0.562 -9.224 1.00 98.38 337 TRP A C 1
ATOM 2625 O O . TRP A 1 337 ? -1.096 -0.630 -8.618 1.00 98.38 337 TRP A O 1
ATOM 2635 N N . GLY A 1 338 ? 0.677 -1.641 -9.575 1.00 98.56 338 GLY A N 1
ATOM 2636 C CA . GLY A 1 338 ? 0.243 -3.009 -9.297 1.00 98.56 338 GLY A CA 1
ATOM 2637 C C . GLY A 1 338 ? -1.131 -3.358 -9.874 1.00 98.56 338 GLY A C 1
ATOM 2638 O O . GLY A 1 338 ? -1.601 -2.781 -10.855 1.00 98.56 338 GLY A O 1
ATOM 2639 N N . GLU A 1 339 ? -1.819 -4.280 -9.205 1.00 98.69 339 GLU A N 1
ATOM 2640 C CA . GLU A 1 339 ? -3.129 -4.787 -9.604 1.00 98.69 339 GLU A CA 1
ATOM 2641 C C . GLU A 1 339 ? -4.223 -3.788 -9.198 1.00 98.69 339 GLU A C 1
ATOM 2643 O O . GLU A 1 339 ? -4.949 -3.990 -8.224 1.00 98.69 339 GLU A O 1
ATOM 2648 N N . SER A 1 340 ? -4.322 -2.666 -9.918 1.00 98.00 340 SER A N 1
ATOM 2649 C CA . SER A 1 340 ? -5.228 -1.552 -9.585 1.00 98.00 340 SER A CA 1
ATOM 2650 C C . SER A 1 340 ? -5.007 -0.989 -8.172 1.00 98.00 340 SER A C 1
ATOM 2652 O O . SER A 1 340 ? -5.960 -0.692 -7.449 1.00 98.00 340 SER A O 1
ATOM 2654 N N . GLY A 1 341 ? -3.745 -0.857 -7.758 1.00 98.56 341 GLY A N 1
ATOM 2655 C CA . GLY A 1 341 ? -3.350 -0.372 -6.433 1.00 98.56 341 GLY A CA 1
ATOM 2656 C C . GLY A 1 341 ? -3.154 -1.457 -5.375 1.00 98.56 341 GLY A C 1
ATOM 2657 O O . GLY A 1 341 ? -2.920 -1.140 -4.206 1.00 98.56 341 GLY A O 1
ATOM 2658 N N . TYR A 1 342 ? -3.252 -2.728 -5.763 1.00 98.94 342 TYR A N 1
ATOM 2659 C CA . TYR A 1 342 ? -3.037 -3.876 -4.889 1.00 98.94 342 TYR A CA 1
ATOM 2660 C C . TYR A 1 342 ? -1.795 -4.663 -5.300 1.00 98.94 342 TYR A C 1
ATOM 2662 O O . TYR A 1 342 ? -1.330 -4.582 -6.433 1.00 98.94 342 TYR A O 1
ATOM 2670 N N . ILE A 1 343 ? -1.281 -5.453 -4.366 1.00 98.88 343 ILE A N 1
ATOM 2671 C CA . ILE A 1 343 ? -0.265 -6.473 -4.615 1.00 98.88 343 ILE A CA 1
ATOM 2672 C C . ILE A 1 343 ? -0.696 -7.779 -3.967 1.00 98.88 343 ILE A C 1
ATOM 2674 O O . ILE A 1 343 ? -1.184 -7.791 -2.832 1.00 98.88 343 ILE A O 1
ATOM 2678 N N . ARG A 1 344 ? -0.498 -8.885 -4.686 1.00 98.81 344 ARG A N 1
ATOM 2679 C CA . ARG A 1 344 ? -0.596 -10.225 -4.111 1.00 98.81 344 ARG A CA 1
ATOM 2680 C C . ARG A 1 344 ? 0.779 -10.670 -3.642 1.00 98.81 344 ARG A C 1
ATOM 2682 O O . ARG A 1 344 ? 1.641 -10.931 -4.469 1.00 98.81 344 ARG A O 1
ATOM 2689 N N . MET A 1 345 ? 1.015 -10.727 -2.335 1.00 98.62 345 MET A N 1
ATOM 2690 C CA . MET A 1 345 ? 2.321 -11.104 -1.772 1.00 98.62 345 MET A CA 1
ATOM 2691 C C . MET A 1 345 ? 2.325 -12.567 -1.355 1.00 98.62 345 MET A C 1
ATOM 2693 O O . MET A 1 345 ? 1.377 -12.997 -0.708 1.00 98.62 345 MET A O 1
ATOM 2697 N N . GLU A 1 346 ? 3.381 -13.314 -1.684 1.00 98.38 346 GLU A N 1
ATOM 2698 C CA . GLU A 1 346 ? 3.515 -14.718 -1.272 1.00 98.38 346 GLU A CA 1
ATOM 2699 C C . GLU A 1 346 ? 3.342 -14.878 0.250 1.00 98.38 346 GLU A C 1
ATOM 2701 O O . GLU A 1 346 ? 3.893 -14.109 1.042 1.00 98.38 346 GLU A O 1
ATOM 2706 N N . ARG A 1 347 ? 2.544 -15.868 0.647 1.00 97.88 347 ARG A N 1
ATOM 2707 C CA . ARG A 1 347 ? 2.175 -16.180 2.033 1.00 97.88 347 ARG A CA 1
ATOM 2708 C C . ARG A 1 347 ? 2.672 -17.575 2.402 1.00 97.88 347 ARG A C 1
ATOM 2710 O O . ARG A 1 347 ? 2.895 -18.399 1.521 1.00 97.88 347 ARG A O 1
ATOM 2717 N N . ASN A 1 348 ? 2.798 -17.843 3.703 1.00 95.94 348 ASN A N 1
ATOM 2718 C CA . ASN A 1 348 ? 3.191 -19.150 4.242 1.00 95.94 348 ASN A CA 1
ATOM 2719 C C . ASN A 1 348 ? 4.582 -19.593 3.766 1.00 95.94 348 ASN A C 1
ATOM 2721 O O . ASN A 1 348 ? 4.821 -20.766 3.473 1.00 95.94 348 ASN A O 1
ATOM 2725 N N . ILE A 1 349 ? 5.520 -18.647 3.699 1.00 95.00 349 ILE A N 1
ATOM 2726 C CA . ILE A 1 349 ? 6.913 -18.973 3.391 1.00 95.00 349 ILE A CA 1
ATOM 2727 C C . ILE A 1 349 ? 7.605 -19.568 4.626 1.00 95.00 349 ILE A C 1
ATOM 2729 O O . ILE A 1 349 ? 7.176 -19.375 5.760 1.00 95.00 349 ILE A O 1
ATOM 2733 N N . ALA A 1 350 ? 8.730 -20.257 4.426 1.00 93.56 350 ALA A N 1
ATOM 2734 C CA . ALA A 1 350 ? 9.474 -20.877 5.530 1.00 93.56 350 ALA A CA 1
ATOM 2735 C C . ALA A 1 350 ? 9.989 -19.865 6.576 1.00 93.56 350 ALA A C 1
ATOM 2737 O O . ALA A 1 350 ? 10.207 -20.216 7.735 1.00 93.56 350 ALA A O 1
ATOM 2738 N N . ASN A 1 351 ? 10.209 -18.609 6.177 1.00 93.88 351 ASN A N 1
ATOM 2739 C CA . ASN A 1 351 ? 10.647 -17.556 7.084 1.00 93.88 351 ASN A CA 1
ATOM 2740 C C . ASN A 1 351 ? 9.452 -17.003 7.871 1.00 93.88 351 ASN A C 1
ATOM 2742 O O . ASN A 1 351 ? 8.568 -16.376 7.295 1.00 93.88 351 ASN A O 1
ATOM 2746 N N . SER A 1 352 ? 9.478 -17.152 9.196 1.00 94.25 352 SER A N 1
ATOM 2747 C CA . SER A 1 352 ? 8.394 -16.728 10.093 1.00 94.25 352 SER A CA 1
ATOM 2748 C C . SER A 1 352 ? 8.080 -15.229 10.045 1.00 94.25 352 SER A C 1
ATOM 2750 O O . SER A 1 352 ? 6.972 -14.826 10.381 1.00 94.25 352 SER A O 1
ATOM 2752 N N . THR A 1 353 ? 9.015 -14.387 9.592 1.00 95.75 353 THR A N 1
ATOM 2753 C CA . THR A 1 353 ? 8.757 -12.951 9.373 1.00 95.75 353 THR A CA 1
ATOM 2754 C C . THR A 1 353 ? 7.765 -12.683 8.230 1.00 95.75 353 THR A C 1
ATOM 2756 O O . THR A 1 353 ? 7.267 -11.561 8.111 1.00 95.75 353 THR A O 1
ATOM 2759 N N . GLY A 1 354 ? 7.464 -13.696 7.413 1.00 97.25 354 GLY A N 1
ATOM 2760 C CA . GLY A 1 354 ? 6.675 -13.595 6.194 1.00 97.25 354 GLY A CA 1
ATOM 2761 C C . GLY A 1 354 ? 7.413 -12.881 5.063 1.00 97.25 354 GLY A C 1
ATOM 2762 O O . GLY A 1 354 ? 8.480 -12.281 5.248 1.00 97.25 354 GLY A O 1
ATOM 2763 N N . LYS A 1 355 ? 6.854 -12.943 3.851 1.00 97.62 355 LYS A N 1
ATOM 2764 C CA . LYS A 1 355 ? 7.449 -12.302 2.672 1.00 97.62 355 LYS A CA 1
ATOM 2765 C C . LYS A 1 355 ? 7.641 -10.803 2.921 1.00 97.62 355 LYS A C 1
ATOM 2767 O O . LYS A 1 355 ? 6.712 -10.110 3.326 1.00 97.62 355 LYS A O 1
ATOM 2772 N N . CYS A 1 356 ? 8.865 -10.314 2.716 1.00 97.25 356 CYS A N 1
ATOM 2773 C CA . CYS A 1 356 ? 9.252 -8.916 2.954 1.00 97.25 356 CYS A CA 1
ATOM 2774 C C . CYS A 1 356 ? 8.980 -8.422 4.391 1.00 97.25 356 CYS A C 1
ATOM 2776 O O . CYS A 1 356 ? 8.770 -7.231 4.609 1.00 97.25 356 CYS A O 1
ATOM 2778 N N . GLY A 1 357 ? 8.952 -9.323 5.381 1.00 96.94 357 GLY A N 1
ATOM 2779 C CA . GLY A 1 357 ? 8.702 -8.970 6.778 1.00 96.94 357 GLY A CA 1
ATOM 2780 C C . GLY A 1 357 ? 7.244 -8.624 7.108 1.00 96.94 357 GLY A C 1
ATOM 2781 O O . GLY A 1 357 ? 7.002 -8.010 8.150 1.00 96.94 357 GLY A O 1
ATOM 2782 N N . ILE A 1 358 ? 6.279 -9.005 6.260 1.00 98.19 358 ILE A N 1
ATOM 2783 C CA . ILE A 1 358 ? 4.857 -8.645 6.402 1.00 98.19 358 ILE A CA 1
ATOM 2784 C C . ILE A 1 358 ? 4.233 -9.049 7.753 1.00 98.19 358 ILE A C 1
ATOM 2786 O O . ILE A 1 358 ? 3.326 -8.377 8.239 1.00 98.19 358 ILE A O 1
ATOM 2790 N N . ALA A 1 359 ? 4.745 -10.099 8.407 1.00 97.12 359 ALA A N 1
ATOM 2791 C CA . ALA A 1 359 ? 4.256 -10.574 9.703 1.00 97.12 359 ALA A CA 1
ATOM 2792 C C . ALA A 1 359 ? 5.001 -9.973 10.911 1.00 97.12 359 ALA A C 1
ATOM 2794 O O . ALA A 1 359 ? 4.713 -10.330 12.054 1.00 97.12 359 ALA A O 1
ATOM 2795 N N . ARG A 1 360 ? 5.971 -9.068 10.707 1.00 94.75 360 ARG A N 1
ATOM 2796 C CA . ARG A 1 360 ? 6.772 -8.498 11.809 1.00 94.75 360 ARG A CA 1
ATOM 2797 C C . ARG A 1 360 ? 5.982 -7.508 12.655 1.00 94.75 360 ARG A C 1
ATOM 2799 O O . ARG A 1 360 ? 6.005 -7.591 13.885 1.00 94.75 360 ARG A O 1
ATOM 2806 N N . PHE A 1 361 ? 5.308 -6.568 11.995 1.00 94.69 361 PHE A N 1
ATOM 2807 C CA . PHE A 1 361 ? 4.546 -5.500 12.639 1.00 94.69 361 PHE A CA 1
ATOM 2808 C C . PHE A 1 361 ? 3.174 -5.395 11.989 1.00 94.69 361 PHE A C 1
ATOM 2810 O O . PHE A 1 361 ? 2.998 -4.709 10.983 1.00 94.69 361 PHE A O 1
ATOM 2817 N N . ALA A 1 362 ? 2.217 -6.093 12.589 1.00 97.00 362 ALA A N 1
ATOM 2818 C CA . ALA A 1 362 ? 0.825 -6.070 12.187 1.00 97.00 362 ALA A CA 1
ATOM 2819 C C . ALA A 1 362 ? -0.043 -5.616 13.364 1.00 97.00 362 ALA A C 1
ATOM 2821 O O . ALA A 1 362 ? 0.125 -6.079 14.496 1.00 97.00 362 ALA A O 1
ATOM 2822 N N . SER A 1 363 ? -0.971 -4.704 13.104 1.00 97.38 363 SER A N 1
ATOM 2823 C CA . SER A 1 363 ? -1.899 -4.180 14.100 1.00 97.38 363 SER A CA 1
ATOM 2824 C C . SER A 1 363 ? -3.264 -3.917 13.482 1.00 97.38 363 SER A C 1
ATOM 2826 O O . SER A 1 363 ? -3.403 -3.721 12.276 1.00 97.38 363 SER A O 1
ATOM 2828 N N . TYR A 1 364 ? -4.294 -3.946 14.318 1.00 98.06 364 TYR A N 1
ATOM 2829 C CA . TYR A 1 364 ? -5.665 -3.754 13.872 1.00 98.06 364 TYR A CA 1
ATOM 2830 C C . TYR A 1 364 ? -6.480 -2.984 14.921 1.00 98.06 364 TYR A C 1
ATOM 2832 O O . TYR A 1 364 ? -6.281 -3.184 16.129 1.00 98.06 364 TYR A O 1
ATOM 2840 N N . PRO A 1 365 ? -7.394 -2.101 14.485 1.00 97.69 365 PRO A N 1
ATOM 2841 C CA . PRO A 1 365 ? -8.316 -1.412 15.374 1.00 97.69 365 PRO A CA 1
ATOM 2842 C C . PRO A 1 365 ? -9.432 -2.356 15.831 1.00 97.69 365 PRO A C 1
ATOM 2844 O O . PRO A 1 365 ? -9.794 -3.313 15.145 1.00 97.69 365 PRO A O 1
ATOM 2847 N N . VAL A 1 366 ? -10.011 -2.071 16.990 1.00 96.81 366 VAL A N 1
ATOM 2848 C CA . VAL A 1 366 ? -11.130 -2.813 17.573 1.00 96.81 366 VAL A CA 1
ATOM 2849 C C . VAL A 1 366 ? -12.309 -1.866 17.729 1.00 96.81 366 VAL A C 1
ATOM 2851 O O . VAL A 1 366 ? -12.177 -0.804 18.335 1.00 96.81 366 VAL A O 1
ATOM 2854 N N . LYS A 1 367 ? -13.468 -2.296 17.228 1.00 95.56 367 LYS A N 1
ATOM 2855 C CA . LYS A 1 367 ? -14.754 -1.623 17.401 1.00 95.56 367 LYS A CA 1
ATOM 2856 C C . LYS A 1 367 ? -15.772 -2.620 17.966 1.00 95.56 367 LYS A C 1
ATOM 2858 O O . LYS A 1 367 ? -15.884 -3.726 17.443 1.00 95.56 367 LYS A O 1
ATOM 2863 N N . ILE A 1 368 ? -16.447 -2.273 19.060 1.00 88.69 368 ILE A N 1
ATOM 2864 C CA . ILE A 1 368 ? -17.324 -3.162 19.850 1.00 88.69 368 ILE A CA 1
ATOM 2865 C C . ILE A 1 368 ? -18.813 -2.889 19.561 1.00 88.69 368 ILE A C 1
ATOM 2867 O O . ILE A 1 368 ? -19.660 -3.732 19.844 1.00 88.69 368 ILE A O 1
ATOM 2871 N N . GLY A 1 369 ? -19.147 -1.767 18.916 1.00 75.00 369 GLY A N 1
ATOM 2872 C CA . GLY A 1 369 ? -20.508 -1.465 18.472 1.00 75.00 369 GLY A CA 1
ATOM 2873 C C . GLY A 1 369 ? -20.592 -0.246 17.553 1.00 75.00 369 GLY A C 1
ATOM 2874 O O . GLY A 1 369 ? -19.597 0.444 17.301 1.00 75.00 369 GLY A O 1
ATOM 2875 N N . ALA A 1 370 ? -21.793 0.025 17.036 1.00 62.38 370 ALA A N 1
ATOM 2876 C CA . ALA A 1 370 ? -22.079 1.294 16.378 1.00 62.38 370 ALA A CA 1
ATOM 2877 C C . ALA A 1 370 ? -21.970 2.425 17.412 1.00 62.38 370 ALA A C 1
ATOM 2879 O O . ALA A 1 370 ? -22.529 2.323 18.503 1.00 62.38 370 ALA A O 1
ATOM 2880 N N . SER A 1 371 ? -21.230 3.489 17.087 1.00 54.12 371 SER A N 1
ATOM 2881 C CA . SER A 1 371 ? -21.207 4.680 17.939 1.00 54.12 371 SER A CA 1
ATOM 2882 C C . SER A 1 371 ? -22.628 5.239 17.987 1.00 54.12 371 SER A C 1
ATOM 2884 O O . SER A 1 371 ? -23.184 5.589 16.948 1.00 54.12 371 SER A O 1
ATOM 2886 N N . LEU A 1 372 ? -23.227 5.305 19.178 1.00 44.00 372 LEU A N 1
ATOM 2887 C CA . LEU A 1 372 ? -24.582 5.832 19.386 1.00 44.00 372 LEU A CA 1
ATOM 2888 C C . LEU A 1 372 ? -24.684 7.346 19.135 1.00 44.00 372 LEU A C 1
ATOM 2890 O O . LEU A 1 372 ? -25.760 7.917 19.286 1.00 44.00 372 LEU A O 1
ATOM 2894 N N . HIS A 1 373 ? -23.591 8.016 18.758 1.00 47.03 373 HIS A N 1
ATOM 2895 C CA . HIS A 1 373 ? -23.567 9.471 18.747 1.00 47.03 373 HIS A CA 1
ATOM 2896 C C . HIS A 1 373 ? -24.259 10.153 17.565 1.00 47.03 373 HIS A C 1
ATOM 2898 O O . HIS A 1 373 ? -24.476 11.351 17.668 1.00 47.03 373 HIS A O 1
ATOM 2904 N N . ASN A 1 374 ? -24.693 9.445 16.514 1.00 40.94 374 ASN A N 1
ATOM 2905 C CA . ASN A 1 374 ? -25.374 10.078 15.375 1.00 40.94 374 ASN A CA 1
ATOM 2906 C C . ASN A 1 374 ? -26.482 9.203 14.751 1.00 40.94 374 ASN A C 1
ATOM 2908 O O . ASN A 1 374 ? -26.389 8.848 13.580 1.00 40.94 374 ASN A O 1
ATOM 2912 N N . ASN A 1 375 ? -27.537 8.851 15.504 1.00 35.22 375 ASN A N 1
ATOM 2913 C CA . ASN A 1 375 ? -28.891 8.698 14.933 1.00 35.22 375 ASN A CA 1
ATOM 2914 C C . ASN A 1 375 ? -29.969 8.468 16.017 1.00 35.22 375 ASN A C 1
ATOM 2916 O O . ASN A 1 375 ? -29.959 7.409 16.643 1.00 35.22 375 ASN A O 1
ATOM 2920 N N . PRO A 1 376 ? -30.977 9.347 16.190 1.00 34.22 376 PRO A N 1
ATOM 2921 C CA . PRO A 1 376 ? -32.134 9.055 17.046 1.00 34.22 376 PRO A CA 1
ATOM 2922 C C . PRO A 1 376 ? -33.038 7.921 16.522 1.00 34.22 376 PRO A C 1
ATOM 2924 O O . PRO A 1 376 ? -34.009 7.570 17.185 1.00 34.22 376 PRO A O 1
ATOM 2927 N N . ALA A 1 377 ? -32.768 7.366 15.333 1.00 37.19 377 ALA A N 1
ATOM 2928 C CA . ALA A 1 377 ? -33.671 6.437 14.647 1.00 37.19 377 ALA A CA 1
ATOM 2929 C C . ALA A 1 377 ? -33.199 4.969 14.586 1.00 37.19 377 ALA A C 1
ATOM 2931 O O . ALA A 1 377 ? -33.913 4.132 14.036 1.00 37.19 377 ALA A O 1
ATOM 2932 N N . ALA A 1 378 ? -32.034 4.615 15.134 1.00 38.34 378 ALA A N 1
ATOM 2933 C CA . ALA A 1 378 ? -31.531 3.241 15.058 1.00 38.34 378 ALA A CA 1
ATOM 2934 C C . ALA A 1 378 ? -31.854 2.453 16.337 1.00 38.34 378 ALA A C 1
ATOM 2936 O O . ALA A 1 378 ? -31.071 2.414 17.284 1.00 38.34 378 ALA A O 1
ATOM 2937 N N . VAL A 1 379 ? -33.020 1.805 16.363 1.00 36.59 379 VAL A N 1
ATOM 2938 C CA . VAL A 1 379 ? -33.315 0.758 17.354 1.00 36.59 379 VAL A CA 1
ATOM 2939 C C . VAL A 1 379 ? -32.438 -0.466 17.033 1.00 36.59 379 VAL A C 1
ATOM 2941 O O . VAL A 1 379 ? -32.462 -0.924 15.888 1.00 36.59 379 VAL A O 1
ATOM 2944 N N . PRO A 1 380 ? -31.671 -1.027 17.987 1.00 38.38 380 PRO A N 1
ATOM 2945 C CA . PRO A 1 380 ? -30.869 -2.215 17.728 1.00 38.38 380 PRO A CA 1
ATOM 2946 C C . PRO A 1 380 ? -31.775 -3.443 17.588 1.00 38.38 380 PRO A C 1
ATOM 2948 O O . PRO A 1 380 ? -32.498 -3.802 18.519 1.00 38.38 380 PRO A O 1
ATOM 2951 N N . LEU A 1 381 ? -31.713 -4.118 16.440 1.00 41.34 381 LEU A N 1
ATOM 2952 C CA . LEU A 1 381 ? -32.246 -5.471 16.304 1.00 41.34 381 LEU A CA 1
ATOM 2953 C C . LEU A 1 381 ? -31.266 -6.446 16.969 1.00 41.34 381 LEU A C 1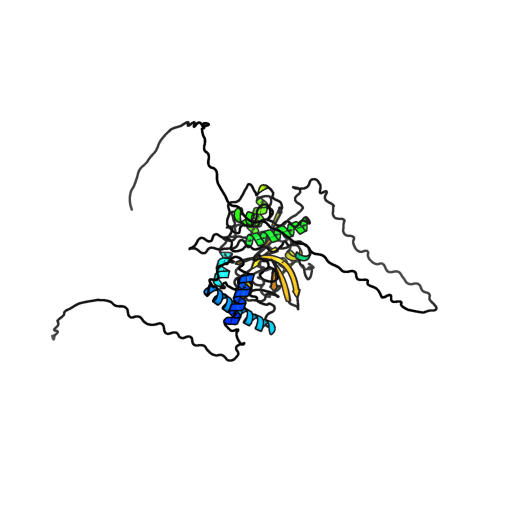
ATOM 2955 O O . LEU A 1 381 ? -30.116 -6.573 16.553 1.00 41.34 381 LEU A O 1
ATOM 2959 N N . LEU A 1 382 ? -31.728 -7.118 18.024 1.00 37.06 382 LEU A N 1
ATOM 2960 C CA . LEU A 1 382 ? -31.014 -8.219 18.671 1.00 37.06 382 LEU A CA 1
ATOM 2961 C C . LEU A 1 382 ? -30.771 -9.363 17.661 1.00 37.06 382 LEU A C 1
ATOM 2963 O O . LEU A 1 382 ? -31.669 -9.662 16.868 1.00 37.06 382 LEU A O 1
ATOM 2967 N N . PRO A 1 383 ? -29.612 -10.047 17.691 1.00 38.88 383 PRO A N 1
ATOM 2968 C CA . PRO A 1 383 ? -29.392 -11.211 16.845 1.00 38.88 383 PRO A CA 1
ATOM 2969 C C . PRO A 1 383 ? -30.284 -12.374 17.300 1.00 38.88 383 PRO A C 1
ATOM 2971 O O . PRO A 1 383 ? -30.267 -12.757 18.472 1.00 38.88 383 PRO A O 1
ATOM 2974 N N . LEU A 1 384 ? -31.054 -12.954 16.372 1.00 37.75 384 LEU A N 1
ATOM 2975 C CA . LEU A 1 384 ? -31.766 -14.210 16.617 1.00 37.75 384 LEU A CA 1
ATOM 2976 C C . LEU A 1 384 ? -30.759 -15.348 16.877 1.00 37.75 384 LEU A C 1
ATOM 2978 O O . LEU A 1 384 ? -29.735 -15.421 16.193 1.00 37.75 384 LEU A O 1
ATOM 2982 N N . PRO A 1 385 ? -31.050 -16.275 17.807 1.00 36.75 385 PRO A N 1
ATOM 2983 C CA . PRO A 1 385 ? -30.174 -17.405 18.067 1.00 36.75 385 PRO A CA 1
ATOM 2984 C C . PRO A 1 385 ? -30.165 -18.382 16.882 1.00 36.75 385 PRO A C 1
ATOM 2986 O O . PRO A 1 385 ? -31.209 -18.772 16.355 1.00 36.75 385 PRO A O 1
ATOM 2989 N N . LEU A 1 386 ? -28.955 -18.783 16.487 1.00 35.81 386 LEU A N 1
ATOM 2990 C CA . LEU A 1 386 ? -28.677 -19.823 15.498 1.00 35.81 386 LEU A CA 1
ATOM 2991 C C . LEU A 1 386 ? -29.407 -21.127 15.861 1.00 35.81 386 LEU A C 1
ATOM 2993 O O . LEU A 1 386 ? -29.271 -21.655 16.964 1.00 35.81 386 LEU A O 1
ATOM 2997 N N . ARG A 1 387 ? -30.181 -21.651 14.908 1.00 39.28 387 ARG A N 1
ATOM 2998 C CA . ARG A 1 387 ? -30.907 -22.920 15.019 1.00 39.28 387 ARG A CA 1
ATOM 2999 C C . ARG A 1 387 ? -29.921 -24.080 14.821 1.00 39.28 387 ARG A C 1
ATOM 3001 O O . ARG A 1 387 ? -29.306 -24.183 13.765 1.00 39.28 387 ARG A O 1
ATOM 3008 N N . LEU A 1 388 ? -29.774 -24.939 15.831 1.00 38.47 388 LEU A N 1
ATOM 3009 C CA . LEU A 1 388 ? -29.013 -26.195 15.747 1.00 38.47 388 LEU A CA 1
ATOM 3010 C C . LEU A 1 388 ? -29.662 -27.169 14.738 1.00 38.47 388 LEU A C 1
ATOM 3012 O O . LEU A 1 388 ? -30.894 -27.191 14.641 1.00 38.47 388 LEU A O 1
ATOM 3016 N N . PRO A 1 389 ? -28.885 -28.000 14.016 1.00 39.34 389 PRO A N 1
ATOM 3017 C CA . PRO A 1 389 ? -29.444 -29.020 13.140 1.00 39.34 389 PRO A CA 1
ATOM 3018 C C . PRO A 1 389 ? -30.017 -30.184 13.959 1.00 39.34 389 PRO A C 1
ATOM 3020 O O . PRO A 1 389 ? -29.378 -30.722 14.862 1.00 39.34 389 PRO A O 1
ATOM 3023 N N . SER A 1 390 ? -31.249 -30.564 13.629 1.00 38.50 390 SER A N 1
ATOM 3024 C CA . SER A 1 390 ? -31.961 -31.713 14.184 1.00 38.50 390 SER A CA 1
ATOM 3025 C C . SER A 1 390 ? -31.316 -33.030 13.747 1.00 38.50 390 SER A C 1
ATOM 3027 O O . SER A 1 390 ? -31.134 -33.273 12.555 1.00 38.50 390 SER A O 1
ATOM 3029 N N . SER A 1 391 ? -31.021 -33.889 14.718 1.00 36.66 391 SER A N 1
ATOM 3030 C CA . SER A 1 391 ? -30.573 -35.266 14.541 1.00 36.66 391 SER A CA 1
ATOM 3031 C C . SER A 1 391 ? -31.626 -36.120 13.821 1.00 36.66 391 SER A C 1
ATOM 3033 O O . SER A 1 391 ? -32.801 -36.146 14.183 1.00 36.66 391 SER A O 1
ATOM 3035 N N . SER A 1 392 ? -31.178 -36.834 12.790 1.00 37.41 392 SER A N 1
ATOM 3036 C CA . SER A 1 392 ? -31.941 -37.822 12.031 1.00 37.41 392 SER A CA 1
ATOM 3037 C C . SER A 1 392 ? -32.183 -39.086 12.862 1.00 37.41 392 SER A C 1
ATOM 3039 O O . SER A 1 392 ? -31.231 -39.786 13.212 1.00 37.41 392 SER A O 1
ATOM 3041 N N . LEU A 1 393 ? -33.449 -39.406 13.129 1.00 38.59 393 LEU A N 1
ATOM 3042 C CA . LEU A 1 393 ? -33.876 -40.734 13.568 1.00 38.59 393 LEU A CA 1
ATOM 3043 C C . LEU A 1 393 ? -34.378 -41.530 12.355 1.00 38.59 393 LEU A C 1
ATOM 3045 O O . LEU A 1 393 ? -35.206 -41.057 11.579 1.00 38.59 393 LEU A O 1
ATOM 3049 N N . LEU A 1 394 ? -33.831 -42.736 12.211 1.00 41.84 394 LEU A N 1
ATOM 3050 C CA . LEU A 1 394 ? -34.233 -43.783 11.268 1.00 41.84 394 LEU A CA 1
ATOM 3051 C C . LEU A 1 394 ? -35.720 -44.153 11.417 1.00 41.84 394 LEU A C 1
ATOM 3053 O O . LEU A 1 394 ? -36.201 -44.231 12.549 1.00 41.84 394 LEU A O 1
ATOM 3057 N N . PRO A 1 395 ? -36.398 -44.563 10.330 1.00 41.94 395 PRO A N 1
ATOM 3058 C CA . PRO A 1 395 ? -37.546 -45.452 10.430 1.00 41.94 395 PRO A CA 1
ATOM 3059 C C . PRO A 1 395 ? -37.222 -46.871 9.937 1.00 41.94 395 PRO A C 1
ATOM 3061 O O . PRO A 1 395 ? -36.569 -47.076 8.913 1.00 41.94 395 PRO A O 1
ATOM 3064 N N . LEU A 1 396 ? -37.729 -47.847 10.696 1.00 32.47 396 LEU A N 1
ATOM 3065 C CA . LEU A 1 396 ? -37.806 -49.267 10.358 1.00 32.47 396 LEU A CA 1
ATOM 3066 C C . LEU A 1 396 ? -38.626 -49.500 9.078 1.00 32.47 396 LEU A C 1
ATOM 3068 O O . LEU A 1 396 ? -39.665 -48.879 8.861 1.00 32.47 396 LEU A O 1
ATOM 3072 N N . ALA A 1 397 ? -38.177 -50.471 8.286 1.00 35.91 397 ALA A N 1
ATOM 3073 C CA . ALA A 1 397 ? -38.859 -50.999 7.113 1.00 35.91 397 ALA A CA 1
ATOM 3074 C C . ALA A 1 397 ? -40.036 -51.914 7.487 1.00 35.91 397 ALA A C 1
ATOM 3076 O O . ALA A 1 397 ? -39.866 -52.799 8.323 1.00 35.91 397 ALA A O 1
ATOM 3077 N N . ILE A 1 398 ? -41.166 -51.788 6.779 1.00 35.12 398 ILE A N 1
ATOM 3078 C CA . ILE A 1 398 ? -42.079 -52.904 6.482 1.00 35.12 398 ILE A CA 1
ATOM 3079 C C . ILE A 1 398 ? -42.520 -52.801 5.016 1.00 35.12 398 ILE A C 1
ATOM 3081 O O . ILE A 1 398 ? -42.686 -51.726 4.446 1.00 35.12 398 ILE A O 1
ATOM 3085 N N . THR A 1 399 ? -42.602 -53.980 4.422 1.00 34.06 399 THR A N 1
ATOM 3086 C CA . THR A 1 399 ? -42.665 -54.364 3.019 1.00 34.06 399 THR A CA 1
ATOM 3087 C C . THR A 1 399 ? -44.061 -54.232 2.401 1.00 34.06 399 THR A C 1
ATOM 3089 O O . THR A 1 399 ? -45.068 -54.405 3.081 1.00 34.06 399 THR A O 1
ATOM 3092 N N . THR A 1 400 ? -44.131 -53.985 1.087 1.00 33.94 400 THR A N 1
ATOM 3093 C CA . THR A 1 400 ? -44.758 -54.855 0.058 1.00 33.94 400 THR A CA 1
ATOM 3094 C C . THR A 1 400 ? -44.813 -54.137 -1.304 1.00 33.94 400 THR A C 1
ATOM 3096 O O . THR A 1 400 ? -45.157 -52.965 -1.404 1.00 33.94 400 THR A O 1
ATOM 3099 N N . ALA A 1 401 ? -44.410 -54.856 -2.353 1.00 34.28 401 ALA A N 1
ATOM 3100 C CA . ALA A 1 401 ? -44.500 -54.495 -3.777 1.00 34.28 401 ALA A CA 1
ATOM 3101 C C . ALA A 1 401 ? -45.746 -55.185 -4.408 1.00 34.28 401 ALA A C 1
ATOM 3103 O O . ALA A 1 401 ? -46.437 -55.875 -3.654 1.00 34.28 401 ALA A O 1
ATOM 3104 N N . PRO A 1 402 ? -46.004 -55.185 -5.743 1.00 50.97 402 PRO A N 1
ATOM 3105 C CA . PRO A 1 402 ? -45.474 -54.372 -6.861 1.00 50.97 402 PRO A CA 1
ATOM 3106 C C . PRO A 1 402 ? -46.548 -53.832 -7.868 1.00 50.97 402 PRO A C 1
ATOM 3108 O O . PRO A 1 402 ? -47.656 -54.344 -7.902 1.00 50.97 402 PRO A O 1
ATOM 3111 N N . ALA A 1 403 ? -46.148 -52.839 -8.699 1.00 33.91 403 ALA A N 1
ATOM 3112 C CA . ALA A 1 403 ? -46.331 -52.606 -10.171 1.00 33.91 403 ALA A CA 1
ATOM 3113 C C . ALA A 1 403 ? -47.687 -52.914 -10.908 1.00 33.91 403 ALA A C 1
ATOM 3115 O O . ALA A 1 403 ? -48.458 -53.711 -10.393 1.00 33.91 403 ALA A O 1
ATOM 3116 N N . PRO A 1 404 ? -47.983 -52.418 -12.153 1.00 51.97 404 PRO A N 1
ATOM 3117 C CA . PRO A 1 404 ? -47.053 -51.894 -13.180 1.00 51.97 404 PRO A CA 1
ATOM 3118 C C . PRO A 1 404 ? -47.534 -50.745 -14.134 1.00 51.97 404 PRO A C 1
ATOM 3120 O O . PRO A 1 404 ? -48.677 -50.309 -14.109 1.00 51.97 404 PRO A O 1
ATOM 3123 N N . ALA A 1 405 ? -46.607 -50.372 -15.043 1.00 32.81 405 ALA A N 1
ATOM 3124 C CA . ALA A 1 405 ? -46.773 -49.918 -16.448 1.00 32.81 405 ALA A CA 1
ATOM 3125 C C . ALA A 1 405 ? -46.982 -48.413 -16.805 1.00 32.81 405 ALA A C 1
ATOM 3127 O O . ALA A 1 405 ? -48.095 -47.911 -16.811 1.00 32.81 405 ALA A O 1
ATOM 3128 N N . ALA A 1 406 ? -45.866 -47.721 -17.124 1.00 33.62 406 ALA A N 1
ATOM 3129 C CA . ALA A 1 406 ? -45.402 -47.190 -18.443 1.00 33.62 406 ALA A CA 1
ATOM 3130 C C . ALA A 1 406 ? -46.413 -46.685 -19.530 1.00 33.62 406 ALA A C 1
ATOM 3132 O O . ALA A 1 406 ? -47.541 -47.158 -19.549 1.00 33.62 406 ALA A O 1
ATOM 3133 N N . PRO A 1 407 ? -45.982 -45.993 -20.625 1.00 55.78 407 PRO A N 1
ATOM 3134 C CA . PRO A 1 407 ? -44.988 -44.906 -20.821 1.00 55.78 407 PRO A CA 1
ATOM 3135 C C . PRO A 1 407 ? -45.448 -43.815 -21.862 1.00 55.78 407 PRO A C 1
ATOM 3137 O O . PRO A 1 407 ? -46.616 -43.769 -22.229 1.00 55.78 407 PRO A O 1
ATOM 3140 N N . HIS A 1 408 ? -44.485 -43.021 -22.385 1.00 34.50 408 HIS A N 1
ATOM 3141 C CA . HIS A 1 408 ? -44.462 -42.156 -23.605 1.00 34.50 408 HIS A CA 1
ATOM 3142 C C . HIS A 1 408 ? -44.612 -40.629 -23.393 1.00 34.50 408 HIS A C 1
ATOM 3144 O O . HIS A 1 408 ? -45.588 -40.174 -22.817 1.00 34.50 408 HIS A O 1
ATOM 3150 N N . ALA A 1 409 ? -43.555 -39.825 -23.642 1.00 33.47 409 ALA A N 1
ATOM 3151 C CA . ALA A 1 409 ? -43.087 -39.233 -24.929 1.00 33.47 409 ALA A CA 1
ATOM 3152 C C . ALA A 1 409 ? -43.917 -37.984 -25.315 1.00 33.47 409 ALA A C 1
ATOM 3154 O O . ALA A 1 409 ? -45.099 -37.953 -25.026 1.00 33.47 409 ALA A O 1
ATOM 3155 N N . ALA A 1 410 ? -43.476 -36.926 -25.997 1.00 31.62 410 ALA A N 1
ATOM 3156 C CA . ALA A 1 410 ? -42.220 -36.338 -26.467 1.00 31.62 410 ALA A CA 1
ATOM 3157 C C . ALA A 1 410 ? -42.601 -34.949 -27.067 1.00 31.62 410 ALA A C 1
ATOM 3159 O O . ALA A 1 410 ? -43.785 -34.665 -27.222 1.00 31.62 410 ALA A O 1
ATOM 3160 N N . ALA A 1 411 ? -41.597 -34.173 -27.503 1.00 32.25 411 ALA A N 1
ATOM 3161 C CA . ALA A 1 411 ? -41.663 -33.055 -28.471 1.00 32.25 411 ALA A CA 1
ATOM 3162 C C . ALA A 1 411 ? -42.282 -31.722 -27.982 1.00 32.25 411 ALA A C 1
ATOM 3164 O O . ALA A 1 411 ? -43.388 -31.666 -27.467 1.00 32.25 411 ALA A O 1
ATOM 3165 N N . SER A 1 412 ? -41.508 -30.633 -27.921 1.00 31.16 412 SER A N 1
ATOM 3166 C CA . SER A 1 412 ? -41.044 -29.741 -29.008 1.00 31.16 412 SER A CA 1
ATOM 3167 C C . SER A 1 412 ? -42.143 -28.824 -29.561 1.00 31.16 412 SER A C 1
ATOM 3169 O O . SER A 1 412 ? -43.159 -29.290 -30.052 1.00 31.16 412 SER A O 1
ATOM 3171 N N . THR A 1 413 ? -41.890 -27.512 -29.525 1.00 33.25 413 THR A N 1
ATOM 3172 C CA . THR A 1 413 ? -42.150 -26.602 -30.653 1.00 33.25 413 THR A CA 1
ATOM 3173 C C . THR A 1 413 ? -41.394 -25.292 -30.449 1.00 33.25 413 THR A C 1
ATOM 3175 O O . THR A 1 413 ? -41.541 -24.617 -29.432 1.00 33.25 413 THR A O 1
ATOM 3178 N N . SER A 1 414 ? -40.608 -24.946 -31.463 1.00 31.41 414 SER A N 1
ATOM 3179 C CA . SER A 1 414 ? -40.005 -23.643 -31.721 1.00 31.41 414 SER A CA 1
ATOM 3180 C C . SER A 1 414 ? -41.055 -22.553 -31.968 1.00 31.41 414 SER A C 1
ATOM 3182 O O . SER A 1 414 ? -42.105 -22.820 -32.553 1.00 31.41 414 SER A O 1
ATOM 3184 N N . ARG A 1 415 ? -40.709 -21.295 -31.672 1.00 35.06 415 ARG A N 1
ATOM 3185 C CA . ARG A 1 415 ? -41.190 -20.133 -32.435 1.00 35.06 415 ARG A CA 1
ATOM 3186 C C . ARG A 1 415 ? -40.050 -19.154 -32.677 1.00 35.06 415 ARG A C 1
ATOM 3188 O O . ARG A 1 415 ? -39.337 -18.766 -31.758 1.00 35.06 415 ARG A O 1
ATOM 3195 N N . THR A 1 416 ? -39.942 -18.758 -33.935 1.00 31.72 416 THR A N 1
ATOM 3196 C CA . THR A 1 416 ? -39.026 -17.763 -34.487 1.00 31.72 416 THR A CA 1
ATOM 3197 C C . THR A 1 416 ? -39.875 -16.682 -35.177 1.00 31.72 416 THR A C 1
ATOM 3199 O O . THR A 1 416 ? -40.985 -16.979 -35.620 1.00 31.72 416 THR A O 1
ATOM 3202 N N . ILE A 1 417 ? -39.256 -15.508 -35.392 1.00 32.19 417 ILE A N 1
ATOM 3203 C CA . ILE A 1 417 ? -39.594 -14.411 -36.337 1.00 32.19 417 ILE A CA 1
ATOM 3204 C C . ILE A 1 417 ? -40.719 -13.475 -35.804 1.00 32.19 417 ILE A C 1
ATOM 3206 O O . ILE A 1 417 ? -41.726 -13.954 -35.307 1.00 32.19 417 ILE A O 1
ATOM 3210 N N . ALA A 1 418 ? -40.643 -12.135 -35.814 1.00 30.73 418 ALA A N 1
ATOM 3211 C CA . ALA A 1 418 ? -39.892 -11.211 -36.662 1.00 30.73 418 ALA A CA 1
ATOM 3212 C C . ALA A 1 418 ? -39.669 -9.825 -36.030 1.00 30.73 418 ALA A C 1
ATOM 3214 O O . ALA A 1 418 ? -40.431 -9.373 -35.180 1.00 30.73 418 ALA A O 1
ATOM 3215 N N . ALA A 1 419 ? -38.643 -9.150 -36.547 1.00 34.78 419 ALA A N 1
ATOM 3216 C CA . ALA A 1 419 ? -38.332 -7.738 -36.385 1.00 34.78 419 ALA A CA 1
ATOM 3217 C C . ALA A 1 419 ? -39.183 -6.839 -37.306 1.00 34.78 419 ALA A C 1
ATOM 3219 O O . ALA A 1 419 ? -39.635 -7.279 -38.362 1.00 34.78 419 ALA A O 1
ATOM 3220 N N . SER A 1 420 ? -39.269 -5.546 -36.979 1.00 32.03 420 SER A N 1
ATOM 3221 C CA . SER A 1 420 ? -39.531 -4.489 -37.963 1.00 32.03 420 SER A CA 1
ATOM 3222 C C . SER A 1 420 ? -38.763 -3.208 -37.629 1.00 32.03 420 SER A C 1
ATOM 3224 O O . SER A 1 420 ? -38.817 -2.702 -36.510 1.00 32.03 420 SER A O 1
ATOM 3226 N N . PHE A 1 421 ? -38.057 -2.723 -38.647 1.00 35.34 421 PHE A N 1
ATOM 3227 C CA . PHE A 1 421 ? -37.299 -1.478 -38.760 1.00 35.34 421 PHE A CA 1
ATOM 3228 C C . PHE A 1 421 ? -38.186 -0.221 -38.802 1.00 35.34 421 PHE A C 1
ATOM 3230 O O . PHE A 1 421 ? -39.321 -0.273 -39.267 1.00 35.34 421 PHE A O 1
ATOM 3237 N N . GLY A 1 422 ? -37.593 0.931 -38.465 1.00 30.33 422 GLY A N 1
ATOM 3238 C CA . GLY A 1 422 ? -38.097 2.264 -38.811 1.00 30.33 422 GLY A CA 1
ATOM 3239 C C . GLY A 1 422 ? -37.072 3.361 -38.499 1.00 30.33 422 GLY A C 1
ATOM 3240 O O . GLY A 1 422 ? -36.879 3.725 -37.346 1.00 30.33 422 GLY A O 1
ATOM 3241 N N . SER A 1 423 ? -36.395 3.858 -39.535 1.00 33.81 423 SER A N 1
ATOM 3242 C CA . SER A 1 423 ? -35.389 4.934 -39.533 1.00 33.81 423 SER A CA 1
ATOM 3243 C C . SER A 1 423 ? -36.022 6.278 -39.934 1.00 33.81 423 SER A C 1
ATOM 3245 O O . SER A 1 423 ? -36.895 6.274 -40.800 1.00 33.81 423 SER A O 1
ATOM 3247 N N . SER A 1 424 ? -35.551 7.412 -39.379 1.00 32.66 424 SER A N 1
ATOM 3248 C CA . SER A 1 424 ? -34.915 8.513 -40.153 1.00 32.66 424 SER A CA 1
ATOM 3249 C C . SER A 1 424 ? -35.013 9.927 -39.519 1.00 32.66 424 SER A C 1
ATOM 3251 O O . SER A 1 424 ? -36.077 10.531 -39.483 1.00 32.66 424 SER A O 1
ATOM 3253 N N . VAL A 1 425 ? -33.843 10.465 -39.124 1.00 34.09 425 VAL A N 1
ATOM 3254 C CA . VAL A 1 425 ? -33.228 11.784 -39.464 1.00 34.09 425 VAL A CA 1
ATOM 3255 C C . VAL A 1 425 ? -34.033 13.103 -39.332 1.00 34.09 425 VAL A C 1
ATOM 3257 O O . VAL A 1 425 ? -34.927 13.348 -40.133 1.00 34.09 425 VAL A O 1
ATOM 3260 N N . ARG A 1 426 ? -33.539 14.072 -38.520 1.00 30.69 426 ARG A N 1
ATOM 3261 C CA . ARG A 1 426 ? -32.909 15.343 -39.000 1.00 30.69 426 ARG A CA 1
ATOM 3262 C C . ARG A 1 426 ? -32.256 16.202 -37.897 1.00 30.69 426 ARG A C 1
ATOM 3264 O O . ARG A 1 426 ? -32.748 16.334 -36.787 1.00 30.69 426 ARG A O 1
ATOM 3271 N N . SER A 1 427 ? -31.144 16.810 -38.302 1.00 31.16 427 SER A N 1
ATOM 3272 C CA . SER A 1 427 ? -30.221 17.753 -37.656 1.00 31.16 427 SER A CA 1
ATOM 3273 C C . SER A 1 427 ? -30.775 19.152 -37.337 1.00 31.16 427 SER A C 1
ATOM 3275 O O . SER A 1 427 ? -31.532 19.684 -38.152 1.00 31.16 427 SER A O 1
ATOM 3277 N N . ARG A 1 428 ? -30.211 19.830 -36.318 1.00 31.88 428 ARG A N 1
ATOM 3278 C CA . ARG A 1 428 ? -29.727 21.233 -36.403 1.00 31.88 428 ARG A CA 1
ATOM 3279 C C . ARG A 1 428 ? -28.867 21.648 -35.189 1.00 31.88 428 ARG A C 1
ATOM 3281 O O . ARG A 1 428 ? -29.166 21.318 -34.053 1.00 31.88 428 ARG A O 1
ATOM 3288 N N . VAL A 1 429 ? -27.823 22.402 -35.509 1.00 33.16 429 VAL A N 1
ATOM 3289 C CA . VAL A 1 429 ? -26.825 23.186 -34.737 1.00 33.16 429 VAL A CA 1
ATOM 3290 C C . VAL A 1 429 ? -26.813 24.579 -35.446 1.00 33.16 429 VAL A C 1
ATOM 3292 O O . VAL A 1 429 ? -27.374 24.607 -36.553 1.00 33.16 429 VAL A O 1
ATOM 3295 N N . PRO A 1 430 ? -26.171 25.713 -35.040 1.00 55.16 430 PRO A N 1
ATOM 3296 C CA . PRO A 1 430 ? -25.616 26.318 -33.790 1.00 55.16 430 PRO A CA 1
ATOM 3297 C C . PRO A 1 430 ? -26.327 27.715 -33.526 1.00 55.16 430 PRO A C 1
ATOM 3299 O O . PRO A 1 430 ? -27.448 27.833 -34.024 1.00 55.16 430 PRO A O 1
ATOM 3302 N N . PRO A 1 431 ? -25.797 28.793 -32.856 1.00 51.38 431 PRO A N 1
ATOM 3303 C CA . PRO A 1 431 ? -24.407 29.054 -32.453 1.00 51.38 431 PRO A CA 1
ATOM 3304 C C . PRO A 1 431 ? -24.063 29.806 -31.155 1.00 51.38 431 PRO A C 1
ATOM 3306 O O . PRO A 1 431 ? -24.889 30.366 -30.443 1.00 51.38 431 PRO A O 1
ATOM 3309 N N . ALA A 1 432 ? -22.748 29.771 -30.910 1.00 34.31 432 ALA A N 1
ATOM 3310 C CA . ALA A 1 432 ? -21.963 30.553 -29.969 1.00 34.31 432 ALA A CA 1
ATOM 3311 C C . ALA A 1 432 ? -21.872 32.040 -30.358 1.00 34.31 432 ALA A C 1
ATOM 3313 O O . ALA A 1 432 ? -21.948 32.385 -31.538 1.00 34.31 432 ALA A O 1
ATOM 3314 N N . ALA A 1 433 ? -21.598 32.893 -29.368 1.00 33.16 433 ALA A N 1
ATOM 3315 C CA . ALA A 1 433 ? -21.129 34.259 -29.565 1.00 33.16 433 ALA A CA 1
ATOM 3316 C C . ALA A 1 433 ? -19.978 34.576 -28.598 1.00 33.16 433 ALA A C 1
ATOM 3318 O O . ALA A 1 433 ? -19.993 34.198 -27.426 1.00 33.16 433 ALA A O 1
ATOM 3319 N N . THR A 1 434 ? -18.977 35.257 -29.143 1.00 30.81 434 THR A N 1
ATOM 3320 C CA . THR A 1 434 ? -17.692 35.634 -28.553 1.00 30.81 434 THR A CA 1
ATOM 3321 C C . THR A 1 434 ? -17.687 37.111 -28.132 1.00 30.81 434 THR A C 1
ATOM 3323 O O . THR A 1 434 ? -18.368 37.932 -28.737 1.00 30.81 434 THR A O 1
ATOM 3326 N N . THR A 1 435 ? -16.801 37.427 -27.176 1.00 31.38 435 THR A N 1
ATOM 3327 C CA . THR A 1 435 ? -16.109 38.714 -26.912 1.00 31.38 435 THR A CA 1
ATOM 3328 C C . THR A 1 435 ? -16.902 39.971 -26.524 1.00 31.38 435 THR A C 1
ATOM 3330 O O . THR A 1 435 ? -17.616 40.524 -27.346 1.00 31.38 435 THR A O 1
ATOM 3333 N N . THR A 1 436 ? -16.557 40.546 -25.361 1.00 28.78 436 THR A N 1
ATOM 3334 C CA . THR A 1 436 ? -16.012 41.920 -25.242 1.00 28.78 436 THR A CA 1
ATOM 3335 C C . THR A 1 436 ? -15.291 42.130 -23.901 1.00 28.78 436 THR A C 1
ATOM 3337 O O . THR A 1 436 ? -15.734 41.692 -22.844 1.00 28.78 436 THR A O 1
ATOM 3340 N N . SER A 1 437 ? -14.148 42.813 -23.967 1.00 29.44 437 SER A N 1
ATOM 3341 C CA . SER A 1 437 ? -13.446 43.450 -22.850 1.00 29.44 437 SER A CA 1
ATOM 3342 C C . SER A 1 437 ? -14.117 44.773 -22.462 1.00 29.44 437 SER A C 1
ATOM 3344 O O . SER A 1 437 ? -14.572 45.465 -23.370 1.00 29.44 437 SER A O 1
ATOM 3346 N N . ALA A 1 438 ? -14.039 45.191 -21.191 1.00 29.83 438 ALA A N 1
ATOM 3347 C CA . ALA A 1 438 ? -13.447 46.475 -20.765 1.00 29.83 438 ALA A CA 1
ATOM 3348 C C . ALA A 1 438 ? -13.907 46.940 -19.364 1.00 29.83 438 ALA A C 1
ATOM 3350 O O . ALA A 1 438 ? -15.074 46.855 -19.008 1.00 29.83 438 ALA A O 1
ATOM 3351 N N . ALA A 1 439 ? -12.942 47.563 -18.680 1.00 30.64 439 ALA A N 1
ATOM 3352 C CA . ALA A 1 439 ? -13.054 48.739 -17.811 1.00 30.64 439 ALA A CA 1
ATOM 3353 C C . ALA A 1 439 ? -13.574 48.625 -16.357 1.00 30.64 439 ALA A C 1
ATOM 3355 O O . ALA A 1 439 ? -14.749 48.473 -16.050 1.00 30.64 439 ALA A O 1
ATOM 3356 N N . VAL A 1 440 ? -12.600 48.877 -15.477 1.00 35.66 440 VAL A N 1
ATOM 3357 C CA . VAL A 1 440 ? -12.636 49.473 -14.131 1.00 35.66 440 VAL A CA 1
ATOM 3358 C C . VAL A 1 440 ? -13.613 50.656 -14.002 1.00 35.66 440 VAL A C 1
ATOM 3360 O O . VAL A 1 440 ? -13.701 51.473 -14.919 1.00 35.66 440 VAL A O 1
ATOM 3363 N N . PRO A 1 441 ? -14.164 50.878 -12.793 1.00 37.09 441 PRO A N 1
ATOM 3364 C CA . PRO A 1 441 ? -14.115 52.221 -12.215 1.00 37.09 441 PRO A CA 1
ATOM 3365 C C . PRO A 1 441 ? -13.551 52.250 -10.780 1.00 37.09 441 PRO A C 1
ATOM 3367 O O . PRO A 1 441 ? -13.899 51.449 -9.915 1.00 37.09 441 PRO A O 1
ATOM 3370 N N . LYS A 1 442 ? -12.674 53.233 -10.542 1.00 34.28 442 LYS A N 1
ATOM 3371 C CA . LYS A 1 442 ? -12.287 53.763 -9.226 1.00 34.28 442 LYS A CA 1
ATOM 3372 C C . LYS A 1 442 ? -13.286 54.849 -8.813 1.00 34.28 442 LYS A C 1
ATOM 3374 O O . LYS A 1 442 ? -13.526 55.726 -9.631 1.00 34.28 442 LYS A O 1
ATOM 3379 N N . THR A 1 443 ? -13.684 54.871 -7.540 1.00 30.33 443 THR A N 1
ATOM 3380 C CA . THR A 1 443 ? -13.945 56.065 -6.692 1.00 30.33 443 THR A CA 1
ATOM 3381 C C . THR A 1 443 ? -14.127 55.561 -5.242 1.00 30.33 443 THR A C 1
ATOM 3383 O O . THR A 1 443 ? -14.962 54.704 -4.998 1.00 30.33 443 THR A O 1
ATOM 3386 N N . THR A 1 444 ? -13.215 55.746 -4.277 1.00 32.56 444 THR A N 1
ATOM 3387 C CA . THR A 1 444 ? -12.884 56.913 -3.416 1.00 32.56 444 THR A CA 1
ATOM 3388 C C . THR A 1 444 ? -14.046 57.597 -2.683 1.00 32.56 444 THR A C 1
ATOM 3390 O O . THR A 1 444 ? -14.775 58.354 -3.312 1.00 32.56 444 THR A O 1
ATOM 3393 N N . HIS A 1 445 ? -14.104 57.406 -1.349 1.00 31.59 445 HIS A N 1
ATOM 3394 C CA . HIS A 1 445 ? -14.384 58.361 -0.238 1.00 31.59 445 HIS A CA 1
ATOM 3395 C C . HIS A 1 445 ? -15.035 57.622 0.951 1.00 31.59 445 HIS A C 1
ATOM 3397 O O . HIS A 1 445 ? -15.828 56.726 0.718 1.00 31.59 445 HIS A O 1
ATOM 3403 N N . LYS A 1 446 ? -14.874 57.939 2.243 1.00 31.00 446 LYS A N 1
ATOM 3404 C CA . LYS A 1 446 ? -13.962 58.710 3.119 1.00 31.00 446 LYS A CA 1
ATOM 3405 C C . LYS A 1 446 ? -14.492 58.434 4.556 1.00 31.00 446 LYS A C 1
ATOM 3407 O O . LYS A 1 446 ? -15.697 58.309 4.722 1.00 31.00 446 LYS A O 1
ATOM 3412 N N . ASN A 1 447 ? -13.600 58.477 5.551 1.00 29.92 447 ASN A N 1
ATOM 3413 C CA . ASN A 1 447 ? -13.811 58.777 6.989 1.00 29.92 447 ASN A CA 1
ATOM 3414 C C . ASN A 1 447 ? -14.387 57.727 7.989 1.00 29.92 447 ASN A C 1
ATOM 3416 O O . ASN A 1 447 ? -15.593 57.590 8.126 1.00 29.92 447 ASN A O 1
ATOM 3420 N N . SER A 1 448 ? -13.464 57.093 8.746 1.00 32.44 448 SER A N 1
ATOM 3421 C CA . SER A 1 448 ? -13.179 57.184 10.215 1.00 32.44 448 SER A CA 1
ATOM 3422 C C . SER A 1 448 ? -14.308 57.183 11.287 1.00 32.44 448 SER A C 1
ATOM 3424 O O . SER A 1 448 ? -15.402 57.657 11.019 1.00 32.44 448 SER A O 1
ATOM 3426 N N . PRO A 1 449 ? -13.989 57.001 12.595 1.00 46.81 449 PRO A N 1
ATOM 3427 C CA . PRO A 1 449 ? -13.293 55.888 13.271 1.00 46.81 449 PRO A CA 1
ATOM 3428 C C . PRO A 1 449 ? -14.040 55.422 14.557 1.00 46.81 449 PRO A C 1
ATOM 3430 O O . PRO A 1 449 ? -14.826 56.174 15.130 1.00 46.81 449 PRO A O 1
ATOM 3433 N N . LEU A 1 450 ? -13.724 54.243 15.115 1.00 31.83 450 LEU A N 1
ATOM 3434 C CA . LEU A 1 450 ? -14.105 53.901 16.498 1.00 31.83 450 LEU A CA 1
ATOM 3435 C C . LEU A 1 450 ? -12.939 53.301 17.297 1.00 31.83 450 LEU A C 1
ATOM 3437 O O . LEU A 1 450 ? -12.149 52.496 16.816 1.00 31.83 450 LEU A O 1
ATOM 3441 N N . ARG A 1 451 ? -12.847 53.816 18.524 1.00 31.45 451 ARG A N 1
ATOM 3442 C CA . ARG A 1 451 ? -11.791 53.713 19.536 1.00 31.45 451 ARG A CA 1
ATOM 3443 C C . ARG A 1 451 ? -11.644 52.301 20.107 1.00 31.45 451 ARG A C 1
ATOM 3445 O O . ARG A 1 451 ? -12.644 51.695 20.473 1.00 31.45 451 ARG A O 1
ATOM 3452 N N . VAL A 1 452 ? -10.406 51.893 20.394 1.00 33.25 452 VAL A N 1
ATOM 3453 C CA . VAL A 1 452 ? -10.110 50.906 21.445 1.00 33.25 452 VAL A CA 1
ATOM 3454 C C . VAL A 1 452 ? -9.223 51.577 22.492 1.00 33.25 452 VAL A C 1
ATOM 3456 O O . VAL A 1 452 ? -8.172 52.133 22.179 1.00 33.25 452 VAL A O 1
ATOM 3459 N N . LYS A 1 453 ? -9.718 51.591 23.733 1.00 32.50 453 LYS A N 1
ATOM 3460 C CA . LYS A 1 453 ? -9.043 52.100 24.928 1.00 32.50 453 LYS A CA 1
ATOM 3461 C C . LYS A 1 453 ? -8.009 51.080 25.404 1.00 32.50 453 LYS A C 1
ATOM 3463 O O . LYS A 1 453 ? -8.351 49.921 25.614 1.00 32.50 453 LYS A O 1
ATOM 3468 N N . ALA A 1 454 ? -6.790 51.549 25.642 1.00 31.61 454 ALA A N 1
ATOM 3469 C CA . ALA A 1 454 ? -5.814 50.891 26.497 1.00 31.61 454 ALA A CA 1
ATOM 3470 C C . ALA A 1 454 ? -6.112 51.226 27.968 1.00 31.61 454 ALA A C 1
ATOM 3472 O O . ALA A 1 454 ? -6.441 52.371 28.286 1.00 31.61 454 ALA A O 1
ATOM 3473 N N . LEU A 1 455 ? -5.971 50.242 28.854 1.00 32.94 455 LEU A N 1
ATOM 3474 C CA . LEU A 1 455 ? -5.856 50.442 30.296 1.00 32.94 455 LEU A CA 1
ATOM 3475 C C . LEU A 1 455 ? -4.748 49.529 30.819 1.00 32.94 455 LEU A C 1
ATOM 3477 O O . LEU A 1 455 ? -4.865 48.308 30.844 1.00 32.94 455 LEU A O 1
ATOM 3481 N N . THR A 1 456 ? -3.656 50.182 31.187 1.00 32.31 456 THR A N 1
ATOM 3482 C CA . THR A 1 456 ? -2.513 49.681 31.939 1.00 32.31 456 THR A CA 1
ATOM 3483 C C . THR A 1 456 ? -2.843 49.773 33.429 1.00 32.31 456 THR A C 1
ATOM 3485 O O . THR A 1 456 ? -3.350 50.804 33.865 1.00 32.31 456 THR A O 1
ATOM 3488 N N . HIS A 1 457 ? -2.470 48.775 34.233 1.00 35.91 457 HIS A N 1
ATOM 3489 C CA . HIS A 1 457 ? -2.134 49.018 35.636 1.00 35.91 457 HIS A CA 1
ATOM 3490 C C . HIS A 1 457 ? -0.926 48.184 36.069 1.00 35.91 457 HIS A C 1
ATOM 3492 O O . HIS A 1 457 ? -0.872 46.971 35.885 1.00 35.91 457 HIS A O 1
ATOM 3498 N N . CYS A 1 458 ? 0.050 48.909 36.612 1.00 30.78 458 CYS A N 1
ATOM 3499 C CA . CYS A 1 458 ? 1.279 48.454 37.241 1.00 30.78 458 CYS A CA 1
ATOM 3500 C C . CYS A 1 458 ? 1.040 47.661 38.530 1.00 30.78 458 CYS A C 1
ATOM 3502 O O . CYS A 1 458 ? 0.123 47.979 39.284 1.00 30.78 458 CYS A O 1
ATOM 3504 N N . CYS A 1 459 ? 2.013 46.815 38.880 1.00 33.16 459 CYS A N 1
ATOM 3505 C CA . CYS A 1 459 ? 2.557 46.798 40.236 1.00 33.16 459 CYS A CA 1
ATOM 3506 C C . CYS A 1 459 ? 4.066 46.466 40.202 1.00 33.16 459 CYS A C 1
ATOM 3508 O O . CYS A 1 459 ? 4.480 45.447 39.655 1.00 33.16 459 CYS A O 1
ATOM 3510 N N . HIS A 1 460 ? 4.878 47.383 40.744 1.00 32.62 460 HIS A N 1
ATOM 3511 C CA . HIS A 1 460 ? 6.256 47.180 41.228 1.00 32.62 460 HIS A CA 1
ATOM 3512 C C . HIS A 1 460 ? 6.238 46.187 42.421 1.00 32.62 460 HIS A C 1
ATOM 3514 O O . HIS A 1 460 ? 5.180 46.000 43.011 1.00 32.62 460 HIS A O 1
ATOM 3520 N N . SER A 1 461 ? 7.311 45.508 42.851 1.00 33.19 461 SER A N 1
ATOM 3521 C CA . SER A 1 461 ? 8.668 46.001 43.139 1.00 33.19 461 SER A CA 1
ATOM 3522 C C . SER A 1 461 ? 9.655 44.859 43.475 1.00 33.19 461 SER A C 1
ATOM 3524 O O . SER A 1 461 ? 9.277 43.973 44.232 1.00 33.19 461 SER A O 1
ATOM 3526 N N . GLN A 1 462 ? 10.923 45.038 43.051 1.00 32.75 462 GLN A N 1
ATOM 3527 C CA . GLN A 1 462 ? 12.189 44.797 43.798 1.00 32.75 462 GLN A CA 1
ATOM 3528 C C . GLN A 1 462 ? 12.577 43.353 44.209 1.00 32.75 462 GLN A C 1
ATOM 3530 O O . GLN A 1 462 ? 11.727 42.555 44.557 1.00 32.75 462 GLN A O 1
ATOM 3535 N N . LEU A 1 463 ? 13.840 42.911 44.286 1.00 31.89 463 LEU A N 1
ATOM 3536 C CA . LEU A 1 463 ? 15.206 43.431 44.080 1.00 31.89 463 LEU A CA 1
ATOM 3537 C C . LEU A 1 463 ? 16.146 42.200 44.125 1.00 31.89 463 LEU A C 1
ATOM 3539 O O . LEU A 1 463 ? 15.840 41.244 44.833 1.00 31.89 463 LEU A O 1
ATOM 3543 N N . GLY A 1 464 ? 17.316 42.251 43.472 1.00 28.66 464 GLY A N 1
ATOM 3544 C CA . GLY A 1 464 ? 18.431 41.346 43.806 1.00 28.66 464 GLY A CA 1
ATOM 3545 C C . GLY A 1 464 ? 19.320 40.903 42.644 1.00 28.66 464 GLY A C 1
ATOM 3546 O O . GLY A 1 464 ? 19.307 39.737 42.268 1.00 28.66 464 GLY A O 1
ATOM 3547 N N . PHE A 1 465 ? 20.123 41.819 42.099 1.00 32.81 465 PHE A N 1
ATOM 3548 C CA . PHE A 1 465 ? 21.302 41.482 41.292 1.00 32.81 465 PHE A CA 1
ATOM 3549 C C . PHE A 1 465 ? 22.433 41.008 42.212 1.00 32.81 465 PHE A C 1
ATOM 3551 O O . PHE A 1 465 ? 22.729 41.686 43.193 1.00 32.81 465 PHE A O 1
ATOM 3558 N N . ASN A 1 466 ? 23.130 39.930 41.844 1.00 35.81 466 ASN A N 1
ATOM 3559 C CA . ASN A 1 466 ? 24.495 39.695 42.305 1.00 35.81 466 ASN A CA 1
ATOM 3560 C C . ASN A 1 466 ? 25.393 39.324 41.120 1.00 35.81 466 ASN A C 1
ATOM 3562 O O . ASN A 1 466 ? 25.111 38.410 40.348 1.00 35.81 466 ASN A O 1
ATOM 3566 N N . TRP A 1 467 ? 26.456 40.108 40.983 1.00 34.97 467 TRP A N 1
ATOM 3567 C CA . TRP A 1 467 ? 27.578 39.921 40.077 1.00 34.97 467 TRP A CA 1
ATOM 3568 C C . TRP A 1 467 ? 28.513 38.831 40.606 1.00 34.97 467 TRP A C 1
ATOM 3570 O O . TRP A 1 467 ? 28.766 38.809 41.804 1.00 34.97 467 TRP A O 1
ATOM 3580 N N . LEU A 1 468 ? 29.113 38.035 39.712 1.00 39.31 468 LEU A N 1
ATOM 3581 C CA . LEU A 1 468 ? 30.555 37.734 39.713 1.00 39.31 468 LEU A CA 1
ATOM 3582 C C . LEU A 1 468 ? 30.940 36.919 38.464 1.00 39.31 468 LEU A C 1
ATOM 3584 O O . LEU A 1 468 ? 30.524 35.780 38.276 1.00 39.31 468 LEU A O 1
ATOM 3588 N N . ARG A 1 469 ? 31.774 37.535 37.615 1.00 45.88 469 ARG A N 1
ATOM 3589 C CA . ARG A 1 469 ? 32.759 36.840 36.768 1.00 45.88 469 ARG A CA 1
ATOM 3590 C C . ARG A 1 469 ? 33.724 36.068 37.673 1.00 45.88 469 ARG A C 1
ATOM 3592 O O . ARG A 1 469 ? 33.957 36.527 38.779 1.00 45.88 469 ARG A O 1
ATOM 3599 N N . TRP A 1 470 ? 34.353 35.009 37.173 1.00 37.22 470 TRP A N 1
ATOM 3600 C CA . TRP A 1 470 ? 35.811 34.900 36.998 1.00 37.22 470 TRP A CA 1
ATOM 3601 C C . TRP A 1 470 ? 36.128 33.629 36.190 1.00 37.22 470 TRP A C 1
ATOM 3603 O O . TRP A 1 470 ? 35.367 32.669 36.172 1.00 37.22 470 TRP A O 1
ATOM 3613 N N . SER A 1 471 ? 37.229 33.722 35.456 1.00 42.97 471 SER A N 1
ATOM 3614 C CA . SER A 1 471 ? 37.837 32.775 34.520 1.00 42.97 471 SER A CA 1
ATOM 3615 C C . SER A 1 471 ? 38.267 31.437 35.128 1.00 42.97 471 SER A C 1
ATOM 3617 O O . SER A 1 471 ? 38.846 31.444 36.215 1.00 42.97 471 SER A O 1
ATOM 3619 N N . GLN A 1 472 ? 38.170 30.360 34.346 1.00 45.00 472 GLN A N 1
ATOM 3620 C CA . GLN A 1 472 ? 39.309 29.574 33.839 1.00 45.00 472 GLN A CA 1
ATOM 3621 C C . GLN A 1 472 ? 38.868 28.719 32.651 1.00 45.00 472 GLN A C 1
ATOM 3623 O O . GLN A 1 472 ? 37.697 28.279 32.662 1.00 45.00 472 GLN A O 1
#